Protein 4MCA (pdb70)

Secondary structure (DSSP, 8-state):
--B-----SEEEEETTGGGGHHHHHHTT-SEEEEEE-HHHHHHHHHHHHHHHHHTT-EEEEEE--S---HHHHHHHHHHHHHHT-S-EEEEESHHHHHHHHHHHHHTT--EEEEES--S-S-TTSSEEEEE-TTS-EEEEEE-SS--SEEEEEHHHHHHS-HHHHHHHHHHHHHHHHHHHHHHHHT---TTSSBPPHHHHHHHHHHHHHHHHHHHHHHHHHHTT---HHHHHHHHIIIIIHHHIIIII---HHHHHHHHHTT-GGGTTS-HHHHHHHHHHHHHHHTT--HHHHHHHHHHHHHHT---STGGGT--S--HHHHHHHHHHHTSTT-GGGGSSS---HHHHHHHHHHHHHHHHHHHHT--/-B-----SEEEEETTGGGGHHHHHHHH-SEEEEEE-HHHHHHHHHHHHHHHHHTT-EEEEEE----HHHHHHHHHHHHHHT-S-EEEEESHHHHHHHHHHHHHHT--EEEEESS---SGGGSSEEEEE-TTS-EEEEEEPSS--SEEEEEHHHHHHS-HHHHHHHHHHHHHHHHHHHHHHHHT---TTSSBPPHHHHHHHHHHHHHHHHHHHHHHHHHHTT---HHHHHHHHIIIIIHHHHHHHT---HHHHHHHHHTT-GGGTTS-HHHHHHHHHHHHHHHTT--HHHHHHHHHHHHHHT---STGGGT--S--HHHHHHHHHHHTSTT-GGGGSSS---HHHHHHHHHHHHHHHHHHHHH-

Radius of gyration: 33.31 Å; Cα contacts (8 Å, |Δi|>4): 1566; chains: 2; bounding box: 104×59×74 Å

CATH classification: 3.40.50.1970 (+1 more: 1.20.1090.10)

Sequence (730 aa):
MLRIIQSPGKYIQGANALAAVGQYAKSLADHYLVIADDFVMKLAGDTLMGSLQQHGVKHHAALFNGECCHKEIDRLGRELKAHGCRGVIGVGGGKTLDTAKAIAHYQQLPVVLIPTIASTDAPTSALSVIYTEQGEFAEYLIYPRNPDMVVMDVAIIAKAPVRLLVAGMGDALSTYFEAQACFDAQATSMAGGKSTLAALSLARLCYDTLLAEGVKAKLAVEAGVVTEAVERIIEANTYLSGIGFESSGLAAAHAIHNGFTVLEECHHLYHGEKVAFGTLAQLVLQNSPMAQIETVLAFCHRIGLPITLAEMGVSSGDAVEKIMAVAQASCAAGETIHNMPFKVTPAGVQAAILTADRLGSAWLQQHQLRIIQSPGKYIQGANALAAVGQYAKSLADHYLVIADDFVMKLAGDTLMGSLQQHGVKHHAALFNGCHKEIDRLGRELKAHGCRGVIGVGGGKTLDTAKAIAHYQQLPVVLIPTIASTDAPTSALSVIYTEQGEFAEYLIYPRNPDMVVMDVAIIAKAPVRLLVAGMGDALSTYFEAQACFDAQATSMAGGKSTLAALSLARLCYDTLLAEGVKAKLAVEAGVVTEAVERIIEANTYLSGIGFESSGLAAAHAIHNGFTVLEECHHLYHGEKVAFGTLAQLVLQNSPMAQIETVLAFCHRIGLPITLAEMGVSGDAVEKIMAVAQASCAAGETIHNMPFKVTPAGVQAAILTADRLGSAWLQQH

Nearest PDB structures (foldseek):
  4mca-assembly1_A  TM=1.003E+00  e=7.706E-67  Serratia plymuthica A30
  5xn8-assembly1_A  TM=9.874E-01  e=5.803E-54  unidentified
  8goa-assembly1_A  TM=9.950E-01  e=4.930E-48  Escherichia coli K-12
  8k1g-assembly1_A  TM=9.837E-01  e=7.880E-48  Klebsiella pneumoniae
  6csj-assembly2_B  TM=9.760E-01  e=9.123E-47  Heyndrickxia coagulans

Structure (mmCIF, N/CA/C/O backbone):
data_4MCA
#
_entry.id   4MCA
#
_cell.length_a   117.507
_cell.length_b   117.507
_cell.length_c   259.863
_cell.angle_alpha   90.000
_cell.angle_beta   90.000
_cell.angle_gamma   90.000
#
_symmetry.space_group_name_H-M   'I 4 2 2'
#
loop_
_entity.id
_entity.type
_entity.pdbx_description
1 polymer 'Glycerol dehydrogenase'
2 non-polymer 'ZINC ION'
3 non-polymer GLYCEROL
4 non-polymer 'SODIUM ION'
5 water water
#
loop_
_atom_site.group_PDB
_atom_site.id
_atom_site.type_symbol
_atom_site.label_atom_id
_atom_site.label_alt_id
_atom_site.label_comp_id
_atom_site.label_asym_id
_atom_site.label_entity_id
_atom_site.label_seq_id
_atom_site.pdbx_PDB_ins_code
_atom_site.Cartn_x
_atom_site.Cartn_y
_atom_site.Cartn_z
_atom_site.occupancy
_atom_site.B_iso_or_equiv
_atom_site.auth_seq_id
_atom_site.auth_comp_id
_atom_site.auth_asym_id
_atom_site.auth_atom_id
_atom_site.pdbx_PDB_model_num
ATOM 1 N N . MET A 1 1 ? 20.785 32.605 89.446 1.00 53.07 1 MET A N 1
ATOM 2 C CA . MET A 1 1 ? 21.140 32.391 88.000 1.00 50.92 1 MET A CA 1
ATOM 3 C C . MET A 1 1 ? 22.395 31.538 87.700 1.00 35.45 1 MET A C 1
ATOM 4 O O . MET A 1 1 ? 22.294 30.650 86.881 1.00 43.68 1 MET A O 1
ATOM 9 N N . LEU A 1 2 ? 23.561 31.771 88.291 1.00 25.44 2 LEU A N 1
ATOM 10 C CA . LEU A 1 2 ? 24.546 30.735 88.280 1.00 22.13 2 LEU A CA 1
ATOM 11 C C . LEU A 1 2 ? 24.245 29.696 89.419 1.00 21.93 2 LEU A C 1
ATOM 12 O O . LEU A 1 2 ? 23.756 30.061 90.485 1.00 21.14 2 LEU A O 1
ATOM 17 N N . ARG A 1 3 ? 24.519 28.440 89.144 1.00 20.37 3 ARG A N 1
ATOM 18 C CA . ARG A 1 3 ? 24.460 27.324 90.115 1.00 20.50 3 ARG A CA 1
ATOM 19 C C . ARG A 1 3 ? 25.850 27.082 90.444 1.00 20.15 3 ARG A C 1
ATOM 20 O O . ARG A 1 3 ? 26.640 26.924 89.529 1.00 21.89 3 ARG A O 1
ATOM 28 N N . ILE A 1 4 ? 26.203 26.953 91.733 1.00 17.00 4 ILE A N 1
ATOM 29 C CA . ILE A 1 4 ? 27.564 26.764 92.098 1.00 17.05 4 ILE A CA 1
ATOM 30 C C . ILE A 1 4 ? 27.599 25.741 93.227 1.00 17.68 4 ILE A C 1
ATOM 31 O O . ILE A 1 4 ? 26.754 25.802 94.107 1.00 17.44 4 ILE A O 1
ATOM 36 N N . ILE A 1 5 ? 28.554 24.866 93.163 1.00 16.74 5 ILE A N 1
ATOM 37 C CA . ILE A 1 5 ? 28.845 23.881 94.223 1.00 18.94 5 ILE A CA 1
ATOM 38 C C . ILE A 1 5 ? 30.338 23.994 94.517 1.00 21.90 5 ILE A C 1
ATOM 39 O O . ILE A 1 5 ? 31.161 24.104 93.591 1.00 21.63 5 ILE A O 1
ATOM 44 N N . GLN A 1 6 ? 30.692 24.035 95.803 1.00 20.59 6 GLN A N 1
ATOM 45 C CA . GLN A 1 6 ? 32.084 23.974 96.192 1.00 23.07 6 GLN A CA 1
ATOM 46 C C . GLN A 1 6 ? 32.342 22.904 97.211 1.00 22.99 6 GLN A C 1
ATOM 47 O O . GLN A 1 6 ? 31.430 22.364 97.846 1.00 20.97 6 GLN A O 1
ATOM 53 N N . SER A 1 7 ? 33.585 22.535 97.317 1.00 21.86 7 SER A N 1
ATOM 54 C CA . SER A 1 7 ? 33.873 21.356 98.078 1.00 25.71 7 SER A CA 1
ATOM 55 C C . SER A 1 7 ? 35.310 21.355 98.523 1.00 24.26 7 SER A C 1
ATOM 56 O O . SER A 1 7 ? 36.170 21.953 97.847 1.00 22.23 7 SER A O 1
ATOM 59 N N . PRO A 1 8 ? 35.595 20.677 99.661 1.00 24.71 8 PRO A N 1
ATOM 60 C CA . PRO A 1 8 ? 36.975 20.392 99.989 1.00 24.15 8 PRO A CA 1
ATOM 61 C C . PRO A 1 8 ? 37.554 19.535 98.909 1.00 24.94 8 PRO A C 1
ATOM 62 O O . PRO A 1 8 ? 36.821 18.777 98.287 1.00 26.77 8 PRO A O 1
ATOM 66 N N . GLY A 1 9 ? 38.851 19.637 98.676 1.00 24.98 9 GLY A N 1
ATOM 67 C CA . GLY A 1 9 ? 39.472 18.845 97.639 1.00 26.32 9 GLY A CA 1
ATOM 68 C C . GLY A 1 9 ? 39.308 17.363 97.803 1.00 24.52 9 GLY A C 1
ATOM 69 O O . GLY A 1 9 ? 39.032 16.642 96.834 1.00 21.50 9 GLY A O 1
ATOM 70 N N . LYS A 1 10 ? 39.489 16.887 99.045 1.00 21.57 10 LYS A N 1
ATOM 71 C CA . LYS A 1 10 ? 39.406 15.485 99.332 1.00 20.32 10 LYS A CA 1
ATOM 72 C C . LYS A 1 10 ? 38.867 15.250 100.756 1.00 21.42 10 LYS A C 1
ATOM 73 O O . LYS A 1 10 ? 39.213 15.997 101.682 1.00 20.30 10 LYS A O 1
ATOM 79 N N . TYR A 1 11 ? 37.974 14.288 100.874 1.00 19.70 11 TYR A N 1
ATOM 80 C CA . TYR A 1 11 ? 37.381 13.914 102.153 1.00 19.36 11 TYR A CA 1
ATOM 81 C C . TYR A 1 11 ? 37.656 12.448 102.275 1.00 18.04 11 TYR A C 1
ATOM 82 O O . TYR A 1 11 ? 37.394 11.613 101.395 1.00 16.97 11 TYR A O 1
ATOM 91 N N . ILE A 1 12 ? 38.264 12.123 103.385 1.00 15.85 12 ILE A N 1
ATOM 92 C CA . ILE A 1 12 ? 38.718 10.829 103.641 1.00 16.59 12 ILE A CA 1
ATOM 93 C C . ILE A 1 12 ? 38.124 10.332 104.980 1.00 16.93 12 ILE A C 1
ATOM 94 O O . ILE A 1 12 ? 38.189 11.062 105.967 1.00 17.44 12 ILE A O 1
ATOM 99 N N . GLN A 1 13 ? 37.620 9.115 105.006 1.00 18.02 13 GLN A N 1
ATOM 100 C CA . GLN A 1 13 ? 36.999 8.592 106.254 1.00 19.55 13 GLN A CA 1
ATOM 101 C C . GLN A 1 13 ? 37.255 7.157 106.446 1.00 19.22 13 GLN A C 1
ATOM 102 O O . GLN A 1 13 ? 37.123 6.390 105.526 1.00 19.03 13 GLN A O 1
ATOM 108 N N . GLY A 1 14 ? 37.589 6.745 107.670 1.00 18.41 14 GLY A N 1
ATOM 109 C CA . GLY A 1 14 ? 37.505 5.357 108.014 1.00 16.69 14 GLY A CA 1
ATOM 110 C C . GLY A 1 14 ? 38.279 5.062 109.316 1.00 20.38 14 GLY A C 1
ATOM 111 O O . GLY A 1 14 ? 38.863 5.964 109.931 1.00 18.79 14 GLY A O 1
ATOM 112 N N . ALA A 1 15 ? 38.202 3.820 109.750 1.00 23.23 15 ALA A N 1
ATOM 113 C CA . ALA A 1 15 ? 38.683 3.435 111.072 1.00 27.70 15 ALA A CA 1
ATOM 114 C C . ALA A 1 15 ? 40.162 3.524 111.004 1.00 29.34 15 ALA A C 1
ATOM 115 O O . ALA A 1 15 ? 40.778 2.978 110.076 1.00 26.66 15 ALA A O 1
ATOM 117 N N . ASN A 1 16 ? 40.745 4.216 111.974 1.00 28.94 16 ASN A N 1
ATOM 118 C CA . ASN A 1 16 ? 42.181 4.342 112.021 1.00 30.25 16 ASN A CA 1
ATOM 119 C C . ASN A 1 16 ? 42.759 5.126 110.819 1.00 31.46 16 ASN A C 1
ATOM 120 O O . ASN A 1 16 ? 43.944 4.984 110.489 1.00 29.80 16 ASN A O 1
ATOM 125 N N . ALA A 1 17 ? 41.956 5.998 110.210 1.00 28.01 17 ALA A N 1
ATOM 126 C CA . ALA A 1 17 ? 42.490 6.940 109.193 1.00 29.22 17 ALA A CA 1
ATOM 127 C C . ALA A 1 17 ? 43.644 7.806 109.670 1.00 31.69 17 ALA A C 1
ATOM 128 O O . ALA A 1 17 ? 44.382 8.329 108.829 1.00 26.56 17 ALA A O 1
ATOM 130 N N . LEU A 1 18 ? 43.740 8.055 110.990 1.00 30.07 18 LEU A N 1
ATOM 131 C CA . LEU A 1 18 ? 44.774 8.946 111.505 1.00 29.82 18 LEU A CA 1
ATOM 132 C C . LEU A 1 18 ? 46.135 8.365 111.185 1.00 27.85 18 LEU A C 1
ATOM 133 O O . LEU A 1 18 ? 47.068 9.086 110.864 1.00 29.43 18 LEU A O 1
ATOM 138 N N . ALA A 1 19 ? 46.235 7.050 111.263 1.00 29.37 19 ALA A N 1
ATOM 139 C CA . ALA A 1 19 ? 47.483 6.365 110.991 1.00 31.37 19 ALA A CA 1
ATOM 140 C C . ALA A 1 19 ? 47.842 6.422 109.510 1.00 36.96 19 ALA A C 1
ATOM 141 O O . ALA A 1 19 ? 48.906 6.008 109.159 1.00 36.89 19 ALA A O 1
ATOM 143 N N . ALA A 1 20 ? 46.967 6.919 108.630 1.00 38.30 20 ALA A N 1
ATOM 144 C CA . ALA A 1 20 ? 47.298 6.971 107.191 1.00 36.49 20 ALA A CA 1
ATOM 145 C C . ALA A 1 20 ? 47.357 8.394 106.719 1.00 36.11 20 ALA A C 1
ATOM 146 O O . ALA A 1 20 ? 47.494 8.650 105.530 1.00 37.27 20 ALA A O 1
ATOM 148 N N . VAL A 1 21 ? 47.265 9.346 107.640 1.00 33.21 21 VAL A N 1
ATOM 149 C CA . VAL A 1 21 ? 47.228 10.733 107.229 1.00 35.89 21 VAL A CA 1
ATOM 150 C C . VAL A 1 21 ? 48.487 11.142 106.424 1.00 38.02 21 VAL A C 1
ATOM 151 O O . VAL A 1 21 ? 48.366 11.918 105.521 1.00 33.16 21 VAL A O 1
ATOM 155 N N . GLY A 1 22 ? 49.670 10.615 106.750 1.00 38.29 22 GLY A N 1
ATOM 156 C CA . GLY A 1 22 ? 50.892 11.001 106.025 1.00 36.22 22 GLY A CA 1
ATOM 157 C C . GLY A 1 22 ? 50.873 10.830 104.513 1.00 34.11 22 GLY A C 1
ATOM 158 O O . GLY A 1 22 ? 51.334 11.717 103.784 1.00 32.99 22 GLY A O 1
ATOM 159 N N . GLN A 1 23 ? 50.332 9.731 103.989 1.00 38.04 23 GLN A N 1
ATOM 160 C CA . GLN A 1 23 ? 50.274 9.628 102.501 1.00 44.26 23 GLN A CA 1
ATOM 161 C C . GLN A 1 23 ? 49.503 10.801 101.896 1.00 44.46 23 GLN A C 1
ATOM 162 O O . GLN A 1 23 ? 49.974 11.440 100.962 1.00 45.70 23 GLN A O 1
ATOM 168 N N . TYR A 1 24 ? 48.324 11.099 102.460 1.00 36.14 24 TYR A N 1
ATOM 169 C CA . TYR A 1 24 ? 47.492 12.124 101.894 1.00 34.43 24 TYR A CA 1
ATOM 170 C C . TYR A 1 24 ? 48.077 13.490 102.148 1.00 32.97 24 TYR A C 1
ATOM 171 O O . TYR A 1 24 ? 48.066 14.299 101.258 1.00 35.53 24 TYR A O 1
ATOM 180 N N . ALA A 1 25 ? 48.585 13.781 103.350 1.00 33.33 25 ALA A N 1
ATOM 181 C CA . ALA A 1 25 ? 49.136 15.127 103.607 1.00 34.48 25 ALA A CA 1
ATOM 182 C C . ALA A 1 25 ? 50.387 15.476 102.745 1.00 36.07 25 ALA A C 1
ATOM 183 O O . ALA A 1 25 ? 50.612 16.655 102.367 1.00 34.29 25 ALA A O 1
ATOM 185 N N . LYS A 1 26 ? 51.204 14.453 102.531 1.00 38.17 26 LYS A N 1
ATOM 186 C CA . LYS A 1 26 ? 52.428 14.541 101.719 1.00 40.55 26 LYS A CA 1
ATOM 187 C C . LYS A 1 26 ? 52.119 15.117 100.346 1.00 39.04 26 LYS A C 1
ATOM 188 O O . LYS A 1 26 ? 52.919 15.843 99.811 1.00 39.63 26 LYS A O 1
ATOM 194 N N . SER A 1 27 ? 50.949 14.817 99.798 1.00 35.55 27 SER A N 1
ATOM 195 C CA . SER A 1 27 ? 50.601 15.243 98.432 1.00 36.51 27 SER A CA 1
ATOM 196 C C . SER A 1 27 ? 50.379 16.739 98.333 1.00 34.63 27 SER A C 1
ATOM 197 O O . SER A 1 27 ? 50.380 17.324 97.258 1.00 36.19 27 SER A O 1
ATOM 200 N N . LEU A 1 28 ? 50.177 17.386 99.466 1.00 35.06 28 LEU A N 1
ATOM 201 C CA . LEU A 1 28 ? 49.984 18.828 99.484 1.00 33.31 28 LEU A CA 1
ATOM 202 C C . LEU A 1 28 ? 51.200 19.608 99.959 1.00 35.23 28 LEU A C 1
ATOM 203 O O . LEU A 1 28 ? 51.303 20.808 99.682 1.00 33.56 28 LEU A O 1
ATOM 208 N N . ALA A 1 29 ? 52.073 18.980 100.741 1.00 37.41 29 ALA A N 1
ATOM 209 C CA . ALA A 1 29 ? 53.174 19.721 101.364 1.00 36.60 29 ALA A CA 1
ATOM 210 C C . ALA A 1 29 ? 54.023 18.748 102.149 1.00 42.13 29 ALA A C 1
ATOM 211 O O . ALA A 1 29 ? 53.563 17.648 102.527 1.00 42.84 29 ALA A O 1
ATOM 213 N N . ASP A 1 30 ? 55.279 19.117 102.377 1.00 43.33 30 ASP A N 1
ATOM 214 C CA . ASP A 1 30 ? 56.197 18.192 103.053 1.00 45.69 30 ASP A CA 1
ATOM 215 C C . ASP A 1 30 ? 56.603 18.715 104.420 1.00 42.60 30 ASP A C 1
ATOM 216 O O . ASP A 1 30 ? 57.483 18.145 105.077 1.00 42.16 30 ASP A O 1
ATOM 221 N N . HIS A 1 31 ? 55.914 19.766 104.856 1.00 39.83 31 HIS A N 1
ATOM 222 C CA . HIS A 1 31 ? 56.220 20.425 106.105 1.00 42.07 31 HIS A CA 1
ATOM 223 C C . HIS A 1 31 ? 54.994 21.150 106.680 1.00 35.26 31 HIS A C 1
ATOM 224 O O . HIS A 1 31 ? 54.533 22.154 106.082 1.00 32.85 31 HIS A O 1
ATOM 231 N N . TYR A 1 32 ? 54.530 20.679 107.853 1.00 32.48 32 TYR A N 1
ATOM 232 C CA . TYR A 1 32 ? 53.310 21.208 108.526 1.00 35.35 32 TYR A CA 1
ATOM 233 C C . TYR A 1 32 ? 53.465 21.751 109.975 1.00 34.22 32 TYR A C 1
ATOM 234 O O . TYR A 1 32 ? 54.125 21.147 110.801 1.00 40.61 32 TYR A O 1
ATOM 243 N N . LEU A 1 33 ? 52.835 22.884 110.258 1.00 34.21 33 LEU A N 1
ATOM 244 C CA . LEU A 1 33 ? 52.439 23.240 111.623 1.00 32.53 33 LEU A CA 1
ATOM 245 C C . LEU A 1 33 ? 51.221 22.335 112.039 1.00 34.17 33 LEU A C 1
ATOM 246 O O . LEU A 1 33 ? 50.211 22.250 111.309 1.00 32.87 33 LEU A O 1
ATOM 251 N N . VAL A 1 34 ? 51.299 21.680 113.179 1.00 33.47 34 VAL A N 1
ATOM 252 C CA . VAL A 1 34 ? 50.180 20.878 113.732 1.00 31.16 34 VAL A CA 1
ATOM 253 C C . VAL A 1 34 ? 49.600 21.613 114.927 1.00 34.05 34 VAL A C 1
ATOM 254 O O . VAL A 1 34 ? 50.289 21.827 115.946 1.00 31.90 34 VAL A O 1
ATOM 258 N N . ILE A 1 35 ? 48.367 22.065 114.784 1.00 32.91 35 ILE A N 1
ATOM 259 C CA . ILE A 1 35 ? 47.664 22.796 115.823 1.00 32.26 35 ILE A CA 1
ATOM 260 C C . ILE A 1 35 ? 46.735 21.834 116.525 1.00 36.31 35 ILE A C 1
ATOM 261 O O . ILE A 1 35 ? 45.833 21.229 115.888 1.00 29.41 35 ILE A O 1
ATOM 266 N N . ALA A 1 36 ? 46.976 21.655 117.826 1.00 35.30 36 ALA A N 1
ATOM 267 C CA . ALA A 1 36 ? 46.141 20.811 118.654 1.00 39.98 36 ALA A CA 1
ATOM 268 C C . ALA A 1 36 ? 46.283 21.232 120.110 1.00 47.06 36 ALA A C 1
ATOM 269 O O . ALA A 1 36 ? 47.403 21.516 120.570 1.00 45.70 36 ALA A O 1
ATOM 271 N N . ASP A 1 37 ? 45.182 21.211 120.856 1.00 46.88 37 ASP A N 1
ATOM 272 C CA . ASP A 1 37 ? 45.285 21.413 122.300 1.00 46.68 37 ASP A CA 1
ATOM 273 C C . ASP A 1 37 ? 45.956 20.196 122.945 1.00 45.12 37 ASP A C 1
ATOM 274 O O . ASP A 1 37 ? 46.239 19.177 122.272 1.00 40.13 37 ASP A O 1
ATOM 279 N N . ASP A 1 38 ? 46.214 20.279 124.255 1.00 46.60 38 ASP A N 1
ATOM 280 C CA . ASP A 1 38 ? 46.996 19.229 124.931 1.00 42.03 38 ASP A CA 1
ATOM 281 C C . ASP A 1 38 ? 46.254 17.909 125.053 1.00 42.53 38 ASP A C 1
ATOM 282 O O . ASP A 1 38 ? 46.839 16.831 124.854 1.00 45.66 38 ASP A O 1
ATOM 287 N N . PHE A 1 39 ? 44.965 17.965 125.376 1.00 41.29 39 PHE A N 1
ATOM 288 C CA . PHE A 1 39 ? 44.170 16.728 125.465 1.00 45.59 39 PHE A CA 1
ATOM 289 C C . PHE A 1 39 ? 44.218 15.923 124.145 1.00 38.05 39 PHE A C 1
ATOM 290 O O . PHE A 1 39 ? 44.362 14.698 124.135 1.00 35.03 39 PHE A O 1
ATOM 298 N N . VAL A 1 40 ? 44.083 16.647 123.039 1.00 36.84 40 VAL A N 1
ATOM 299 C CA . VAL A 1 40 ? 44.104 16.016 121.704 1.00 35.52 40 VAL A CA 1
ATOM 300 C C . VAL A 1 40 ? 45.491 15.490 121.342 1.00 36.08 40 VAL A C 1
ATOM 301 O O . VAL A 1 40 ? 45.624 14.403 120.782 1.00 35.46 40 VAL A O 1
ATOM 305 N N . MET A 1 41 ? 46.530 16.249 121.666 1.00 43.48 41 MET A N 1
ATOM 306 C CA . MET A 1 41 ? 47.887 15.752 121.453 1.00 48.62 41 MET A CA 1
ATOM 307 C C . MET A 1 41 ? 48.118 14.437 122.220 1.00 47.94 41 MET A C 1
ATOM 308 O O . MET A 1 41 ? 48.703 13.497 121.701 1.00 49.20 41 MET A O 1
ATOM 313 N N . LYS A 1 42 ? 47.618 14.347 123.446 1.00 56.38 42 LYS A N 1
ATOM 314 C CA . LYS A 1 42 ? 47.793 13.120 124.245 1.00 58.68 42 LYS A CA 1
ATOM 315 C C . LYS A 1 42 ? 47.002 11.975 123.645 1.00 57.27 42 LYS A C 1
ATOM 316 O O . LYS A 1 42 ? 47.467 10.839 123.605 1.00 57.96 42 LYS A O 1
ATOM 322 N N . LEU A 1 43 ? 45.801 12.279 123.172 1.00 47.77 43 LEU A N 1
ATOM 323 C CA . LEU A 1 43 ? 44.977 11.263 122.540 1.00 48.58 43 LEU A CA 1
ATOM 324 C C . LEU A 1 43 ? 45.570 10.777 121.177 1.00 47.76 43 LEU A C 1
ATOM 325 O O . LEU A 1 43 ? 45.753 9.571 120.949 1.00 50.52 43 LEU A O 1
ATOM 330 N N . ALA A 1 44 ? 45.865 11.729 120.294 1.00 42.23 44 ALA A N 1
ATOM 331 C CA . ALA A 1 44 ? 46.122 11.441 118.852 1.00 44.15 44 ALA A CA 1
ATOM 332 C C . ALA A 1 44 ? 47.544 11.724 118.353 1.00 41.77 44 ALA A C 1
ATOM 333 O O . ALA A 1 44 ? 47.885 11.318 117.235 1.00 42.91 44 ALA A O 1
ATOM 335 N N . GLY A 1 45 ? 48.349 12.419 119.169 1.00 38.23 45 GLY A N 1
ATOM 336 C CA . GLY A 1 45 ? 49.657 12.938 118.751 1.00 37.87 45 GLY A CA 1
ATOM 33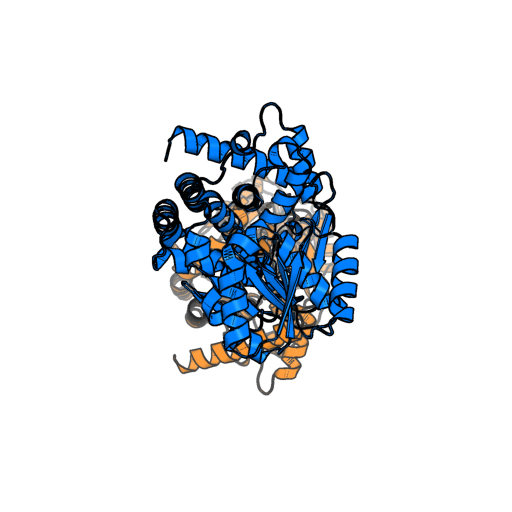7 C C . GLY A 1 45 ? 50.686 11.930 118.255 1.00 39.85 45 GLY A C 1
ATOM 338 O O . GLY A 1 45 ? 51.289 12.153 117.207 1.00 42.62 45 GLY A O 1
ATOM 339 N N . ASP A 1 46 ? 50.892 10.838 118.995 1.00 42.04 46 ASP A N 1
ATOM 340 C CA . ASP A 1 46 ? 51.849 9.788 118.603 1.00 45.11 46 ASP A CA 1
ATOM 341 C C . ASP A 1 46 ? 51.437 9.109 117.275 1.00 44.55 46 ASP A C 1
ATOM 342 O O . ASP A 1 46 ? 52.284 8.837 116.453 1.00 40.86 46 ASP A O 1
ATOM 347 N N . THR A 1 47 ? 50.150 8.803 117.082 1.00 42.08 47 THR A N 1
ATOM 348 C CA . THR A 1 47 ? 49.702 8.212 115.810 1.00 35.74 47 THR A CA 1
ATOM 349 C C . THR A 1 47 ? 49.909 9.179 114.650 1.00 31.13 47 THR A C 1
ATOM 350 O O . THR A 1 47 ? 50.444 8.840 113.613 1.00 31.95 47 THR A O 1
ATOM 354 N N . LEU A 1 48 ? 49.479 10.407 114.817 1.00 30.89 48 LEU A N 1
ATOM 355 C CA . LEU A 1 48 ? 49.622 11.364 113.752 1.00 33.75 48 LEU A CA 1
ATOM 356 C C . 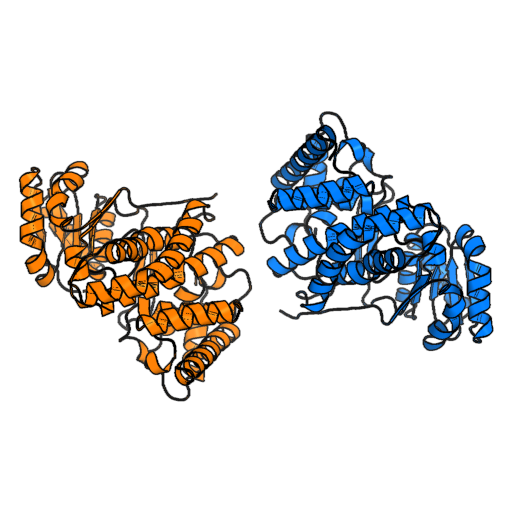LEU A 1 48 ? 51.112 11.624 113.413 1.00 39.49 48 LEU A C 1
ATOM 357 O O . LEU A 1 48 ? 51.515 11.499 112.250 1.00 34.89 48 LEU A O 1
ATOM 362 N N . MET A 1 49 ? 51.927 11.979 114.409 1.00 43.62 49 MET A N 1
ATOM 363 C CA . MET A 1 49 ? 53.347 12.318 114.121 1.00 48.51 49 MET A CA 1
ATOM 364 C C . MET A 1 49 ? 54.044 11.101 113.556 1.00 41.66 49 MET A C 1
ATOM 365 O O . MET A 1 49 ? 54.814 11.229 112.617 1.00 46.50 49 MET A O 1
ATOM 370 N N . GLY A 1 50 ? 53.718 9.926 114.093 1.00 42.03 50 GLY A N 1
ATOM 371 C CA . GLY A 1 50 ? 54.157 8.648 113.525 1.00 40.54 50 GLY A CA 1
ATOM 372 C C . GLY A 1 50 ? 53.860 8.522 112.034 1.00 44.12 50 GLY A C 1
ATOM 373 O O . GLY A 1 50 ? 54.740 8.146 111.249 1.00 40.01 50 GLY A O 1
ATOM 374 N N . SER A 1 51 ? 52.620 8.839 111.626 1.00 39.50 51 SER A N 1
ATOM 375 C CA . SER A 1 51 ? 52.240 8.706 110.236 1.00 34.73 51 SER A CA 1
ATOM 376 C C . SER A 1 51 ? 53.025 9.674 109.386 1.00 33.97 51 SER A C 1
ATOM 377 O O . SER A 1 51 ? 53.463 9.325 108.304 1.00 37.26 51 SER A O 1
ATOM 380 N N . LEU A 1 52 ? 53.158 10.895 109.864 1.00 32.57 52 LEU A N 1
ATOM 381 C CA . LEU A 1 52 ? 53.828 11.934 109.125 1.00 40.41 52 LEU A CA 1
ATOM 382 C C . LEU A 1 52 ? 55.309 11.601 108.913 1.00 45.86 52 LEU A C 1
ATOM 383 O O . LEU A 1 52 ? 55.836 11.742 107.804 1.00 43.92 52 LEU A O 1
ATOM 388 N N . GLN A 1 53 ? 55.954 11.153 109.993 1.00 48.65 53 GLN A N 1
ATOM 389 C CA . GLN A 1 53 ? 57.361 10.768 109.955 1.00 53.59 53 GLN A CA 1
ATOM 390 C C . GLN A 1 53 ? 57.542 9.675 108.902 1.00 53.22 53 GLN A C 1
ATOM 391 O O . GLN A 1 53 ? 58.326 9.825 107.958 1.00 50.53 53 GLN A O 1
ATOM 397 N N . GLN A 1 54 ? 56.743 8.618 109.015 1.00 49.19 54 GLN A N 1
ATOM 398 C CA . GLN A 1 54 ? 56.801 7.495 108.081 1.00 46.34 54 GLN A CA 1
ATOM 399 C C . GLN A 1 54 ? 56.693 7.837 106.576 1.00 46.72 54 GLN A C 1
ATOM 400 O O . GLN A 1 54 ? 57.100 7.039 105.742 1.00 49.16 54 GLN A O 1
ATOM 406 N N . HIS A 1 55 ? 56.156 9.008 106.232 1.00 46.77 55 HIS A N 1
ATOM 407 C CA . HIS A 1 55 ? 56.018 9.433 104.837 1.00 47.28 55 HIS A CA 1
ATOM 408 C C . HIS A 1 55 ? 56.919 10.617 104.528 1.00 51.64 55 HIS A C 1
ATOM 409 O O . HIS A 1 55 ? 56.714 11.322 103.537 1.00 51.98 55 HIS A O 1
ATOM 416 N N . GLY A 1 56 ? 57.916 10.834 105.382 1.00 49.15 56 GLY A N 1
ATOM 417 C CA . GLY A 1 56 ? 58.871 11.926 105.185 1.00 48.95 56 GLY A CA 1
ATOM 418 C C . GLY A 1 56 ? 58.255 13.299 105.278 1.00 45.00 56 GLY A C 1
ATOM 419 O O . GLY A 1 56 ? 58.682 14.209 104.590 1.00 46.83 56 GLY A O 1
ATOM 420 N N . VAL A 1 57 ? 57.250 13.470 106.134 1.00 42.43 57 VAL A N 1
ATOM 421 C CA . VAL A 1 57 ? 56.644 14.779 106.312 1.00 41.36 57 VAL A CA 1
ATOM 422 C C . VAL A 1 57 ? 57.142 15.391 107.630 1.00 45.40 57 VAL A C 1
ATOM 423 O O . VAL A 1 57 ? 57.019 14.795 108.723 1.00 37.60 57 VAL A O 1
ATOM 427 N N . LYS A 1 58 ? 57.683 16.593 107.513 1.00 48.09 58 LYS A N 1
ATOM 428 C CA . LYS A 1 58 ? 58.231 17.317 108.644 1.00 56.69 58 LYS A CA 1
ATOM 429 C C . LYS A 1 58 ? 57.084 17.978 109.369 1.00 52.37 58 LYS A C 1
ATOM 430 O O . LYS A 1 58 ? 56.089 18.312 108.749 1.00 53.50 58 LYS A O 1
ATOM 436 N N . HIS A 1 59 ? 57.238 18.181 110.672 1.00 48.71 59 HIS A N 1
ATOM 437 C CA . HIS A 1 59 ? 56.172 18.724 111.506 1.00 50.48 59 HIS A CA 1
ATOM 438 C C . HIS A 1 59 ? 56.663 19.367 112.814 1.00 56.17 59 HIS A C 1
ATOM 439 O O . HIS A 1 59 ? 57.496 18.806 113.541 1.00 50.92 59 HIS A O 1
ATOM 446 N N . HIS A 1 60 ? 56.077 20.513 113.114 1.00 55.24 60 HIS A N 1
ATOM 447 C CA . HIS A 1 60 ? 56.261 21.230 114.346 1.00 57.10 60 HIS A CA 1
ATOM 448 C C . HIS A 1 60 ? 54.890 21.244 115.071 1.00 53.27 60 HIS A C 1
ATOM 449 O O . HIS A 1 60 ? 53.937 21.821 114.557 1.00 46.96 60 HIS A O 1
ATOM 456 N N . ALA A 1 61 ? 54.783 20.624 116.245 1.00 50.10 61 ALA A N 1
ATOM 457 C CA . ALA A 1 61 ? 53.559 20.730 117.059 1.00 51.59 61 ALA A CA 1
ATOM 458 C C . ALA A 1 61 ? 53.431 22.135 117.656 1.00 51.30 61 ALA A C 1
ATOM 459 O O . ALA A 1 61 ? 54.410 22.704 118.112 1.00 62.98 61 ALA A O 1
ATOM 461 N N . ALA A 1 62 ? 52.241 22.703 117.641 1.00 45.51 62 ALA A N 1
ATOM 462 C CA . ALA A 1 62 ? 51.966 23.935 118.348 1.00 47.87 62 ALA A CA 1
ATOM 463 C C . ALA A 1 62 ? 50.716 23.762 119.220 1.00 54.93 62 ALA A C 1
ATOM 464 O O . ALA A 1 62 ? 49.686 23.256 118.761 1.00 51.81 62 ALA A O 1
ATOM 466 N N . LEU A 1 63 ? 50.836 24.196 120.472 1.00 55.43 63 LEU A N 1
ATOM 467 C CA . LEU A 1 63 ? 49.826 24.023 121.501 1.00 54.18 63 LEU A CA 1
ATOM 468 C C . LEU A 1 63 ? 48.813 25.130 121.238 1.00 54.30 63 LEU A C 1
ATOM 469 O O . LEU A 1 63 ? 49.135 26.323 121.140 1.00 54.55 63 LEU A O 1
ATOM 474 N N . PHE A 1 64 ? 47.575 24.712 121.089 1.00 49.45 64 PHE A N 1
ATOM 475 C CA . PHE A 1 64 ? 46.495 25.614 120.829 1.00 48.75 64 PHE A CA 1
ATOM 476 C C . PHE A 1 64 ? 45.923 26.056 122.179 1.00 53.15 64 PHE A C 1
ATOM 477 O O . PHE A 1 64 ? 45.675 25.200 123.037 1.00 46.04 64 PHE A O 1
ATOM 485 N N . ASN A 1 65 ? 45.672 27.359 122.365 1.00 56.81 65 ASN A N 1
ATOM 486 C CA . ASN A 1 65 ? 45.164 27.854 123.657 1.00 60.34 65 ASN A CA 1
ATOM 487 C C . ASN A 1 65 ? 43.635 27.952 123.757 1.00 65.51 65 ASN A C 1
ATOM 488 O O . ASN A 1 65 ? 43.094 28.800 124.457 1.00 64.78 65 ASN A O 1
ATOM 493 N N . GLY A 1 66 ? 42.948 27.045 123.065 1.00 63.30 66 GLY A N 1
ATOM 494 C CA . GLY A 1 66 ? 41.552 26.760 123.332 1.00 57.02 66 GLY A CA 1
ATOM 495 C C . GLY A 1 66 ? 40.577 27.622 122.565 1.00 58.08 66 GLY A C 1
ATOM 496 O O . GLY A 1 66 ? 39.494 27.147 122.203 1.00 59.03 66 GLY A O 1
ATOM 497 N N . GLU A 1 67 ? 40.939 28.882 122.315 1.00 55.81 67 GLU A N 1
ATOM 498 C CA . GLU A 1 67 ? 40.002 29.840 121.710 1.00 59.85 67 GLU A CA 1
ATOM 499 C C . GLU A 1 67 ? 40.436 30.239 120.304 1.00 58.60 67 GLU A C 1
ATOM 500 O O . GLU A 1 67 ? 41.633 30.319 119.994 1.00 53.59 67 GLU A O 1
ATOM 506 N N . CYS A 1 68 ? 39.435 30.450 119.450 1.00 62.64 68 CYS A N 1
ATOM 507 C CA . CYS A 1 68 ? 39.648 30.920 118.077 1.00 64.21 68 CYS A CA 1
ATOM 508 C C . CYS A 1 68 ? 39.520 32.466 118.075 1.00 63.57 68 CYS A C 1
ATOM 509 O O . CYS A 1 68 ? 38.437 33.007 117.846 1.00 61.71 68 CYS A O 1
ATOM 512 N N . CYS A 1 69 ? 40.620 33.160 118.363 1.00 59.54 69 CYS A N 1
ATOM 513 C CA . CYS A 1 69 ? 40.631 34.632 118.436 1.00 63.34 69 CYS A CA 1
ATOM 514 C C . CYS A 1 69 ? 41.758 35.161 117.580 1.00 59.68 69 CYS A C 1
ATOM 515 O O . CYS A 1 69 ? 42.772 34.473 117.400 1.00 62.09 69 CYS A O 1
ATOM 518 N N . HIS A 1 70 ? 41.602 36.379 117.068 1.00 64.44 70 HIS A N 1
ATOM 519 C CA . HIS A 1 70 ? 42.659 36.996 116.253 1.00 67.42 70 HIS A CA 1
ATOM 520 C C . HIS A 1 70 ? 44.029 36.908 116.922 1.00 67.87 70 HIS A C 1
ATOM 521 O O . HIS A 1 70 ? 45.024 36.688 116.236 1.00 59.62 70 HIS A O 1
ATOM 528 N N . LYS A 1 71 ? 44.086 37.046 118.249 1.00 70.79 71 LYS A N 1
ATOM 529 C CA . LYS A 1 71 ? 45.371 37.003 118.951 1.00 68.84 71 LYS A CA 1
ATOM 530 C C . LYS A 1 71 ? 46.058 35.655 118.724 1.00 67.77 71 LYS A C 1
ATOM 531 O O . LYS A 1 71 ? 47.217 35.595 118.280 1.00 61.99 71 LYS A O 1
ATOM 537 N N . GLU A 1 72 ? 45.325 34.575 119.003 1.00 61.89 72 GLU A N 1
ATOM 538 C CA . GLU A 1 72 ? 45.859 33.219 118.860 1.00 54.97 72 GLU A CA 1
ATOM 539 C C . GLU A 1 72 ? 46.215 32.933 117.400 1.00 49.38 72 GLU A C 1
ATOM 540 O O . GLU A 1 72 ? 47.211 32.272 117.119 1.00 45.43 72 GLU A O 1
ATOM 546 N N . ILE A 1 73 ? 45.397 33.463 116.494 1.00 48.85 73 ILE A N 1
ATOM 547 C CA . ILE A 1 73 ? 45.605 33.326 115.053 1.00 54.10 73 ILE A CA 1
ATOM 548 C C . ILE A 1 73 ? 46.882 34.032 114.583 1.00 56.79 73 ILE A C 1
ATOM 549 O O . ILE A 1 73 ? 47.715 33.438 113.883 1.00 55.40 73 ILE A O 1
ATOM 554 N N . ASP A 1 74 ? 47.041 35.288 114.994 1.00 58.61 74 ASP A N 1
ATOM 555 C CA . ASP A 1 74 ? 48.244 36.069 114.661 1.00 53.40 74 ASP A CA 1
ATOM 556 C C . ASP A 1 74 ? 49.452 35.428 115.288 1.00 47.84 74 ASP A C 1
ATOM 557 O O . ASP A 1 74 ? 50.480 35.278 114.636 1.00 47.28 74 ASP A O 1
ATOM 562 N N . ARG A 1 75 ? 49.321 34.982 116.540 1.00 50.64 75 ARG A N 1
ATOM 563 C CA . ARG A 1 75 ? 50.415 34.271 117.187 1.00 49.01 75 ARG A CA 1
ATOM 564 C C . ARG A 1 75 ? 50.846 33.050 116.393 1.00 51.48 75 ARG A C 1
ATOM 565 O O . ARG A 1 75 ? 52.023 32.903 116.073 1.00 52.17 75 ARG A O 1
ATOM 573 N N . LEU A 1 76 ? 49.897 32.161 116.071 1.00 52.22 76 LEU A N 1
ATOM 574 C CA . LEU A 1 76 ? 50.239 30.904 115.376 1.00 47.47 76 LEU A CA 1
ATOM 575 C C . LEU A 1 76 ? 50.780 31.186 113.973 1.00 44.40 76 LEU A C 1
ATOM 576 O O . LEU A 1 76 ? 51.648 30.451 113.490 1.00 41.66 76 LEU A O 1
ATOM 581 N N . GLY A 1 77 ? 50.265 32.238 113.329 1.00 43.97 77 GLY A N 1
ATOM 582 C CA . GLY A 1 77 ? 50.871 32.750 112.091 1.00 49.18 77 GLY A CA 1
ATOM 583 C C . GLY A 1 77 ? 52.388 33.018 112.177 1.00 55.71 77 GLY A C 1
ATOM 584 O O . GLY A 1 77 ? 53.195 32.508 111.340 1.00 44.25 77 GLY A O 1
ATOM 585 N N . ARG A 1 78 ? 52.787 33.806 113.186 1.00 58.07 78 ARG A N 1
ATOM 586 C CA . ARG A 1 78 ? 54.218 34.114 113.391 1.00 59.70 78 ARG A CA 1
ATOM 587 C C . ARG A 1 78 ? 55.018 32.854 113.605 1.00 54.84 78 ARG A C 1
ATOM 588 O O . ARG A 1 78 ? 56.090 32.699 113.032 1.00 52.67 78 ARG A O 1
ATOM 596 N N . GLU A 1 79 ? 54.497 31.942 114.417 1.00 53.98 79 GLU A N 1
ATOM 597 C CA . GLU A 1 79 ? 55.236 30.720 114.721 1.00 60.34 79 GLU A CA 1
ATOM 598 C C . GLU A 1 79 ? 55.493 29.908 113.465 1.00 57.57 79 GLU A C 1
ATOM 599 O O . GLU A 1 79 ? 56.585 29.381 113.264 1.00 61.34 79 GLU A O 1
ATOM 605 N N . LEU A 1 80 ? 54.467 29.824 112.624 1.00 57.93 80 LEU A N 1
ATOM 606 C CA . LEU A 1 80 ? 54.560 29.116 111.362 1.00 55.06 80 LEU A CA 1
ATOM 607 C C . LEU A 1 80 ? 55.683 29.690 110.508 1.00 53.03 80 LEU A C 1
ATOM 608 O O . LEU A 1 80 ? 56.499 28.945 109.974 1.00 46.10 80 LEU A O 1
ATOM 613 N N . LYS A 1 81 ? 55.662 31.013 110.344 1.00 57.36 81 LYS A N 1
ATOM 614 C CA . LYS A 1 81 ? 56.641 31.719 109.526 1.00 65.25 81 LYS A CA 1
ATOM 615 C C . LYS A 1 81 ? 58.087 31.466 109.967 1.00 66.76 81 LYS A C 1
ATOM 616 O O . LYS A 1 81 ? 58.991 31.466 109.135 1.00 65.85 81 LYS A O 1
ATOM 622 N N . ALA A 1 82 ? 58.273 31.180 111.255 1.00 65.56 82 ALA A N 1
ATOM 623 C CA . ALA A 1 82 ? 59.587 31.120 111.865 1.00 66.82 82 ALA A CA 1
ATOM 624 C C . ALA A 1 82 ? 60.219 29.766 111.683 1.00 67.64 82 ALA A C 1
ATOM 625 O O . ALA A 1 82 ? 61.434 29.682 111.658 1.00 63.48 82 ALA A O 1
ATOM 627 N N . HIS A 1 83 ? 59.415 28.702 111.578 1.00 68.91 83 HIS A N 1
ATOM 628 C CA . HIS A 1 83 ? 59.974 27.384 111.279 1.00 65.40 83 HIS A CA 1
ATOM 629 C C . HIS A 1 83 ? 59.901 27.054 109.795 1.00 61.74 83 HIS A C 1
ATOM 630 O O . HIS A 1 83 ? 60.421 26.025 109.387 1.00 60.82 83 HIS A O 1
ATOM 637 N N . GLY A 1 84 ? 59.271 27.923 108.997 1.00 62.18 84 GLY A N 1
ATOM 638 C CA . GLY A 1 84 ? 59.154 27.728 107.534 1.00 61.40 84 GLY A CA 1
ATOM 639 C C . GLY A 1 84 ? 58.138 26.687 107.036 1.00 58.46 84 GLY A C 1
ATOM 640 O O . GLY A 1 84 ? 58.317 26.104 105.969 1.00 61.68 84 GLY A O 1
ATOM 641 N N . CYS A 1 85 ? 57.058 26.469 107.787 1.00 57.36 85 CYS A N 1
ATOM 642 C CA . CYS A 1 85 ? 56.085 25.383 107.490 1.00 48.51 85 CYS A CA 1
ATOM 643 C C . CYS A 1 85 ? 55.385 25.712 106.207 1.00 41.34 85 CYS A C 1
ATOM 644 O O . CYS A 1 85 ? 55.202 26.862 105.936 1.00 35.76 85 CYS A O 1
ATOM 647 N N . ARG A 1 86 ? 55.003 24.711 105.420 1.00 43.68 86 ARG A N 1
ATOM 648 C CA . ARG A 1 86 ? 54.326 24.925 104.126 1.00 41.42 86 ARG A CA 1
ATOM 649 C C . ARG A 1 86 ? 52.878 24.374 104.098 1.00 38.48 86 ARG A C 1
ATOM 650 O O . ARG A 1 86 ? 52.325 24.101 103.042 1.00 33.54 86 ARG A O 1
ATOM 658 N N . GLY A 1 87 ? 52.296 24.207 105.279 1.00 38.49 87 GLY A N 1
ATOM 659 C CA . GLY A 1 87 ? 50.979 23.625 105.450 1.00 35.43 87 GLY A CA 1
ATOM 660 C C . GLY A 1 87 ? 50.571 23.615 106.929 1.00 36.68 87 GLY A C 1
ATOM 661 O O . GLY A 1 87 ? 51.426 23.584 107.831 1.00 34.47 87 GLY A O 1
ATOM 662 N N . VAL A 1 88 ? 49.261 23.594 107.181 1.00 32.03 88 VAL A N 1
ATOM 663 C CA . VAL A 1 88 ? 48.701 23.576 108.546 1.00 30.37 88 VAL A CA 1
ATOM 664 C C . VAL A 1 88 ? 47.868 22.294 108.703 1.00 34.20 88 VAL A C 1
ATOM 665 O O . VAL A 1 88 ? 47.159 21.893 107.743 1.00 31.19 88 VAL A O 1
ATOM 669 N N . ILE A 1 89 ? 47.967 21.635 109.869 1.00 30.45 89 ILE A N 1
ATOM 670 C CA . ILE A 1 89 ? 47.083 20.547 110.227 1.00 26.98 89 ILE A CA 1
ATOM 671 C C . ILE A 1 89 ? 46.363 20.990 111.484 1.00 29.04 89 ILE A C 1
ATOM 672 O O . ILE A 1 89 ? 46.990 21.513 112.432 1.00 29.94 89 ILE A O 1
ATOM 677 N N . GLY A 1 90 ? 45.039 20.896 111.461 1.00 25.46 90 GLY A N 1
ATOM 678 C CA . GLY A 1 90 ? 44.198 21.178 112.638 1.00 25.90 90 GLY A CA 1
ATOM 679 C C . GLY A 1 90 ? 43.697 19.872 113.164 1.00 27.96 90 GLY A C 1
ATOM 680 O O . GLY A 1 90 ? 43.165 19.064 112.367 1.00 24.85 90 GLY A O 1
ATOM 681 N N . VAL A 1 91 ? 43.803 19.612 114.478 1.00 26.44 91 VAL A N 1
ATOM 682 C CA . VAL A 1 91 ? 43.319 18.336 114.983 1.00 25.20 91 VAL A CA 1
ATOM 683 C C . VAL A 1 91 ? 42.569 18.575 116.236 1.00 27.56 91 VAL A C 1
ATOM 684 O O . VAL A 1 91 ? 43.164 19.130 117.162 1.00 25.26 91 VAL A O 1
ATOM 688 N N . GLY A 1 92 ? 41.300 18.166 116.261 1.00 26.18 92 GLY A N 1
ATOM 689 C CA . GLY A 1 92 ? 40.458 18.206 117.440 1.00 27.04 92 GLY A CA 1
ATOM 690 C C . GLY A 1 92 ? 39.085 18.773 117.182 1.00 28.77 92 GLY A C 1
ATOM 691 O O . GLY A 1 92 ? 38.410 18.422 116.218 1.00 30.50 92 GLY A O 1
ATOM 692 N N . GLY A 1 93 ? 38.661 19.664 118.072 1.00 28.61 93 GLY A N 1
ATOM 693 C CA . GLY A 1 93 ? 37.306 20.130 118.073 1.00 26.63 93 GLY A CA 1
ATOM 694 C C . GLY A 1 93 ? 37.193 21.370 117.244 1.00 27.30 93 GLY A C 1
ATOM 695 O O . GLY A 1 93 ? 38.199 21.846 116.655 1.00 28.55 93 GLY A O 1
ATOM 696 N N . GLY A 1 94 ? 35.973 21.885 117.189 1.00 24.37 94 GLY A N 1
ATOM 697 C CA . GLY A 1 94 ? 35.610 23.010 116.320 1.00 28.16 94 GLY A CA 1
ATOM 698 C C . GLY A 1 94 ? 36.487 24.259 116.429 1.00 32.14 94 GLY A C 1
ATOM 699 O O . GLY A 1 94 ? 36.856 24.874 115.396 1.00 29.97 94 GLY A O 1
ATOM 700 N N . LYS A 1 95 ? 36.803 24.679 117.660 1.00 29.12 95 LYS A N 1
ATOM 701 C CA . LYS A 1 95 ? 37.630 25.860 117.800 1.00 35.04 95 LYS A CA 1
ATOM 702 C C . LYS A 1 95 ? 39.061 25.586 117.278 1.00 28.54 95 LYS A C 1
ATOM 703 O O . LYS A 1 95 ? 39.620 26.428 116.618 1.00 32.15 95 LYS A O 1
ATOM 709 N N . THR A 1 96 ? 39.580 24.396 117.459 1.00 26.60 96 THR A N 1
ATOM 710 C CA . THR A 1 96 ? 40.892 24.091 116.932 1.00 27.80 96 THR A CA 1
ATOM 711 C C . THR A 1 96 ? 40.793 24.142 115.406 1.00 31.41 96 THR A C 1
ATOM 712 O O . THR A 1 96 ? 41.597 24.799 114.756 1.00 28.86 96 THR A O 1
ATOM 716 N N . LEU A 1 97 ? 39.772 23.491 114.834 1.00 29.40 97 LEU A N 1
ATOM 717 C CA . LEU A 1 97 ? 39.637 23.469 113.349 1.00 28.98 97 LEU A CA 1
ATOM 718 C C . LEU A 1 97 ? 39.464 24.852 112.759 1.00 30.58 97 LEU A C 1
ATOM 719 O O . LEU A 1 97 ? 40.092 25.126 111.729 1.00 26.89 97 LEU A O 1
ATOM 724 N N . ASP A 1 98 ? 38.626 25.698 113.378 1.00 33.01 98 ASP A N 1
ATOM 725 C CA . ASP A 1 98 ? 38.390 27.052 112.878 1.00 35.08 98 ASP A CA 1
ATOM 726 C C . ASP A 1 98 ? 39.640 27.908 112.962 1.00 36.86 98 ASP A C 1
ATOM 727 O O . ASP A 1 98 ? 39.926 28.702 112.095 1.00 33.77 98 ASP A O 1
ATOM 732 N N . THR A 1 99 ? 40.421 27.686 113.983 1.00 33.09 99 THR A N 1
ATOM 733 C CA . THR A 1 99 ? 41.698 28.322 114.056 1.00 36.54 99 THR A CA 1
ATOM 734 C C . THR A 1 99 ? 42.634 27.879 112.942 1.00 34.97 99 THR A C 1
ATOM 735 O O . THR A 1 99 ? 43.299 28.740 112.334 1.00 34.52 99 THR A O 1
ATOM 739 N N . ALA A 1 100 ? 42.701 26.581 112.653 1.00 31.72 100 ALA A N 1
ATOM 740 C CA . ALA A 1 100 ? 43.604 26.118 111.595 1.00 30.51 100 ALA A CA 1
ATOM 741 C C . ALA A 1 100 ? 43.182 26.682 110.223 1.00 33.65 100 ALA A C 1
ATOM 742 O O . ALA A 1 100 ? 44.042 27.089 109.406 1.00 31.80 100 ALA A O 1
ATOM 744 N N . LYS A 1 101 ? 41.881 26.757 109.968 1.00 31.77 101 LYS A N 1
ATOM 745 C CA . LYS A 1 101 ? 41.407 27.381 108.693 1.00 32.46 101 LYS A CA 1
ATOM 746 C C . LYS A 1 101 ? 41.907 28.824 108.531 1.00 34.37 101 LYS A C 1
ATOM 747 O O . LYS A 1 101 ? 42.214 29.264 107.429 1.00 32.28 101 LYS A O 1
ATOM 753 N N . ALA A 1 102 ? 41.880 29.579 109.616 1.00 31.22 102 ALA A N 1
ATOM 754 C CA . ALA A 1 102 ? 42.254 30.973 109.585 1.00 36.51 102 ALA A CA 1
ATOM 755 C C . ALA A 1 102 ? 43.756 31.068 109.392 1.00 34.50 102 ALA A C 1
ATOM 756 O O . ALA A 1 102 ? 44.213 31.824 108.563 1.00 35.44 102 ALA A O 1
ATOM 758 N N . ILE A 1 103 ? 44.520 30.242 110.096 1.00 37.75 103 ILE A N 1
ATOM 759 C CA . ILE A 1 103 ? 45.974 30.297 109.979 1.00 39.00 103 ILE A CA 1
ATOM 760 C C . ILE A 1 103 ? 46.330 30.034 108.534 1.00 41.19 103 ILE A C 1
ATOM 761 O O . ILE A 1 103 ? 47.135 30.773 107.984 1.00 38.36 103 ILE A O 1
ATOM 766 N N . ALA A 1 104 ? 45.732 28.991 107.930 1.00 34.47 104 ALA A N 1
ATOM 767 C CA . ALA A 1 104 ? 46.039 28.626 106.560 1.00 34.77 104 ALA A CA 1
ATOM 768 C C . ALA A 1 104 ? 45.582 29.693 105.589 1.00 35.00 104 ALA A C 1
ATOM 769 O O . ALA A 1 104 ? 46.257 29.952 104.586 1.00 31.45 104 ALA A O 1
ATOM 771 N N . HIS A 1 105 ? 44.437 30.301 105.864 1.00 37.91 105 HIS A N 1
ATOM 772 C CA . HIS A 1 105 ? 43.981 31.408 105.050 1.00 39.78 105 HIS A CA 1
ATOM 773 C C . HIS A 1 105 ? 45.000 32.567 105.031 1.00 43.83 105 HIS A C 1
ATOM 774 O O . HIS A 1 105 ? 45.490 32.942 103.970 1.00 43.47 105 HIS A O 1
ATOM 781 N N . TYR A 1 106 ? 45.326 33.112 106.197 1.00 43.26 106 TYR A N 1
ATOM 782 C CA . TYR A 1 106 ? 46.233 34.272 106.265 1.00 46.69 106 TYR A CA 1
ATOM 783 C C . TYR A 1 106 ? 47.619 33.984 105.704 1.00 45.23 106 TYR A C 1
ATOM 784 O O . TYR A 1 106 ? 48.166 34.807 105.026 1.00 49.40 106 TYR A O 1
ATOM 793 N N . GLN A 1 107 ? 48.147 32.789 105.937 1.00 45.16 107 GLN A N 1
ATOM 794 C CA . GLN A 1 107 ? 49.435 32.394 105.386 1.00 43.24 107 GLN A CA 1
ATOM 795 C C . GLN A 1 107 ? 49.360 31.876 103.968 1.00 40.15 107 GLN A C 1
ATOM 796 O O . GLN A 1 107 ? 50.372 31.455 103.425 1.00 40.67 107 GLN A O 1
ATOM 802 N N . GLN A 1 108 ? 48.158 31.845 103.399 1.00 39.11 108 GLN A N 1
ATOM 803 C CA . GLN A 1 108 ? 47.898 31.236 102.096 1.00 37.86 108 GLN A CA 1
ATOM 804 C C . GLN A 1 108 ? 48.569 29.888 101.925 1.00 36.27 108 GLN A C 1
ATOM 805 O O . GLN A 1 108 ? 49.283 29.660 100.964 1.00 40.45 108 GLN A O 1
ATOM 811 N N . LEU A 1 109 ? 48.324 28.967 102.845 1.00 31.87 109 LEU A N 1
ATOM 812 C CA . LEU A 1 109 ? 48.839 27.610 102.703 1.00 32.44 109 LEU A CA 1
ATOM 813 C C . LEU A 1 109 ? 47.731 26.558 102.730 1.00 32.47 109 LEU A C 1
ATOM 814 O O . LEU A 1 109 ? 46.636 26.847 103.248 1.00 29.86 109 LEU A O 1
ATOM 819 N N . PRO A 1 110 ? 48.028 25.333 102.245 1.00 31.01 110 PRO A N 1
ATOM 820 C CA . PRO A 1 110 ? 47.072 24.244 102.281 1.00 31.06 110 PRO A CA 1
ATOM 821 C C . PRO A 1 110 ? 46.788 23.806 103.721 1.00 31.79 110 PRO A C 1
ATOM 822 O O . PRO A 1 110 ? 47.678 23.904 104.579 1.00 30.03 110 PRO A O 1
ATOM 826 N N . VAL A 1 111 ? 45.544 23.364 103.974 1.00 27.55 111 VAL A N 1
ATOM 827 C CA . VAL A 1 111 ? 45.101 22.907 105.312 1.00 24.81 111 VAL A CA 1
ATOM 828 C C . VAL A 1 111 ? 44.433 21.534 105.272 1.00 27.64 111 VAL A C 1
ATOM 829 O O . VAL A 1 111 ? 43.625 21.247 104.343 1.00 27.27 111 VAL A O 1
ATOM 833 N N . VAL A 1 112 ? 44.832 20.675 106.236 1.00 22.78 112 VAL A N 1
ATOM 834 C CA . VAL A 1 112 ? 44.270 19.339 106.458 1.00 26.61 112 VAL A CA 1
ATOM 835 C C . VAL A 1 112 ? 43.566 19.470 107.830 1.00 27.49 112 VAL A C 1
ATOM 836 O O . VAL A 1 112 ? 44.240 19.857 108.810 1.00 29.50 112 VAL A O 1
ATOM 840 N N . LEU A 1 113 ? 42.251 19.241 107.872 1.00 23.75 113 LEU A N 1
ATOM 841 C CA . LEU A 1 113 ? 41.468 19.192 109.130 1.00 22.45 113 LEU A CA 1
ATOM 842 C C . LEU A 1 113 ? 41.183 17.778 109.608 1.00 24.19 113 LEU A C 1
ATOM 843 O O . LEU A 1 113 ? 40.788 16.919 108.800 1.00 25.70 113 LEU A O 1
ATOM 848 N N . ILE A 1 114 ? 41.459 17.478 110.895 1.00 19.03 114 ILE A N 1
ATOM 849 C CA . ILE A 1 114 ? 41.239 16.166 111.451 1.00 19.99 114 ILE A CA 1
ATOM 850 C C . ILE A 1 114 ? 40.294 16.275 112.663 1.00 23.67 114 ILE A C 1
ATOM 851 O O . ILE A 1 114 ? 40.770 16.391 113.818 1.00 22.32 114 ILE A O 1
ATOM 856 N N . PRO A 1 115 ? 38.977 16.276 112.411 1.00 23.19 115 PRO A N 1
ATOM 857 C CA . PRO A 1 115 ? 38.029 16.362 113.536 1.00 25.18 115 PRO A CA 1
ATOM 858 C C . PRO A 1 115 ? 38.066 15.114 114.381 1.00 23.38 115 PRO A C 1
ATOM 859 O O . PRO A 1 115 ? 38.033 13.992 113.847 1.00 25.19 115 PRO A O 1
ATOM 863 N N . THR A 1 116 ? 38.122 15.287 115.705 1.00 22.29 116 THR A N 1
ATOM 864 C CA . THR A 1 116 ? 38.162 14.118 116.610 1.00 22.60 116 THR A CA 1
ATOM 865 C C . THR A 1 116 ? 36.765 13.817 117.183 1.00 23.67 116 THR A C 1
ATOM 866 O O . THR A 1 116 ? 36.576 12.810 117.902 1.00 26.35 116 THR A O 1
ATOM 870 N N . ILE A 1 117 ? 35.816 14.661 116.815 1.00 25.03 117 ILE A N 1
ATOM 871 C CA . ILE A 1 117 ? 34.341 14.527 117.098 1.00 26.39 117 ILE A CA 1
ATOM 872 C C . ILE A 1 117 ? 33.535 14.835 115.835 1.00 28.32 117 ILE A C 1
ATOM 873 O O . ILE A 1 117 ? 34.046 15.536 114.943 1.00 23.68 117 ILE A O 1
ATOM 878 N N . ALA A 1 118 ? 32.327 14.262 115.738 1.00 27.81 118 ALA A N 1
ATOM 879 C CA . ALA A 1 118 ? 31.435 14.522 114.594 1.00 27.13 118 ALA A CA 1
ATOM 880 C C . ALA A 1 118 ? 30.175 15.197 115.077 1.00 23.51 118 ALA A C 1
ATOM 881 O O . ALA A 1 118 ? 29.072 14.678 114.877 1.00 24.89 118 ALA A O 1
ATOM 883 N N . SER A 1 119 ? 30.328 16.347 115.741 1.00 21.12 119 SER A N 1
ATOM 884 C CA . SER A 1 119 ? 29.201 17.036 116.365 1.00 21.43 119 SER A CA 1
ATOM 885 C C . SER A 1 119 ? 28.641 18.241 115.621 1.00 23.21 119 SER A C 1
ATOM 886 O O . SER A 1 119 ? 27.620 18.832 116.044 1.00 20.97 119 SER A O 1
ATOM 889 N N . THR A 1 120 ? 29.296 18.649 114.528 1.00 25.68 120 THR A N 1
ATOM 890 C CA . THR A 1 120 ? 28.742 19.715 113.660 1.00 25.86 120 THR A CA 1
ATOM 891 C C . THR A 1 120 ? 29.205 19.446 112.190 1.00 23.47 120 THR A C 1
ATOM 892 O O . THR A 1 120 ? 30.092 18.626 111.955 1.00 24.94 120 THR A O 1
ATOM 896 N N . ASP A 1 121 ? 28.540 20.110 111.253 1.00 25.18 121 ASP A N 1
ATOM 897 C CA . ASP A 1 121 ? 28.949 20.055 109.822 1.00 28.63 121 ASP A CA 1
ATOM 898 C C . ASP A 1 121 ? 29.895 21.180 109.353 1.00 29.91 121 ASP A C 1
ATOM 899 O O . ASP A 1 121 ? 30.084 21.355 108.132 1.00 30.04 121 ASP A O 1
ATOM 904 N N . ALA A 1 122 ? 30.475 21.914 110.306 1.00 28.81 122 ALA A N 1
ATOM 905 C CA . ALA A 1 122 ? 31.505 22.932 110.048 1.00 32.66 122 ALA A CA 1
ATOM 906 C C . ALA A 1 122 ? 32.764 22.502 109.247 1.00 30.19 122 ALA A C 1
ATOM 907 O O . ALA A 1 122 ? 33.210 23.278 108.404 1.00 28.32 122 ALA A O 1
ATOM 909 N N . PRO A 1 123 ? 33.358 21.319 109.541 1.00 28.48 123 PRO A N 1
ATOM 910 C CA . PRO A 1 123 ? 34.714 20.992 109.054 1.00 26.55 123 PRO A CA 1
ATOM 911 C C . PRO A 1 123 ? 34.968 21.191 107.531 1.00 29.24 123 PRO A C 1
ATOM 912 O O . PRO A 1 123 ? 36.043 21.685 107.149 1.00 26.15 123 PRO A O 1
ATOM 916 N N . THR A 1 124 ? 34.011 20.808 106.685 1.00 25.82 124 THR A N 1
ATOM 917 C CA . THR A 1 124 ? 34.248 20.878 105.233 1.00 27.05 124 THR A CA 1
ATOM 918 C C . THR A 1 124 ? 34.049 22.260 104.638 1.00 24.85 124 THR A C 1
ATOM 919 O O . THR A 1 124 ? 34.385 22.474 103.466 1.00 25.97 124 THR A O 1
ATOM 923 N N . SER A 1 125 ? 33.478 23.180 105.406 1.00 22.19 125 SER A N 1
ATOM 924 C CA . SER A 1 125 ? 33.013 24.394 104.871 1.00 23.29 125 SER A CA 1
ATOM 925 C C . SER A 1 125 ? 34.115 25.496 104.878 1.00 23.20 125 SER A C 1
ATOM 926 O O . SER A 1 125 ? 35.088 25.432 105.642 1.00 24.51 125 SER A O 1
ATOM 929 N N . ALA A 1 126 ? 33.938 26.461 103.993 1.00 25.19 126 ALA A N 1
ATOM 930 C CA . ALA A 1 126 ? 34.817 27.627 103.840 1.00 30.37 126 ALA A CA 1
ATOM 931 C C . ALA A 1 126 ? 34.357 28.697 104.842 1.00 34.04 126 ALA A C 1
ATOM 932 O O . ALA A 1 126 ? 34.184 29.832 104.480 1.00 37.62 126 ALA A O 1
ATOM 934 N N . LEU A 1 127 ? 34.108 28.305 106.085 1.00 41.10 127 LEU A N 1
ATOM 935 C CA . LEU A 1 127 ? 33.330 29.105 107.042 1.00 42.91 127 LEU A CA 1
ATOM 936 C C . LEU A 1 127 ? 33.787 28.919 108.481 1.00 50.32 127 LEU A C 1
ATOM 937 O O . LEU A 1 127 ? 34.356 27.872 108.848 1.00 49.20 127 LEU A O 1
ATOM 942 N N . SER A 1 128 ? 33.548 29.969 109.273 1.00 51.19 128 SER A N 1
ATOM 943 C CA . SER A 1 128 ? 33.657 29.954 110.741 1.00 56.35 128 SER A CA 1
ATOM 944 C C . SER A 1 128 ? 32.501 30.773 111.308 1.00 54.08 128 SER A C 1
ATOM 945 O O . SER A 1 128 ? 32.093 31.794 110.713 1.00 55.55 128 SER A O 1
ATOM 948 N N . VAL A 1 129 ? 31.944 30.324 112.430 1.00 49.73 129 VAL A N 1
ATOM 949 C CA . VAL A 1 129 ? 30.875 31.088 113.079 1.00 47.44 129 VAL A CA 1
ATOM 950 C C . VAL A 1 129 ? 31.457 31.848 114.260 1.00 46.96 129 VAL A C 1
ATOM 951 O O . VAL A 1 129 ? 32.006 31.251 115.170 1.00 42.16 129 VAL A O 1
ATOM 955 N N . ILE A 1 130 ? 31.353 33.172 114.211 1.00 50.69 130 ILE A N 1
ATOM 956 C CA . ILE A 1 130 ? 31.846 34.031 115.289 1.00 55.74 130 ILE A CA 1
ATOM 957 C C . ILE A 1 130 ? 30.691 34.362 116.229 1.00 50.76 130 ILE A C 1
ATOM 958 O O . ILE A 1 130 ? 29.590 34.727 115.812 1.00 39.29 130 ILE A O 1
ATOM 963 N N . TYR A 1 131 ? 30.971 34.162 117.504 1.00 51.61 131 TYR A N 1
ATOM 964 C CA . TYR A 1 131 ? 30.090 34.547 118.561 1.00 53.98 131 TYR A CA 1
ATOM 965 C C . TYR A 1 131 ? 30.721 35.761 119.285 1.00 56.04 131 TYR A C 1
ATOM 966 O O . TYR A 1 131 ? 31.774 36.266 118.897 1.00 60.57 131 TYR A O 1
ATOM 975 N N . THR A 1 132 ? 30.012 36.274 120.273 1.00 57.19 132 THR A N 1
ATOM 976 C CA . THR A 1 132 ? 30.527 37.275 121.184 1.00 56.85 132 THR A CA 1
ATOM 977 C C . THR A 1 132 ? 31.203 36.468 122.303 1.00 60.98 132 THR A C 1
ATOM 978 O O . THR A 1 132 ? 31.244 35.240 122.240 1.00 65.53 132 THR A O 1
ATOM 982 N N . GLU A 1 133 ? 31.749 37.129 123.314 1.00 61.78 133 GLU A N 1
ATOM 983 C CA . GLU A 1 133 ? 32.289 36.389 124.443 1.00 68.51 133 GLU A CA 1
ATOM 984 C C . GLU A 1 133 ? 31.135 35.919 125.330 1.00 64.25 133 GLU A C 1
ATOM 985 O O . GLU A 1 133 ? 31.238 34.889 125.991 1.00 58.39 133 GLU A O 1
ATOM 991 N N . GLN A 1 134 ? 30.025 36.660 125.324 1.00 65.98 134 GLN A N 1
ATOM 992 C CA . GLN A 1 134 ? 28.821 36.242 126.058 1.00 71.31 134 GLN A CA 1
ATOM 993 C C . GLN A 1 134 ? 28.044 35.072 125.395 1.00 67.85 134 GLN A C 1
ATOM 994 O O . GLN A 1 134 ? 27.022 34.643 125.924 1.00 67.66 134 GLN A O 1
ATOM 1000 N N . GLY A 1 135 ? 28.545 34.556 124.263 1.00 62.65 135 GLY A N 1
ATOM 1001 C CA . GLY A 1 135 ? 28.003 33.359 123.593 1.00 58.76 135 GLY A CA 1
ATOM 1002 C C . GLY A 1 135 ? 26.943 33.633 122.524 1.00 56.94 135 GLY A C 1
ATOM 1003 O O . GLY A 1 135 ? 26.300 32.706 122.017 1.00 57.12 135 GLY A O 1
ATOM 1004 N N . GLU A 1 136 ? 26.798 34.902 122.151 1.00 50.02 136 GLU A N 1
ATOM 1005 C CA . GLU A 1 136 ? 25.729 35.364 121.290 1.00 48.86 136 GLU A CA 1
ATOM 1006 C C . GLU A 1 136 ? 26.212 35.435 119.826 1.00 51.26 136 GLU A C 1
ATOM 1007 O O . GLU A 1 136 ? 27.250 36.048 119.546 1.00 50.36 136 GLU A O 1
ATOM 1013 N N . PHE A 1 137 ? 25.468 34.823 118.894 1.00 46.91 137 PHE A N 1
ATOM 1014 C CA . PHE A 1 137 ? 25.870 34.782 117.478 1.00 43.52 137 PHE A CA 1
ATOM 1015 C C . PHE A 1 137 ? 26.314 36.169 117.016 1.00 45.08 137 PHE A C 1
ATOM 1016 O O . PHE A 1 137 ? 25.610 37.140 117.243 1.00 43.19 137 PHE A O 1
ATOM 1024 N N . ALA A 1 138 ? 27.472 36.235 116.369 1.00 46.78 138 ALA A N 1
ATOM 1025 C CA . ALA A 1 138 ? 28.002 37.494 115.849 1.00 55.72 138 ALA A CA 1
ATOM 1026 C C . ALA A 1 138 ? 27.869 37.559 114.313 1.00 53.83 138 ALA A C 1
ATOM 1027 O O . ALA A 1 138 ? 27.154 38.398 113.774 1.00 52.71 138 ALA A O 1
ATOM 1029 N N . GLU A 1 139 ? 28.549 36.658 113.626 1.00 49.24 139 GLU A N 1
ATOM 1030 C CA . GLU A 1 139 ? 28.605 36.702 112.160 1.00 52.68 139 GLU A CA 1
ATOM 1031 C C . GLU A 1 139 ? 29.031 35.334 111.607 1.00 45.36 139 GLU A C 1
ATOM 1032 O O . GLU A 1 139 ? 29.716 34.542 112.273 1.00 46.57 139 GLU A O 1
ATOM 1038 N N . TYR A 1 140 ? 28.622 35.068 110.383 1.00 39.89 140 TYR A N 1
ATOM 1039 C CA . TYR A 1 140 ? 29.271 34.032 109.590 1.00 45.61 140 TYR A CA 1
ATOM 1040 C C . TYR A 1 140 ? 30.541 34.700 109.056 1.00 46.45 140 TYR A C 1
ATOM 1041 O O . TYR A 1 140 ? 30.441 35.751 108.438 1.00 53.21 140 TYR A O 1
ATOM 1050 N N . LEU A 1 141 ? 31.725 34.165 109.348 1.00 47.19 141 LEU A N 1
ATOM 1051 C CA . LEU A 1 141 ? 32.941 34.556 108.610 1.00 45.60 141 LEU A CA 1
ATOM 1052 C C . LEU A 1 141 ? 33.295 33.534 107.462 1.00 45.99 141 LEU A C 1
ATOM 1053 O O . LEU A 1 141 ? 33.562 32.361 107.722 1.00 46.48 141 LEU A O 1
ATOM 1058 N N . ILE A 1 142 ? 33.345 34.028 106.218 1.00 45.18 142 ILE A N 1
ATOM 1059 C CA . ILE A 1 142 ? 33.489 33.215 104.991 1.00 43.07 142 ILE A CA 1
ATOM 1060 C C . ILE A 1 142 ? 34.866 33.305 104.338 1.00 42.29 142 ILE A C 1
ATOM 1061 O O . ILE A 1 142 ? 35.274 34.369 103.930 1.00 45.08 142 ILE A O 1
ATOM 1066 N N . TYR A 1 143 ? 35.564 32.190 104.197 1.00 41.22 143 TYR A N 1
ATOM 1067 C CA . TYR A 1 143 ? 36.828 32.152 103.416 1.00 44.52 143 TYR A CA 1
ATOM 1068 C C . TYR A 1 143 ? 36.593 31.978 101.943 1.00 42.35 143 TYR A C 1
ATOM 1069 O O . TYR A 1 143 ? 35.524 31.524 101.529 1.00 47.06 143 TYR A O 1
ATOM 1078 N N . PRO A 1 144 ? 37.594 32.339 101.121 1.00 43.95 144 PRO A N 1
ATOM 1079 C CA . PRO A 1 144 ? 37.359 32.219 99.693 1.00 39.50 144 PRO A CA 1
ATOM 1080 C C . PRO A 1 144 ? 37.586 30.799 99.159 1.00 39.15 144 PRO A C 1
ATOM 1081 O O . PRO A 1 144 ? 37.294 30.542 98.004 1.00 44.96 144 PRO A O 1
ATOM 1085 N N . ARG A 1 145 ? 38.096 29.881 99.973 1.00 41.34 145 ARG A N 1
ATOM 1086 C CA . ARG A 1 145 ? 38.207 28.479 99.545 1.00 39.48 145 ARG A CA 1
ATOM 1087 C C . ARG A 1 145 ? 37.952 27.501 100.685 1.00 31.78 145 ARG A C 1
ATOM 1088 O O . ARG A 1 145 ? 38.112 27.839 101.851 1.00 29.70 145 ARG A O 1
ATOM 1096 N N . ASN A 1 146 ? 37.597 26.279 100.325 1.00 25.64 146 ASN A N 1
ATOM 1097 C CA . ASN A 1 146 ? 37.353 25.215 101.303 1.00 26.71 146 ASN A CA 1
ATOM 1098 C C . ASN A 1 146 ? 38.669 24.579 101.768 1.00 27.26 146 ASN A C 1
ATOM 1099 O O . ASN A 1 146 ? 39.632 24.570 101.028 1.00 25.69 146 ASN A O 1
ATOM 1104 N N . PRO A 1 147 ? 38.674 23.936 102.943 1.00 24.94 147 PRO A N 1
ATOM 1105 C CA . PRO A 1 147 ? 39.821 23.181 103.373 1.00 25.22 147 PRO A CA 1
ATOM 1106 C C . PRO A 1 147 ? 40.247 22.215 102.293 1.00 26.72 147 PRO A C 1
ATOM 1107 O O . PRO A 1 147 ? 39.381 21.713 101.594 1.00 26.84 147 PRO A O 1
ATOM 1111 N N . ASP A 1 148 ? 41.555 21.948 102.151 1.00 26.27 148 ASP A N 1
ATOM 1112 C CA . ASP A 1 148 ? 42.035 21.072 101.115 1.00 26.39 148 ASP A CA 1
ATOM 1113 C C . ASP A 1 148 ? 41.620 19.642 101.353 1.00 27.29 148 ASP A C 1
ATOM 1114 O O . ASP A 1 148 ? 41.218 18.898 100.422 1.00 25.55 148 ASP A O 1
ATOM 1119 N N . MET A 1 149 ? 41.672 19.247 102.624 1.00 23.46 149 MET A N 1
ATOM 1120 C CA . MET A 1 149 ? 41.480 17.867 102.972 1.00 26.66 149 MET A CA 1
ATOM 1121 C C . MET A 1 149 ? 40.855 17.757 104.379 1.00 23.62 149 MET A C 1
ATOM 1122 O O . MET A 1 149 ? 41.155 18.586 105.242 1.00 20.34 149 MET A O 1
ATOM 1127 N N . VAL A 1 150 ? 39.939 16.809 104.535 1.00 21.08 150 VAL A N 1
ATOM 1128 C CA . VAL A 1 150 ? 39.233 16.567 105.833 1.00 21.96 150 VAL A CA 1
ATOM 1129 C C . VAL A 1 150 ? 39.353 15.112 106.064 1.00 22.77 150 VAL A C 1
ATOM 1130 O O . VAL A 1 150 ? 39.083 14.331 105.156 1.00 22.23 150 VAL A O 1
ATOM 1134 N N . VAL A 1 151 ? 39.873 14.720 107.235 1.00 21.14 151 VAL A N 1
ATOM 1135 C CA . VAL A 1 151 ? 40.164 13.329 107.516 1.00 19.95 151 VAL A CA 1
ATOM 1136 C C . VAL A 1 151 ? 39.349 12.927 108.786 1.00 22.13 151 VAL A C 1
ATOM 1137 O O . VAL A 1 151 ? 39.549 13.514 109.829 1.00 23.86 151 VAL A O 1
ATOM 1141 N N . MET A 1 152 ? 38.452 11.946 108.646 1.00 20.52 152 MET A N 1
ATOM 1142 C CA . MET A 1 152 ? 37.578 11.457 109.738 1.00 21.43 152 MET A CA 1
ATOM 1143 C C . MET A 1 152 ? 37.968 10.084 110.155 1.00 21.19 152 MET A C 1
ATOM 1144 O O . MET A 1 152 ? 37.700 9.098 109.434 1.00 18.91 152 MET A O 1
ATOM 1149 N N . ASP A 1 153 ? 38.579 9.987 111.345 1.00 19.12 153 ASP A N 1
ATOM 1150 C CA . ASP A 1 153 ? 38.982 8.684 111.866 1.00 19.23 153 ASP A CA 1
ATOM 1151 C C . ASP A 1 153 ? 37.808 8.166 112.686 1.00 20.87 153 ASP A C 1
ATOM 1152 O O . ASP A 1 153 ? 37.494 8.701 113.791 1.00 22.97 153 ASP A O 1
ATOM 1157 N N . VAL A 1 154 ? 37.142 7.155 112.164 1.00 19.10 154 VAL A N 1
ATOM 1158 C CA . VAL A 1 154 ? 35.867 6.740 112.713 1.00 20.95 154 VAL A CA 1
ATOM 1159 C C . VAL A 1 154 ? 36.028 6.034 114.089 1.00 21.30 154 VAL A C 1
ATOM 1160 O O . VAL A 1 154 ? 35.108 6.113 114.933 1.00 20.15 154 VAL A O 1
ATOM 1164 N N . ALA A 1 155 ? 37.163 5.401 114.281 1.00 19.02 155 ALA A N 1
ATOM 1165 C CA . ALA A 1 155 ? 37.526 4.720 115.556 1.00 23.97 155 ALA A CA 1
ATOM 1166 C C . ALA A 1 155 ? 37.669 5.680 116.693 1.00 22.58 155 ALA A C 1
ATOM 1167 O O . ALA A 1 155 ? 37.132 5.442 117.791 1.00 27.90 155 ALA A O 1
ATOM 1169 N N . ILE A 1 156 ? 38.320 6.797 116.434 1.00 22.05 156 ILE A N 1
ATOM 1170 C CA . ILE A 1 156 ? 38.384 7.906 117.361 1.00 23.23 156 ILE A CA 1
ATOM 1171 C C . ILE A 1 156 ? 36.998 8.520 117.666 1.00 25.19 156 ILE A C 1
ATOM 1172 O O . ILE A 1 156 ? 36.560 8.690 118.837 1.00 19.65 156 ILE A O 1
ATOM 1177 N N . ILE A 1 157 ? 36.241 8.809 116.617 1.00 21.88 157 ILE A N 1
ATOM 1178 C CA . ILE A 1 157 ? 34.925 9.361 116.787 1.00 19.97 157 ILE A CA 1
ATOM 1179 C C . ILE A 1 157 ? 33.995 8.442 117.619 1.00 19.44 157 ILE A C 1
ATOM 1180 O O . ILE A 1 157 ? 33.265 8.931 118.525 1.00 19.82 157 ILE A O 1
ATOM 1185 N N . ALA A 1 158 ? 34.046 7.146 117.377 1.00 18.62 158 ALA A N 1
ATOM 1186 C CA . ALA A 1 158 ? 33.171 6.193 118.070 1.00 21.15 158 ALA A CA 1
ATOM 1187 C C . ALA A 1 158 ? 33.539 5.988 119.547 1.00 22.42 158 ALA A C 1
ATOM 1188 O O . ALA A 1 158 ? 32.734 5.431 120.281 1.00 23.39 158 ALA A O 1
ATOM 1190 N N . LYS A 1 159 ? 34.734 6.414 119.938 1.00 24.55 159 LYS A N 1
ATOM 1191 C CA . LYS A 1 159 ? 35.124 6.446 121.346 1.00 28.08 159 LYS A CA 1
ATOM 1192 C C . LYS A 1 159 ? 34.774 7.756 122.009 1.00 24.37 159 LYS A C 1
ATOM 1193 O O . LYS A 1 159 ? 34.845 7.823 123.219 1.00 24.34 159 LYS A O 1
ATOM 1199 N N . ALA A 1 160 ? 34.411 8.803 121.265 1.00 23.13 160 ALA A N 1
ATOM 1200 C CA . ALA A 1 160 ? 33.951 10.054 121.867 1.00 24.86 160 ALA A CA 1
ATOM 1201 C C . ALA A 1 160 ? 32.495 9.908 122.433 1.00 22.23 160 ALA A C 1
ATOM 1202 O O . ALA A 1 160 ? 31.747 9.032 122.013 1.00 21.95 160 ALA A O 1
ATOM 1204 N N . PRO A 1 161 ? 32.138 10.708 123.448 1.00 21.36 161 PRO A N 1
ATOM 1205 C CA . PRO A 1 161 ? 30.809 10.576 124.076 1.00 21.65 161 PRO A CA 1
ATOM 1206 C C . PRO A 1 161 ? 29.669 10.661 123.064 1.00 21.93 161 PRO A C 1
ATOM 1207 O O . PRO A 1 161 ? 29.660 11.556 122.160 1.00 21.98 161 PRO A O 1
ATOM 1211 N N . VAL A 1 162 ? 28.716 9.777 123.232 1.00 18.51 162 VAL A N 1
ATOM 1212 C CA . VAL A 1 162 ? 27.581 9.629 122.320 1.00 19.26 162 VAL A CA 1
ATOM 1213 C C . VAL A 1 162 ? 26.789 10.897 122.177 1.00 17.76 162 VAL A C 1
ATOM 1214 O O . VAL A 1 162 ? 26.219 11.179 121.097 1.00 16.52 162 VAL A O 1
ATOM 1218 N N . ARG A 1 163 ? 26.801 11.730 123.219 1.00 16.68 163 ARG A N 1
ATOM 1219 C CA . ARG A 1 163 ? 26.093 12.962 123.174 1.00 15.21 163 ARG A CA 1
ATOM 1220 C C . ARG A 1 163 ? 26.642 13.849 121.992 1.00 14.74 163 ARG A C 1
ATOM 1221 O O . ARG A 1 163 ? 25.869 14.600 121.405 1.00 15.19 163 ARG A O 1
ATOM 1229 N N . LEU A 1 164 ? 27.950 13.783 121.721 1.00 15.73 164 LEU A N 1
ATOM 1230 C CA . LEU A 1 164 ? 28.517 14.611 120.602 1.00 17.21 164 LEU A CA 1
ATOM 1231 C C . LEU A 1 164 ? 28.054 14.088 119.199 1.00 17.75 164 LEU A C 1
ATOM 1232 O O . LEU A 1 164 ? 27.875 14.891 118.276 1.00 18.91 164 LEU A O 1
ATOM 1237 N N . LEU A 1 165 ? 27.908 12.788 119.061 1.00 17.07 165 LEU A N 1
ATOM 1238 C CA . LEU A 1 165 ? 27.354 12.207 117.823 1.00 18.33 165 LEU A CA 1
ATOM 1239 C C . LEU A 1 165 ? 25.922 12.603 117.624 1.00 17.16 165 LEU A C 1
ATOM 1240 O O . LEU A 1 165 ? 25.489 12.961 116.509 1.00 17.55 165 LEU A O 1
ATOM 1245 N N . VAL A 1 166 ? 25.156 12.601 118.702 1.00 16.68 166 VAL A N 1
ATOM 1246 C CA . VAL A 1 166 ? 23.781 13.011 118.653 1.00 15.40 166 VAL A CA 1
ATOM 1247 C C . VAL A 1 166 ? 23.641 14.459 118.275 1.00 15.08 166 VAL A C 1
ATOM 1248 O O . VAL A 1 166 ? 22.731 14.811 117.488 1.00 12.53 166 VAL A O 1
ATOM 1252 N N . ALA A 1 167 ? 24.488 15.331 118.842 1.00 14.85 167 ALA A N 1
ATOM 1253 C CA . ALA A 1 167 ? 24.422 16.715 118.528 1.00 14.58 167 ALA A CA 1
ATOM 1254 C C . ALA A 1 167 ? 24.733 16.906 117.003 1.00 15.20 167 ALA A C 1
ATOM 1255 O O . ALA A 1 167 ? 24.110 17.752 116.372 1.00 17.22 167 ALA A O 1
ATOM 1257 N N . GLY A 1 168 ? 25.690 16.150 116.443 1.00 17.35 168 GLY A N 1
ATOM 1258 C CA . GLY A 1 168 ? 25.998 16.245 115.012 1.00 16.23 168 GLY A CA 1
ATOM 1259 C C . GLY A 1 168 ? 24.784 15.799 114.168 1.00 17.13 168 GLY A C 1
ATOM 1260 O O . GLY A 1 168 ? 24.499 16.445 113.123 1.00 14.46 168 GLY A O 1
ATOM 1261 N N . MET A 1 169 ? 24.010 14.810 114.663 1.00 15.29 169 MET A N 1
ATOM 1262 C CA . MET A 1 169 ? 22.812 14.340 113.948 1.00 15.30 169 MET A CA 1
ATOM 1263 C C . MET A 1 169 ? 21.784 15.408 114.047 1.00 17.38 169 MET A C 1
ATOM 1264 O O . MET A 1 169 ? 21.021 15.643 113.116 1.00 14.80 169 MET A O 1
ATOM 1269 N N . GLY A 1 170 ? 21.810 16.170 115.143 1.00 15.01 170 GLY A N 1
ATOM 1270 C CA . GLY A 1 170 ? 20.888 17.284 115.270 1.00 14.73 170 GLY A CA 1
ATOM 1271 C C . GLY A 1 170 ? 21.141 18.421 114.277 1.00 16.00 170 GLY A C 1
ATOM 1272 O O . GLY A 1 170 ? 20.186 18.976 113.681 1.00 16.42 170 GLY A O 1
ATOM 1273 N N . ASP A 1 171 ? 22.419 18.730 114.083 1.00 15.63 171 ASP A N 1
ATOM 1274 C CA . ASP A 1 171 ? 22.831 19.686 113.105 1.00 17.08 171 ASP A CA 1
ATOM 1275 C C . ASP A 1 171 ? 22.522 19.188 111.687 1.00 17.60 171 ASP A C 1
ATOM 1276 O O . ASP A 1 171 ? 21.969 19.950 110.907 1.00 20.44 171 ASP A O 1
ATOM 1281 N N . ALA A 1 172 ? 22.780 17.931 111.439 1.00 16.43 172 ALA A N 1
ATOM 1282 C CA . ALA A 1 172 ? 22.527 17.313 110.138 1.00 17.14 172 ALA A CA 1
ATOM 1283 C C . ALA A 1 172 ? 21.050 17.267 109.827 1.00 18.37 172 ALA A C 1
ATOM 1284 O O . ALA A 1 172 ? 20.622 17.407 108.682 1.00 19.18 172 ALA A O 1
ATOM 1286 N N . LEU A 1 173 ? 20.212 17.112 110.863 1.00 14.46 173 LEU A N 1
ATOM 1287 C CA . LEU A 1 173 ? 18.819 17.012 110.695 1.00 14.88 173 LEU A CA 1
ATOM 1288 C C . LEU A 1 173 ? 18.214 18.249 109.970 1.00 13.04 173 LEU A C 1
ATOM 1289 O O . LEU A 1 173 ? 17.303 18.101 109.230 1.00 14.99 173 LEU A O 1
ATOM 1294 N N . SER A 1 174 ? 18.722 19.426 110.191 1.00 11.59 174 SER A N 1
ATOM 1295 C CA . SER A 1 174 ? 18.143 20.601 109.624 1.00 13.59 174 SER A CA 1
ATOM 1296 C C . SER A 1 174 ? 18.488 20.654 108.077 1.00 14.01 174 SER A C 1
ATOM 1297 O O . SER A 1 174 ? 17.853 21.386 107.389 1.00 15.68 174 SER A O 1
ATOM 1300 N N . THR A 1 175 ? 19.465 19.898 107.623 1.00 13.11 175 THR A N 1
ATOM 1301 C CA . THR A 1 175 ? 20.114 20.186 106.334 1.00 15.19 175 THR A CA 1
ATOM 1302 C C . THR A 1 175 ? 19.091 20.095 105.189 1.00 16.48 175 THR A C 1
ATOM 1303 O O . THR A 1 175 ? 18.972 21.011 104.380 1.00 13.00 175 THR A O 1
ATOM 1307 N N . TYR A 1 176 ? 18.314 19.024 105.188 1.00 14.43 176 TYR A N 1
ATOM 1308 C CA . TYR A 1 176 ? 17.330 18.831 104.120 1.00 15.36 176 TYR A CA 1
ATOM 1309 C C . TYR A 1 176 ? 16.297 19.856 104.132 1.00 15.75 176 TYR A C 1
ATOM 1310 O O . TYR A 1 176 ? 15.935 20.418 103.071 1.00 13.71 176 TYR A O 1
ATOM 1319 N N . PHE A 1 177 ? 15.759 20.172 105.313 1.00 13.59 177 PHE A N 1
ATOM 1320 C CA . PHE A 1 177 ? 14.709 21.114 105.357 1.00 12.58 177 PHE A CA 1
ATOM 1321 C C . PHE A 1 177 ? 15.139 22.521 104.977 1.00 12.21 177 PHE A C 1
ATOM 1322 O O . PHE A 1 177 ? 14.369 23.240 104.306 1.00 13.94 177 PHE A O 1
ATOM 1330 N N . GLU A 1 178 ? 16.321 22.925 105.357 1.00 11.94 178 GLU A N 1
ATOM 1331 C CA . GLU A 1 178 ? 16.792 24.251 104.994 1.00 13.23 178 GLU A CA 1
ATOM 1332 C C . GLU A 1 178 ? 17.151 24.315 103.465 1.00 13.69 178 GLU A C 1
ATOM 1333 O O . GLU A 1 178 ? 16.862 25.317 102.804 1.00 15.51 178 GLU A O 1
ATOM 1339 N N . ALA A 1 179 ? 17.799 23.276 102.978 1.00 15.28 179 ALA A N 1
ATOM 1340 C CA . ALA A 1 179 ? 18.182 23.194 101.570 1.00 16.17 179 ALA A CA 1
ATOM 1341 C C . ALA A 1 179 ? 16.979 23.229 100.628 1.00 17.41 179 ALA A C 1
ATOM 1342 O O . ALA A 1 179 ? 17.012 23.979 99.642 1.00 17.43 179 ALA A O 1
ATOM 1344 N N . GLN A 1 180 ? 15.908 22.531 100.989 1.00 16.65 180 GLN A N 1
ATOM 1345 C CA . GLN A 1 180 ? 14.720 22.427 100.168 1.00 16.68 180 GLN A CA 1
ATOM 1346 C C . GLN A 1 180 ? 13.914 23.678 100.253 1.00 16.29 180 GLN A C 1
ATOM 1347 O O . GLN A 1 180 ? 13.404 24.162 99.252 1.00 15.12 180 GLN A O 1
ATOM 1353 N N . ALA A 1 181 ? 13.876 24.299 101.428 1.00 16.39 181 ALA A N 1
ATOM 1354 C CA . ALA A 1 181 ? 13.313 25.628 101.511 1.00 16.76 181 ALA A CA 1
ATOM 1355 C C . ALA A 1 181 ? 14.033 26.695 100.624 1.00 16.62 181 ALA A C 1
ATOM 1356 O O . ALA A 1 181 ? 13.372 27.508 99.941 1.00 17.03 181 ALA A O 1
ATOM 1358 N N . CYS A 1 182 ? 15.351 26.726 100.659 1.00 16.69 182 CYS A N 1
ATOM 1359 C CA . CYS A 1 182 ? 16.157 27.605 99.808 1.00 18.30 182 CYS A CA 1
ATOM 1360 C C . CYS A 1 182 ? 15.944 27.304 98.320 1.00 18.25 182 CYS A C 1
ATOM 1361 O O . CYS A 1 182 ? 15.837 28.160 97.540 1.00 20.02 182 CYS A O 1
ATOM 1364 N N . PHE A 1 183 ? 15.919 26.039 98.007 1.00 19.33 183 PHE A N 1
ATOM 1365 C CA . PHE A 1 183 ? 15.770 25.608 96.652 1.00 22.95 183 PHE A CA 1
ATOM 1366 C C . PHE A 1 183 ? 14.439 26.138 96.131 1.00 23.84 183 PHE A C 1
ATOM 1367 O O . PHE A 1 183 ? 14.382 26.743 95.100 1.00 20.87 183 PHE A O 1
ATOM 1375 N N . ASP A 1 184 ? 13.395 25.937 96.913 1.00 21.14 184 ASP A N 1
ATOM 1376 C CA . ASP A 1 184 ? 12.074 26.445 96.605 1.00 22.90 184 ASP A CA 1
ATOM 1377 C C . ASP A 1 184 ? 11.981 27.956 96.456 1.00 23.89 184 ASP A C 1
ATOM 1378 O O . ASP A 1 184 ? 11.187 28.410 95.707 1.00 19.58 184 ASP A O 1
ATOM 1383 N N . ALA A 1 185 ? 12.787 28.676 97.217 1.00 20.44 185 ALA A N 1
ATOM 1384 C CA . ALA A 1 185 ? 12.821 30.121 97.177 1.00 21.72 185 ALA A CA 1
ATOM 1385 C C . ALA A 1 185 ? 13.754 30.641 96.096 1.00 21.55 185 ALA A C 1
ATOM 1386 O O . ALA A 1 185 ? 13.837 31.801 95.888 1.00 21.17 185 ALA A O 1
ATOM 1388 N N . GLN A 1 186 ? 14.503 29.751 95.473 1.00 22.82 186 GLN A N 1
ATOM 1389 C CA . GLN A 1 186 ? 15.528 30.175 94.547 1.00 27.15 186 GLN A CA 1
ATOM 1390 C C . GLN A 1 186 ? 16.512 31.086 95.290 1.00 27.51 186 GLN A C 1
ATOM 1391 O O . GLN A 1 186 ? 16.957 32.039 94.759 1.00 23.03 186 GLN A O 1
ATOM 1397 N N . ALA A 1 187 ? 16.841 30.766 96.527 1.00 22.50 187 ALA A N 1
ATOM 1398 C CA . ALA A 1 187 ? 17.783 31.569 97.286 1.00 21.86 187 ALA A CA 1
ATOM 1399 C C . ALA A 1 187 ? 19.214 31.248 96.983 1.00 22.88 187 ALA A C 1
ATOM 1400 O O . ALA A 1 187 ? 19.531 30.195 96.567 1.00 23.51 187 ALA A O 1
ATOM 1402 N N . THR A 1 188 ? 20.061 32.204 97.247 1.00 23.08 188 THR A N 1
ATOM 1403 C CA . THR A 1 188 ? 21.462 32.099 96.997 1.00 24.00 188 THR A CA 1
ATOM 1404 C C . THR A 1 188 ? 22.150 31.455 98.196 1.00 23.12 188 THR A C 1
ATOM 1405 O O . THR A 1 188 ? 21.930 31.854 99.285 1.00 26.33 188 THR A O 1
ATOM 1409 N N . SER A 1 189 ? 22.981 30.473 97.962 1.00 21.45 189 SER A N 1
ATOM 1410 C CA . SER A 1 189 ? 23.686 29.741 99.006 1.00 24.42 189 SER A CA 1
ATOM 1411 C C . SER A 1 189 ? 24.937 30.512 99.446 1.00 29.40 189 SER A C 1
ATOM 1412 O O . SER A 1 189 ? 25.304 31.514 98.813 1.00 26.07 189 SER A O 1
ATOM 1415 N N . MET A 1 190 ? 25.647 30.016 100.461 1.00 28.51 190 MET A N 1
ATOM 1416 C CA . MET A 1 190 ? 26.955 30.594 100.796 1.00 32.18 190 MET A CA 1
ATOM 1417 C C . MET A 1 190 ? 28.028 30.310 99.714 1.00 32.92 190 MET A C 1
ATOM 1418 O O . MET A 1 190 ? 29.057 30.941 99.693 1.00 33.98 190 MET A O 1
ATOM 1423 N N . ALA A 1 191 ? 27.812 29.357 98.825 1.00 27.29 191 ALA A N 1
ATOM 1424 C CA . ALA A 1 191 ? 28.739 29.149 97.736 1.00 25.72 191 ALA A CA 1
ATOM 1425 C C . ALA A 1 191 ? 28.574 30.269 96.674 1.00 26.00 191 ALA A C 1
ATOM 1426 O O . ALA A 1 191 ? 29.389 30.357 95.798 1.00 25.41 191 ALA A O 1
ATOM 1428 N N . GLY A 1 192 ? 27.502 31.057 96.725 1.00 26.56 192 GLY A N 1
ATOM 1429 C CA . GLY A 1 192 ? 27.378 32.295 95.916 1.00 28.89 192 GLY A CA 1
ATOM 1430 C C . GLY A 1 192 ? 26.364 32.205 94.759 1.00 28.70 192 GLY A C 1
ATOM 1431 O O . GLY A 1 192 ? 26.166 33.163 94.020 1.00 27.88 192 GLY A O 1
ATOM 1432 N N . GLY A 1 193 ? 25.738 31.050 94.561 1.00 24.25 193 GLY A N 1
ATOM 1433 C CA . GLY A 1 193 ? 24.724 30.920 93.529 1.00 22.25 193 GLY A CA 1
ATOM 1434 C C . GLY A 1 193 ? 23.498 30.174 94.003 1.00 21.62 193 GLY A C 1
ATOM 1435 O O . GLY A 1 193 ? 23.298 29.993 95.184 1.00 20.60 193 GLY A O 1
ATOM 1436 N N . LYS A 1 194 ? 22.659 29.832 93.067 1.00 19.79 194 LYS A N 1
ATOM 1437 C CA . LYS A 1 194 ? 21.568 28.943 93.246 1.00 21.80 194 LYS A CA 1
ATOM 1438 C C . LYS A 1 194 ? 22.127 27.525 93.515 1.00 18.40 194 LYS A C 1
ATOM 1439 O O . LYS A 1 194 ? 23.220 27.226 93.176 1.00 17.90 194 LYS A O 1
ATOM 1445 N N . SER A 1 195 ? 21.354 26.675 94.160 1.00 17.57 195 SER A N 1
ATOM 1446 C CA . SER A 1 195 ? 21.785 25.328 94.429 1.00 18.59 195 SER A CA 1
ATOM 1447 C C . SER A 1 195 ? 21.811 24.469 93.163 1.00 18.35 195 SER A C 1
ATOM 1448 O O . SER A 1 195 ? 20.906 24.537 92.382 1.00 20.18 195 SER A O 1
ATOM 1451 N N . THR A 1 196 ? 22.834 23.650 93.049 1.00 17.95 196 THR A N 1
ATOM 1452 C CA . THR A 1 196 ? 22.867 22.567 92.110 1.00 18.19 196 THR A CA 1
ATOM 1453 C C . THR A 1 196 ? 21.886 21.503 92.554 1.00 20.07 196 THR A C 1
ATOM 1454 O O . THR A 1 196 ? 21.452 21.478 93.719 1.00 15.90 196 THR A O 1
ATOM 1458 N N . LEU A 1 197 ? 21.522 20.652 91.623 1.00 17.75 197 LEU A N 1
ATOM 1459 C CA . LEU A 1 197 ? 20.871 19.412 91.952 1.00 18.36 197 LEU A CA 1
ATOM 1460 C C . LEU A 1 197 ? 21.708 18.526 92.904 1.00 17.55 197 LEU A C 1
ATOM 1461 O O . LEU A 1 197 ? 21.121 17.887 93.743 1.00 17.73 197 LEU A O 1
ATOM 1466 N N . ALA A 1 198 ? 23.027 18.453 92.683 1.00 15.28 198 ALA A N 1
ATOM 1467 C CA . ALA A 1 198 ? 23.945 17.708 93.493 1.00 15.99 198 ALA A CA 1
ATOM 1468 C C . ALA A 1 198 ? 23.842 18.093 95.019 1.00 15.33 198 ALA A C 1
ATOM 1469 O O . ALA A 1 198 ? 23.630 17.219 95.861 1.00 14.63 198 ALA A O 1
ATOM 1471 N N . ALA A 1 199 ? 23.952 19.371 95.315 1.00 16.18 199 ALA A N 1
ATOM 1472 C CA . ALA A 1 199 ? 23.946 19.842 96.743 1.00 18.17 199 ALA A CA 1
ATOM 1473 C C . ALA A 1 199 ? 22.599 19.548 97.388 1.00 18.10 199 ALA A C 1
ATOM 1474 O O . ALA A 1 199 ? 22.567 19.103 98.510 1.00 17.05 199 ALA A O 1
ATOM 1476 N N . LEU A 1 200 ? 21.496 19.724 96.661 1.00 18.57 200 LEU A N 1
ATOM 1477 C CA . LEU A 1 200 ? 20.192 19.395 97.219 1.00 19.38 200 LEU A CA 1
ATOM 1478 C C . LEU A 1 200 ? 20.057 17.918 97.473 1.00 18.24 200 LEU A C 1
ATOM 1479 O O . LEU A 1 200 ? 19.489 17.520 98.521 1.00 16.32 200 LEU A O 1
ATOM 1484 N N . SER A 1 201 ? 20.559 17.094 96.569 1.00 16.44 201 SER A N 1
ATOM 1485 C CA . SER A 1 201 ? 20.407 15.660 96.703 1.00 16.58 201 SER A CA 1
ATOM 1486 C C . SER A 1 201 ? 21.249 15.148 97.861 1.00 14.73 201 SER A C 1
ATOM 1487 O O . SER A 1 201 ? 20.796 14.199 98.509 1.00 14.28 201 SER A O 1
ATOM 1490 N N . LEU A 1 202 ? 22.414 15.731 98.088 1.00 12.80 202 LEU A N 1
ATOM 1491 C CA . LEU A 1 202 ? 23.249 15.332 99.208 1.00 14.42 202 LEU A CA 1
ATOM 1492 C C . LEU A 1 202 ? 22.529 15.702 100.515 1.00 13.83 202 LEU A C 1
ATOM 1493 O O . LEU A 1 202 ? 22.642 14.985 101.534 1.00 15.72 202 LEU A O 1
ATOM 1498 N N . ALA A 1 203 ? 21.881 16.853 100.519 1.00 14.15 203 ALA A N 1
ATOM 1499 C CA . ALA A 1 203 ? 21.122 17.251 101.676 1.00 16.60 203 ALA A CA 1
ATOM 1500 C C . ALA A 1 203 ? 19.961 16.292 101.982 1.00 16.17 203 ALA A C 1
ATOM 1501 O O . ALA A 1 203 ? 19.693 15.967 103.168 1.00 14.63 203 ALA A O 1
ATOM 1503 N N . ARG A 1 204 ? 19.270 15.801 100.949 1.00 16.00 204 ARG A N 1
ATOM 1504 C CA . ARG A 1 204 ? 18.196 14.869 101.149 1.00 15.54 204 ARG A CA 1
ATOM 1505 C C . ARG A 1 204 ? 18.747 13.543 101.635 1.00 16.38 204 ARG A C 1
ATOM 1506 O O . ARG A 1 204 ? 18.045 12.828 102.428 1.00 13.87 204 ARG A O 1
ATOM 1514 N N . LEU A 1 205 ? 19.921 13.167 101.122 1.00 14.19 205 LEU A N 1
ATOM 1515 C CA . LEU A 1 205 ? 20.549 11.916 101.421 1.00 15.96 205 LEU A CA 1
ATOM 1516 C C . LEU A 1 205 ? 20.959 11.955 102.894 1.00 15.59 205 LEU A C 1
ATOM 1517 O O . LEU A 1 205 ? 20.874 10.986 103.576 1.00 15.77 205 LEU A O 1
ATOM 1522 N N . CYS A 1 206 ? 21.376 13.106 103.338 1.00 16.92 206 CYS A N 1
ATOM 1523 C CA . CYS A 1 206 ? 21.632 13.370 104.774 1.00 17.99 206 CYS A CA 1
ATOM 1524 C C . CYS A 1 206 ? 20.409 12.977 105.650 1.00 18.65 206 CYS A C 1
ATOM 1525 O O . CYS A 1 206 ? 20.518 12.080 106.518 1.00 19.33 206 CYS A O 1
ATOM 1528 N N . TYR A 1 207 ? 19.252 13.560 105.366 1.00 16.54 207 TYR A N 1
ATOM 1529 C CA . TYR A 1 207 ? 18.049 13.278 106.092 1.00 16.29 207 TYR A CA 1
ATOM 1530 C C . TYR A 1 207 ? 17.710 11.812 106.027 1.00 16.96 207 TYR A C 1
ATOM 1531 O O . TYR A 1 207 ? 17.431 11.185 107.062 1.00 12.14 207 TYR A O 1
ATOM 1540 N N . ASP A 1 208 ? 17.792 11.219 104.820 1.00 15.13 208 ASP A N 1
ATOM 1541 C CA . ASP A 1 208 ? 17.431 9.823 104.686 1.00 16.56 208 ASP A CA 1
ATOM 1542 C C . ASP A 1 208 ? 18.429 8.857 105.433 1.00 14.39 208 ASP A C 1
ATOM 1543 O O . ASP A 1 208 ? 18.002 7.847 105.991 1.00 14.60 208 ASP A O 1
ATOM 1548 N N . THR A 1 209 ? 19.706 9.185 105.456 1.00 14.30 209 THR A N 1
ATOM 1549 C CA . THR A 1 209 ? 20.694 8.403 106.165 1.00 13.39 209 THR A CA 1
ATOM 1550 C C . THR A 1 209 ? 20.395 8.493 107.692 1.00 14.02 209 THR A C 1
ATOM 1551 O O . THR A 1 209 ? 20.479 7.479 108.402 1.00 15.84 209 THR A O 1
ATOM 1555 N N . LEU A 1 210 ? 20.067 9.672 108.176 1.00 13.68 210 LEU A N 1
ATOM 1556 C CA . LEU A 1 210 ? 19.793 9.849 109.639 1.00 14.82 210 LEU A CA 1
ATOM 1557 C C . LEU A 1 210 ? 18.628 8.929 110.053 1.00 15.56 210 LEU A C 1
ATOM 1558 O O . LEU A 1 210 ? 18.687 8.186 111.041 1.00 14.08 210 LEU A O 1
ATOM 1563 N N . LEU A 1 211 ? 17.573 8.918 109.253 1.00 14.80 211 LEU A N 1
ATOM 1564 C CA . LEU A 1 211 ? 16.422 8.105 109.553 1.00 17.13 211 LEU A CA 1
ATOM 1565 C C . LEU A 1 211 ? 16.744 6.623 109.469 1.00 18.27 211 LEU A C 1
ATOM 1566 O O . LEU A 1 211 ? 16.299 5.881 110.313 1.00 16.85 211 LEU A O 1
ATOM 1571 N N . ALA A 1 212 ? 17.506 6.177 108.474 1.00 16.31 212 ALA A N 1
ATOM 1572 C CA . ALA A 1 212 ? 17.874 4.781 108.386 1.00 17.05 212 ALA A CA 1
ATOM 1573 C C . ALA A 1 212 ? 18.912 4.300 109.446 1.00 15.75 212 ALA A C 1
ATOM 1574 O O . ALA A 1 212 ? 18.868 3.148 109.895 1.00 17.83 212 ALA A O 1
ATOM 1576 N N . GLU A 1 213 ? 19.889 5.141 109.742 1.00 14.06 213 GLU A N 1
ATOM 1577 C CA . GLU A 1 213 ? 21.088 4.685 110.423 1.00 14.37 213 GLU A CA 1
ATOM 1578 C C . GLU A 1 213 ? 21.330 5.280 111.836 1.00 13.38 213 GLU A C 1
ATOM 1579 O O . GLU A 1 213 ? 22.250 4.847 112.477 1.00 11.89 213 GLU A O 1
ATOM 1585 N N . GLY A 1 214 ? 20.586 6.314 112.192 1.00 12.66 214 GLY A N 1
ATOM 1586 C CA . GLY A 1 214 ? 20.867 7.127 113.361 1.00 15.01 214 GLY A CA 1
ATOM 1587 C C . GLY A 1 214 ? 20.820 6.322 114.692 1.00 16.46 214 GLY A C 1
ATOM 1588 O O . GLY A 1 214 ? 21.773 6.412 115.498 1.00 15.20 214 GLY A O 1
ATOM 1589 N N . VAL A 1 215 ? 19.774 5.521 114.845 1.00 15.44 215 VAL A N 1
ATOM 1590 C CA . VAL A 1 215 ? 19.632 4.680 116.067 1.00 15.97 215 VAL A CA 1
ATOM 1591 C C . VAL A 1 215 ? 20.645 3.609 116.080 1.00 14.95 215 VAL A C 1
ATOM 1592 O O . VAL A 1 215 ? 21.345 3.405 117.097 1.00 16.17 215 VAL A O 1
ATOM 1596 N N . LYS A 1 216 ? 20.878 2.928 114.962 1.00 14.50 216 LYS A N 1
ATOM 1597 C CA . LYS A 1 216 ? 21.887 1.931 114.924 1.00 14.97 216 LYS A CA 1
ATOM 1598 C C . LYS A 1 216 ? 23.268 2.433 115.216 1.00 16.43 216 LYS A C 1
ATOM 1599 O O . LYS A 1 216 ? 24.093 1.720 115.810 1.00 16.24 216 LYS A O 1
ATOM 1605 N N . ALA A 1 217 ? 23.565 3.631 114.745 1.00 14.85 217 ALA A N 1
ATOM 1606 C CA . ALA A 1 217 ? 24.873 4.205 114.972 1.00 14.78 217 ALA A CA 1
ATOM 1607 C C . ALA A 1 217 ? 25.041 4.634 116.483 1.00 15.32 217 ALA A C 1
ATOM 1608 O O . ALA A 1 217 ? 26.130 4.477 117.079 1.00 13.76 217 ALA A O 1
ATOM 1610 N N . LYS A 1 218 ? 23.977 5.237 117.001 1.00 13.95 218 LYS A N 1
ATOM 1611 C CA . LYS A 1 218 ? 23.951 5.692 118.403 1.00 16.60 218 LYS A CA 1
ATOM 1612 C C . LYS A 1 218 ? 24.275 4.449 119.287 1.00 15.41 218 LYS A C 1
ATOM 1613 O O . LYS A 1 218 ? 25.124 4.542 120.143 1.00 17.79 218 LYS A O 1
ATOM 1619 N N . LEU A 1 219 ? 23.607 3.333 119.050 1.00 16.58 219 LEU A N 1
ATOM 1620 C CA . LEU A 1 219 ? 23.814 2.085 119.833 1.00 18.21 219 LEU A CA 1
ATOM 1621 C C . LEU A 1 219 ? 25.239 1.583 119.758 1.00 20.94 219 LEU A C 1
ATOM 1622 O O . LEU A 1 219 ? 25.835 1.148 120.781 1.00 18.42 219 LEU A O 1
ATOM 1627 N N . ALA A 1 220 ? 25.837 1.678 118.565 1.00 18.29 220 ALA A N 1
ATOM 1628 C CA . ALA A 1 220 ? 27.212 1.241 118.399 1.00 16.88 220 ALA A CA 1
ATOM 1629 C C . ALA A 1 220 ? 28.184 2.136 119.149 1.00 16.41 220 ALA A C 1
ATOM 1630 O O . ALA A 1 220 ? 29.158 1.660 119.775 1.00 17.23 220 ALA A O 1
ATOM 1632 N N . VAL A 1 221 ? 27.971 3.422 119.077 1.00 15.40 221 VAL A N 1
ATOM 1633 C CA . VAL A 1 221 ? 28.890 4.400 119.696 1.00 17.34 221 VAL A CA 1
ATOM 1634 C C . VAL A 1 221 ? 28.714 4.289 121.257 1.00 17.48 221 VAL A C 1
ATOM 1635 O O . VAL A 1 221 ? 29.701 4.424 121.938 1.00 17.97 221 VAL A O 1
ATOM 1639 N N . GLU A 1 222 ? 27.503 4.025 121.755 1.00 16.53 222 GLU A N 1
ATOM 1640 C CA . GLU A 1 222 ? 27.280 3.749 123.186 1.00 19.97 222 GLU A CA 1
ATOM 1641 C C . GLU A 1 222 ? 28.143 2.553 123.612 1.00 22.11 222 GLU A C 1
ATOM 1642 O O . GLU A 1 222 ? 28.613 2.527 124.770 1.00 20.93 222 GLU A O 1
ATOM 1648 N N . ALA A 1 223 ? 28.350 1.571 122.719 1.00 19.59 223 ALA A N 1
ATOM 1649 C CA . ALA A 1 223 ? 29.291 0.483 122.966 1.00 19.17 223 ALA A CA 1
ATOM 1650 C C . ALA A 1 223 ? 30.731 0.801 122.626 1.00 20.65 223 ALA A C 1
ATOM 1651 O O . ALA A 1 223 ? 31.580 -0.078 122.752 1.00 23.38 223 ALA A O 1
ATOM 1653 N N . GLY A 1 224 ? 31.026 2.020 122.166 1.00 21.06 224 GLY A N 1
ATOM 1654 C CA . GLY A 1 224 ? 32.394 2.361 121.796 1.00 21.56 224 GLY A CA 1
ATOM 1655 C C . GLY A 1 224 ? 32.994 1.810 120.499 1.00 22.18 224 GLY A C 1
ATOM 1656 O O . GLY A 1 224 ? 34.192 1.897 120.282 1.00 22.48 224 GLY A O 1
ATOM 1657 N N . VAL A 1 225 ? 32.164 1.304 119.599 1.00 19.79 225 VAL A N 1
ATOM 1658 C CA . VAL A 1 225 ? 32.640 0.613 118.402 1.00 18.85 225 VAL A CA 1
ATOM 1659 C C . VAL A 1 225 ? 32.130 1.234 117.082 1.00 18.24 225 VAL A C 1
ATOM 1660 O O . VAL A 1 225 ? 31.171 2.059 117.072 1.00 18.31 225 VAL A O 1
ATOM 1664 N N . VAL A 1 226 ? 32.758 0.801 116.005 1.00 19.11 226 VAL A N 1
ATOM 1665 C CA . VAL A 1 226 ? 32.405 1.277 114.631 1.00 19.09 226 VAL A CA 1
ATOM 1666 C C . VAL A 1 226 ? 31.768 0.158 113.870 1.00 17.24 226 VAL A C 1
ATOM 1667 O O . VAL A 1 226 ? 32.360 -0.886 113.614 1.00 18.80 226 VAL A O 1
ATOM 1671 N N . THR A 1 227 ? 30.530 0.395 113.451 1.00 16.65 227 THR A N 1
ATOM 1672 C CA . THR A 1 227 ? 29.871 -0.436 112.495 1.00 16.64 227 THR A CA 1
ATOM 1673 C C . THR A 1 227 ? 29.667 0.380 111.205 1.00 16.31 227 THR A C 1
ATOM 1674 O O . THR A 1 227 ? 29.995 1.534 111.162 1.00 14.57 227 THR A O 1
ATOM 1678 N N . GLU A 1 228 ? 29.037 -0.247 110.193 1.00 18.31 228 GLU A N 1
ATOM 1679 C CA . GLU A 1 228 ? 28.792 0.472 108.922 1.00 18.94 228 GLU A CA 1
ATOM 1680 C C . GLU A 1 228 ? 27.803 1.607 109.171 1.00 16.50 228 GLU A C 1
ATOM 1681 O O . GLU A 1 228 ? 27.914 2.708 108.594 1.00 15.85 228 GLU A O 1
ATOM 1687 N N . ALA A 1 229 ? 26.842 1.386 110.091 1.00 14.97 229 ALA A N 1
ATOM 1688 C CA . ALA A 1 229 ? 25.922 2.447 110.448 1.00 14.67 229 ALA A CA 1
ATOM 1689 C C . ALA A 1 229 ? 26.623 3.693 110.997 1.00 14.12 229 ALA A C 1
ATOM 1690 O O . ALA A 1 229 ? 26.230 4.825 110.687 1.00 14.28 229 ALA A O 1
ATOM 1692 N N . VAL A 1 230 ? 27.623 3.497 111.848 1.00 13.01 230 VAL A N 1
ATOM 1693 C CA . VAL A 1 230 ? 28.413 4.595 112.338 1.00 13.77 230 VAL A CA 1
ATOM 1694 C C . VAL A 1 230 ? 29.195 5.344 111.169 1.00 13.63 230 VAL A C 1
ATOM 1695 O O . VAL A 1 230 ? 29.150 6.577 111.109 1.00 15.53 230 VAL A O 1
ATOM 1699 N N . GLU A 1 231 ? 29.756 4.576 110.255 1.00 15.39 231 GLU A N 1
ATOM 1700 C CA . GLU A 1 231 ? 30.473 5.136 109.088 1.00 18.18 231 GLU A CA 1
ATOM 1701 C C . GLU A 1 231 ? 29.528 6.037 108.261 1.00 16.45 231 GLU A C 1
ATOM 1702 O O . GLU A 1 231 ? 29.908 7.143 107.868 1.00 16.38 231 GLU A O 1
ATOM 1708 N N . ARG A 1 232 ? 28.275 5.613 108.126 1.00 15.49 232 ARG A N 1
ATOM 1709 C CA . ARG A 1 232 ? 27.264 6.341 107.393 1.00 14.88 232 ARG A CA 1
ATOM 1710 C C . ARG A 1 232 ? 26.811 7.582 108.058 1.00 15.80 232 ARG A C 1
ATOM 1711 O O . ARG A 1 232 ? 26.616 8.579 107.430 1.00 13.16 232 ARG A O 1
ATOM 1719 N N . ILE A 1 233 ? 26.659 7.542 109.396 1.00 13.82 233 ILE A N 1
ATOM 1720 C CA . ILE A 1 233 ? 26.313 8.702 110.098 1.00 11.83 233 ILE A CA 1
ATOM 1721 C C . ILE A 1 233 ? 27.417 9.689 110.149 1.00 11.53 233 ILE A C 1
ATOM 1722 O O . ILE A 1 233 ? 27.156 10.874 110.092 1.00 12.24 233 ILE A O 1
ATOM 1727 N N . ILE A 1 234 ? 28.653 9.238 110.267 1.00 12.78 234 ILE A N 1
ATOM 1728 C CA . ILE A 1 234 ? 29.741 10.185 110.303 1.00 13.71 234 ILE A CA 1
ATOM 1729 C C . ILE A 1 234 ? 29.819 10.958 108.930 1.00 13.95 234 ILE A C 1
ATOM 1730 O O . ILE A 1 234 ? 29.992 12.156 108.883 1.00 12.11 234 ILE A O 1
ATOM 1735 N N . GLU A 1 235 ? 29.687 10.206 107.843 1.00 15.21 235 GLU A N 1
ATOM 1736 C CA . GLU A 1 235 ? 29.550 10.861 106.486 1.00 13.92 235 GLU A CA 1
ATOM 1737 C C . GLU A 1 235 ? 28.398 11.796 106.422 1.00 13.30 235 GLU A C 1
ATOM 1738 O O . GLU A 1 235 ? 28.527 12.948 106.010 1.00 14.73 235 GLU A O 1
ATOM 1744 N N . ALA A 1 236 ? 27.239 11.371 106.929 1.00 13.61 236 ALA A N 1
ATOM 1745 C CA . ALA A 1 236 ? 26.109 12.265 106.970 1.00 14.45 236 ALA A CA 1
ATOM 1746 C C . ALA A 1 236 ? 26.273 13.572 107.783 1.00 16.96 236 ALA A C 1
ATOM 1747 O O . ALA A 1 236 ? 25.885 14.683 107.326 1.00 16.27 236 ALA A O 1
ATOM 1749 N N . ASN A 1 237 ? 26.824 13.448 108.996 1.00 15.96 237 ASN A N 1
ATOM 1750 C CA . ASN A 1 237 ? 27.077 14.604 109.854 1.00 16.25 237 ASN A CA 1
ATOM 1751 C C . ASN A 1 237 ? 28.181 15.554 109.305 1.00 17.76 237 ASN A C 1
ATOM 1752 O O . ASN A 1 237 ? 28.318 16.701 109.734 1.00 18.95 237 ASN A O 1
ATOM 1757 N N . THR A 1 238 ? 29.008 15.030 108.408 1.00 18.48 238 THR A N 1
ATOM 1758 C CA . THR A 1 238 ? 30.226 15.760 108.017 1.00 19.10 238 THR A CA 1
ATOM 1759 C C . THR A 1 238 ? 30.200 16.192 106.529 1.00 19.08 238 THR A C 1
ATOM 1760 O O . THR A 1 238 ? 30.031 17.365 106.234 1.00 21.50 238 THR A O 1
ATOM 1764 N N . TYR A 1 239 ? 30.280 15.222 105.646 1.00 20.30 239 TYR A N 1
ATOM 1765 C CA . TYR A 1 239 ? 30.304 15.554 104.206 1.00 21.34 239 TYR A CA 1
ATOM 1766 C C . TYR A 1 239 ? 28.915 15.906 103.655 1.00 21.51 239 TYR A C 1
ATOM 1767 O O . TYR A 1 239 ? 28.732 16.993 103.050 1.00 21.44 239 TYR A O 1
ATOM 1776 N N . LEU A 1 240 ? 27.914 15.059 103.896 1.00 18.99 240 LEU A N 1
ATOM 1777 C CA . LEU A 1 240 ? 26.616 15.344 103.332 1.00 18.33 240 LEU A CA 1
ATOM 1778 C C . LEU A 1 240 ? 26.005 16.600 103.847 1.00 20.08 240 LEU A C 1
ATOM 1779 O O . LEU A 1 240 ? 25.543 17.486 103.066 1.00 18.55 240 LEU A O 1
ATOM 1784 N N . SER A 1 241 ? 26.010 16.750 105.168 1.00 17.67 241 SER A N 1
ATOM 1785 C CA . SER A 1 241 ? 25.481 17.919 105.748 1.00 16.91 241 SER A CA 1
ATOM 1786 C C . SER A 1 241 ? 26.357 19.181 105.357 1.00 16.53 241 SER A C 1
ATOM 1787 O O . SER A 1 241 ? 25.852 20.256 105.259 1.00 18.57 241 SER A O 1
ATOM 1790 N N . GLY A 1 242 ? 27.662 19.026 105.255 1.00 16.87 242 GLY A N 1
ATOM 1791 C CA . GLY A 1 242 ? 28.570 20.181 105.089 1.00 16.82 242 GLY A CA 1
ATOM 1792 C C . GLY A 1 242 ? 28.348 20.752 103.686 1.00 17.65 242 GLY A C 1
ATOM 1793 O O . GLY A 1 242 ? 28.188 21.943 103.565 1.00 17.77 242 GLY A O 1
ATOM 1794 N N . ILE A 1 243 ? 28.236 19.900 102.686 1.00 17.09 243 ILE A N 1
ATOM 1795 C CA . ILE A 1 243 ? 28.000 20.370 101.306 1.00 18.30 243 ILE A CA 1
ATOM 1796 C C . ILE A 1 243 ? 26.558 20.862 101.172 1.00 19.88 243 ILE A C 1
ATOM 1797 O O . ILE A 1 243 ? 26.276 21.904 100.571 1.00 18.94 243 ILE A O 1
ATOM 1802 N N . GLY A 1 244 ? 25.619 20.127 101.770 1.00 19.49 244 GLY A N 1
ATOM 1803 C CA . GLY A 1 244 ? 24.246 20.529 101.759 1.00 20.22 244 GLY A CA 1
ATOM 1804 C C . GLY A 1 244 ? 24.031 21.906 102.295 1.00 21.98 244 GLY A C 1
ATOM 1805 O O . GLY A 1 244 ? 23.284 22.726 101.712 1.00 20.18 244 GLY A O 1
ATOM 1806 N N . PHE A 1 245 ? 24.634 22.221 103.443 1.00 20.28 245 PHE A N 1
ATOM 1807 C CA . PHE A 1 245 ? 24.333 23.505 104.011 1.00 19.59 245 PHE A CA 1
ATOM 1808 C C . PHE A 1 245 ? 25.105 24.653 103.289 1.00 19.65 245 PHE A C 1
ATOM 1809 O O . PHE A 1 245 ? 24.585 25.722 103.149 1.00 19.03 245 PHE A O 1
ATOM 1817 N N . GLU A 1 246 ? 26.332 24.435 102.898 1.00 18.16 246 GLU A N 1
ATOM 1818 C CA . GLU A 1 246 ? 27.113 25.510 102.299 1.00 20.38 246 GLU A CA 1
ATOM 1819 C C . GLU A 1 246 ? 26.691 25.811 100.859 1.00 19.55 246 GLU A C 1
ATOM 1820 O O . GLU A 1 246 ? 26.672 26.965 100.454 1.00 18.90 246 GLU A O 1
ATOM 1826 N N . SER A 1 247 ? 26.431 24.751 100.103 1.00 18.26 247 SER A N 1
ATOM 1827 C CA . SER A 1 247 ? 26.179 24.859 98.625 1.00 17.65 247 SER A CA 1
ATOM 1828 C C . SER A 1 247 ? 24.722 24.730 98.291 1.00 20.29 247 SER A C 1
ATOM 1829 O O . SER A 1 247 ? 24.324 25.008 97.131 1.00 16.88 247 SER A O 1
ATOM 1832 N N . SER A 1 248 ? 23.877 24.345 99.289 1.00 19.00 248 SER A N 1
ATOM 1833 C CA . SER A 1 248 ? 22.476 24.309 99.045 1.00 19.74 248 SER A CA 1
ATOM 1834 C C . SER A 1 248 ? 21.725 25.379 99.781 1.00 24.43 248 SER A C 1
ATOM 1835 O O . SER A 1 248 ? 20.995 26.094 99.141 1.00 24.23 248 SER A O 1
ATOM 1838 N N . GLY A 1 249 ? 21.926 25.573 101.096 1.00 23.10 249 GLY A N 1
ATOM 1839 C CA . GLY A 1 249 ? 21.445 26.771 101.723 1.00 23.89 249 GLY A CA 1
ATOM 1840 C C . GLY A 1 249 ? 21.039 26.578 103.193 1.00 23.04 249 GLY A C 1
ATOM 1841 O O . GLY A 1 249 ? 20.635 25.494 103.592 1.00 23.90 249 GLY A O 1
ATOM 1842 N N . LEU A 1 250 ? 21.179 27.643 103.963 1.00 21.42 250 LEU A N 1
ATOM 1843 C CA . LEU A 1 250 ? 20.576 27.785 105.339 1.00 20.83 250 LEU A CA 1
ATOM 1844 C C . LEU A 1 250 ? 19.294 28.547 105.286 1.00 21.58 250 LEU A C 1
ATOM 1845 O O . LEU A 1 250 ? 19.113 29.353 104.373 1.00 18.62 250 LEU A O 1
ATOM 1850 N N . ALA A 1 251 ? 18.395 28.334 106.266 1.00 15.77 251 ALA A N 1
ATOM 1851 C CA . ALA A 1 251 ? 17.132 29.022 106.259 1.00 16.51 251 ALA A CA 1
ATOM 1852 C C . ALA A 1 251 ? 16.659 29.243 107.691 1.00 16.17 251 ALA A C 1
ATOM 1853 O O . ALA A 1 251 ? 17.469 29.752 108.528 1.00 18.15 251 ALA A O 1
ATOM 1855 N N . ALA A 1 252 ? 15.424 28.835 108.028 1.00 15.86 252 ALA A N 1
ATOM 1856 C CA . ALA A 1 252 ? 14.895 29.206 109.340 1.00 16.65 252 ALA A CA 1
ATOM 1857 C C . ALA A 1 252 ? 15.617 28.521 110.475 1.00 17.98 252 ALA A C 1
ATOM 1858 O O . ALA A 1 252 ? 15.873 29.175 111.508 1.00 17.48 252 ALA A O 1
ATOM 1860 N N . ALA A 1 253 ? 15.956 27.233 110.361 1.00 18.71 253 ALA A N 1
ATOM 1861 C CA . ALA A 1 253 ? 16.419 26.498 111.562 1.00 18.09 253 ALA A CA 1
ATOM 1862 C C . ALA A 1 253 ? 17.700 27.091 112.153 1.00 18.32 253 ALA A C 1
ATOM 1863 O O . ALA A 1 253 ? 17.811 27.261 113.382 1.00 18.55 253 ALA A O 1
ATOM 1865 N N . HIS A 1 254 ? 18.677 27.406 111.307 1.00 16.19 254 HIS A N 1
ATOM 1866 C CA . HIS A 1 254 ? 19.889 28.025 111.784 1.00 17.31 254 HIS A CA 1
ATOM 1867 C C . HIS A 1 254 ? 19.694 29.488 112.256 1.00 19.54 254 HIS A C 1
ATOM 1868 O O . HIS A 1 254 ? 20.386 29.890 113.178 1.00 20.58 254 HIS A O 1
ATOM 1875 N N . ALA A 1 255 ? 18.771 30.244 111.646 1.00 19.36 255 ALA A N 1
ATOM 1876 C CA . ALA A 1 255 ? 18.450 31.595 112.084 1.00 19.33 255 ALA A CA 1
ATOM 1877 C C . ALA A 1 255 ? 17.808 31.528 113.506 1.00 19.58 255 ALA A C 1
ATOM 1878 O O . ALA A 1 255 ? 18.068 32.369 114.369 1.00 19.72 255 ALA A O 1
ATOM 1880 N N . ILE A 1 256 ? 16.957 30.541 113.697 1.00 17.77 256 ILE A N 1
ATOM 1881 C CA . ILE A 1 256 ? 16.302 30.317 115.009 1.00 18.90 256 ILE A CA 1
ATOM 1882 C C . ILE A 1 256 ? 17.331 29.877 116.041 1.00 19.46 256 ILE A C 1
ATOM 1883 O O . ILE A 1 256 ? 17.323 30.408 117.167 1.00 20.98 256 ILE A O 1
ATOM 1888 N N . HIS A 1 257 ? 18.221 28.966 115.684 1.00 18.19 257 HIS A N 1
ATOM 1889 C CA . HIS A 1 257 ? 19.385 28.687 116.515 1.00 20.39 257 HIS A CA 1
ATOM 1890 C C . HIS A 1 257 ? 20.149 29.948 116.959 1.00 20.94 257 HIS A C 1
ATOM 1891 O O . HIS A 1 257 ? 20.504 30.098 118.161 1.00 16.86 257 HIS A O 1
ATOM 1898 N N . ASN A 1 258 ? 20.440 30.826 115.998 1.00 19.35 258 ASN A N 1
ATOM 1899 C CA . ASN A 1 258 ? 21.096 32.087 116.298 1.00 21.64 258 ASN A CA 1
ATOM 1900 C C . ASN A 1 258 ? 20.313 32.952 117.203 1.00 20.75 258 ASN A C 1
ATOM 1901 O O . ASN A 1 258 ? 20.903 33.551 118.090 1.00 20.70 258 ASN A O 1
ATOM 1906 N N . GLY A 1 259 ? 18.998 32.966 117.042 1.00 18.71 259 GLY A N 1
ATOM 1907 C CA . GLY A 1 259 ? 18.171 33.742 117.878 1.00 18.89 259 GLY A CA 1
ATOM 1908 C C . GLY A 1 259 ? 18.162 33.259 119.326 1.00 20.95 259 GLY A C 1
ATOM 1909 O O . GLY A 1 259 ? 18.072 34.094 120.243 1.00 21.06 259 GLY A O 1
ATOM 1910 N N . PHE A 1 260 ? 18.263 31.938 119.526 1.00 19.80 260 PHE A N 1
ATOM 1911 C CA . PHE A 1 260 ? 18.298 31.344 120.876 1.00 22.19 260 PHE A CA 1
ATOM 1912 C C . PHE A 1 260 ? 19.572 31.704 121.658 1.00 26.26 260 PHE A C 1
ATOM 1913 O O . PHE A 1 260 ? 19.610 31.607 122.919 1.00 22.15 260 PHE A O 1
ATOM 1921 N N . THR A 1 261 ? 20.597 32.128 120.935 1.00 27.76 261 THR A N 1
ATOM 1922 C CA . THR A 1 261 ? 21.841 32.521 121.560 1.00 28.30 261 THR A CA 1
ATOM 1923 C C . THR A 1 261 ? 21.648 33.838 122.337 1.00 27.74 261 THR A C 1
ATOM 1924 O O . THR A 1 261 ? 22.478 34.166 123.119 1.00 29.33 261 THR A O 1
ATOM 1928 N N . VAL A 1 262 ? 20.546 34.559 122.226 1.00 27.25 262 VAL A N 1
ATOM 1929 C CA . VAL A 1 262 ? 20.370 35.679 123.126 1.00 27.73 262 VAL A CA 1
ATOM 1930 C C . VAL A 1 262 ? 19.837 35.227 124.490 1.00 28.01 262 VAL A C 1
ATOM 1931 O O . VAL A 1 262 ? 19.716 36.057 125.351 1.00 29.28 262 VAL A O 1
ATOM 1935 N N . LEU A 1 263 ? 19.483 33.948 124.700 1.00 25.68 263 LEU A N 1
ATOM 1936 C CA . LEU A 1 263 ? 18.996 33.559 126.036 1.00 28.69 263 LEU A CA 1
ATOM 1937 C C . LEU A 1 263 ? 20.110 32.869 126.816 1.00 30.65 263 LEU A C 1
ATOM 1938 O O . LEU A 1 263 ? 20.737 31.961 126.297 1.00 28.92 263 LEU A O 1
ATOM 1943 N N . GLU A 1 264 ? 20.317 33.241 128.079 1.00 30.60 264 GLU A N 1
ATOM 1944 C CA . GLU A 1 264 ? 21.347 32.535 128.924 1.00 34.19 264 GLU A CA 1
ATOM 1945 C C . GLU A 1 264 ? 20.949 31.069 129.246 1.00 25.54 264 GLU A C 1
ATOM 1946 O O . GLU A 1 264 ? 21.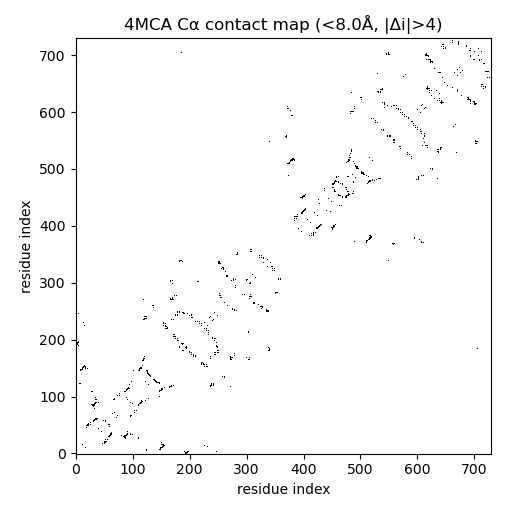786 30.202 129.312 1.00 27.63 264 GLU A O 1
ATOM 1952 N N . GLU A 1 265 ? 19.673 30.802 129.373 1.00 25.26 265 GLU A N 1
ATOM 1953 C CA . GLU A 1 265 ? 19.194 29.466 129.753 1.00 30.49 265 GLU A CA 1
ATOM 1954 C C . GLU A 1 265 ? 19.692 28.319 128.856 1.00 35.47 265 GLU A C 1
ATOM 1955 O O . GLU A 1 265 ? 19.676 27.193 129.309 1.00 35.81 265 GLU A O 1
ATOM 1961 N N . CYS A 1 266 ? 20.046 28.614 127.591 1.00 35.55 266 CYS A N 1
ATOM 1962 C CA . CYS A 1 266 ? 20.437 27.631 126.547 1.00 42.31 266 CYS A CA 1
ATOM 1963 C C . CYS A 1 266 ? 21.888 27.511 126.311 1.00 48.91 266 CYS A C 1
ATOM 1964 O O . CYS A 1 266 ? 22.292 26.567 125.647 1.00 44.57 266 CYS A O 1
ATOM 1967 N N . HIS A 1 267 ? 22.632 28.538 126.750 1.00 55.80 267 HIS A N 1
ATOM 1968 C CA . HIS A 1 267 ? 23.942 28.945 126.186 1.00 51.37 267 HIS A CA 1
ATOM 1969 C C . HIS A 1 267 ? 25.006 27.823 126.250 1.00 47.42 267 HIS A C 1
ATOM 1970 O O . HIS A 1 267 ? 25.980 27.758 125.402 1.00 39.78 267 HIS A O 1
ATOM 1977 N N . HIS A 1 268 ? 24.795 26.882 127.171 1.00 35.31 268 HIS A N 1
ATOM 1978 C CA . HIS A 1 268 ? 25.672 25.751 127.200 1.00 26.97 268 HIS A CA 1
ATOM 1979 C C . HIS A 1 268 ? 25.196 24.467 126.477 1.00 36.09 268 HIS A C 1
ATOM 1980 O O . HIS A 1 268 ? 25.985 23.484 126.473 1.00 36.89 268 HIS A O 1
ATOM 1982 N N . LEU A 1 269 ? 23.966 24.408 125.917 1.00 32.28 269 LEU A N 1
ATOM 1983 C CA . LEU A 1 269 ? 23.482 23.197 125.114 1.00 28.82 269 LEU A CA 1
ATOM 1984 C C . LEU A 1 269 ? 24.377 23.152 123.890 1.00 23.23 269 LEU A C 1
ATOM 1985 O O . LEU A 1 269 ? 24.825 24.176 123.531 1.00 21.73 269 LEU A O 1
ATOM 1990 N N . TYR A 1 270 ? 24.581 22.015 123.220 1.00 19.07 270 TYR A N 1
ATOM 1991 C CA . TYR A 1 270 ? 25.450 21.980 122.047 1.00 17.98 270 TYR A CA 1
ATOM 1992 C C . TYR A 1 270 ? 24.681 22.568 120.822 1.00 17.94 270 TYR A C 1
ATOM 1993 O O . TYR A 1 270 ? 23.449 22.595 120.770 1.00 16.22 270 TYR A O 1
ATOM 2002 N N . HIS A 1 271 ? 25.429 23.170 119.946 1.00 18.45 271 HIS A N 1
ATOM 2003 C CA . HIS A 1 271 ? 24.884 23.747 118.693 1.00 17.86 271 HIS A CA 1
ATOM 2004 C C . HIS A 1 271 ? 23.825 22.844 118.061 1.00 15.31 271 HIS A C 1
ATOM 2005 O O . HIS A 1 271 ? 22.735 23.259 117.780 1.00 16.70 271 HIS A O 1
ATOM 2012 N N . GLY A 1 272 ? 24.136 21.593 117.823 1.00 16.67 272 GLY A N 1
ATOM 2013 C CA . GLY A 1 272 ? 23.182 20.672 117.150 1.00 16.66 272 GLY A CA 1
ATOM 2014 C C . GLY A 1 272 ? 21.933 20.338 117.893 1.00 18.97 272 GLY A C 1
ATOM 2015 O O . GLY A 1 272 ? 20.900 20.030 117.281 1.00 17.00 272 GLY A O 1
ATOM 2016 N N . GLU A 1 273 ? 21.994 20.384 119.249 1.00 18.52 273 GLU A N 1
ATOM 2017 C CA . GLU A 1 273 ? 20.813 20.260 120.073 1.00 19.28 273 GLU A CA 1
ATOM 2018 C C . GLU A 1 273 ? 19.860 21.411 119.820 1.00 18.69 273 GLU A C 1
ATOM 2019 O O . GLU A 1 273 ? 18.637 21.204 119.624 1.00 22.54 273 GLU A O 1
ATOM 2025 N N . LYS A 1 274 ? 20.390 22.630 119.760 1.00 16.97 274 LYS A N 1
ATOM 2026 C CA . LYS A 1 274 ? 19.548 23.756 119.534 1.00 17.54 274 LYS A CA 1
ATOM 2027 C C . LYS A 1 274 ? 18.999 23.770 118.111 1.00 16.03 274 LYS A C 1
ATOM 2028 O O . LYS A 1 274 ? 17.848 24.190 117.899 1.00 14.78 274 LYS A O 1
ATOM 2034 N N . VAL A 1 275 ? 19.846 23.360 117.168 1.00 15.83 275 VAL A N 1
ATOM 2035 C CA . VAL A 1 275 ? 19.449 23.354 115.743 1.00 17.56 275 VAL A CA 1
ATOM 2036 C C . VAL A 1 275 ? 18.320 22.341 115.545 1.00 17.02 275 VAL A C 1
ATOM 2037 O O . VAL A 1 275 ? 17.445 22.570 114.769 1.00 17.00 275 VAL A O 1
ATOM 2041 N N . ALA A 1 276 ? 18.351 21.210 116.232 1.00 16.60 276 ALA A N 1
ATOM 2042 C CA . ALA A 1 276 ? 17.233 20.263 116.152 1.00 15.92 276 ALA A CA 1
ATOM 2043 C C . ALA A 1 276 ? 15.905 20.864 116.494 1.00 15.98 276 ALA A C 1
ATOM 2044 O O . ALA A 1 276 ? 14.892 20.683 115.765 1.00 15.24 276 ALA A O 1
ATOM 2046 N N . PHE A 1 277 ? 15.845 21.624 117.580 1.00 16.92 277 PHE A N 1
ATOM 2047 C CA . PHE A 1 277 ? 14.617 22.305 117.956 1.00 17.60 277 PHE A CA 1
ATOM 2048 C C . PHE A 1 277 ? 14.228 23.402 116.931 1.00 15.92 277 PHE A C 1
ATOM 2049 O O . PHE A 1 277 ? 13.013 23.622 116.621 1.00 15.03 277 PHE A O 1
ATOM 2057 N N . GLY A 1 278 ? 15.227 24.169 116.492 1.00 17.34 278 GLY A N 1
ATOM 2058 C CA . GLY A 1 278 ? 15.049 25.154 115.432 1.00 15.86 278 GLY A CA 1
ATOM 2059 C C . GLY A 1 278 ? 14.451 24.506 114.136 1.00 14.64 278 GLY A C 1
ATOM 2060 O O . GLY A 1 278 ? 13.614 25.099 113.481 1.00 17.27 278 GLY A O 1
ATOM 2061 N N . THR A 1 279 ? 14.819 23.268 113.850 1.00 15.52 279 THR A N 1
ATOM 2062 C CA . THR A 1 279 ? 14.235 22.467 112.717 1.00 15.37 279 THR A CA 1
ATOM 2063 C C . THR A 1 279 ? 12.760 22.197 112.934 1.00 15.99 279 THR A C 1
ATOM 2064 O O . THR A 1 279 ? 11.885 22.451 112.063 1.00 14.23 279 THR A O 1
ATOM 2068 N N . LEU A 1 280 ? 12.408 21.809 114.170 1.00 14.41 280 LEU A N 1
ATOM 2069 C CA . LEU A 1 280 ? 11.034 21.658 114.515 1.00 15.83 280 LEU A CA 1
ATOM 2070 C C . LEU A 1 280 ? 10.283 22.911 114.373 1.00 15.22 280 LEU A C 1
ATOM 2071 O O . LEU A 1 280 ? 9.163 22.913 113.853 1.00 14.44 280 LEU A O 1
ATOM 2076 N N . ALA A 1 281 ? 10.847 24.016 114.842 1.00 14.16 281 ALA A N 1
ATOM 2077 C CA . ALA A 1 281 ? 10.157 25.237 114.680 1.00 15.59 281 ALA A CA 1
ATOM 2078 C C . ALA A 1 281 ? 9.964 25.632 113.182 1.00 14.32 281 ALA A C 1
ATOM 2079 O O . ALA A 1 281 ? 8.928 26.210 112.866 1.00 11.85 281 ALA A O 1
ATOM 2081 N N . GLN A 1 282 ? 10.980 25.390 112.370 1.00 14.70 282 GLN A N 1
ATOM 2082 C CA . GLN A 1 282 ? 10.882 25.535 110.904 1.00 15.18 282 GLN A CA 1
ATOM 2083 C C . GLN A 1 282 ? 9.718 24.709 110.312 1.00 15.54 282 GLN A C 1
ATOM 2084 O O . GLN A 1 282 ? 8.943 25.238 109.495 1.00 15.83 282 GLN A O 1
ATOM 2090 N N . LEU A 1 283 ? 9.515 23.481 110.777 1.00 17.06 283 LEU A N 1
ATOM 2091 C CA . LEU A 1 283 ? 8.388 22.675 110.322 1.00 16.38 283 LEU A CA 1
ATOM 2092 C C . LEU A 1 283 ? 7.025 23.326 110.573 1.00 16.80 283 LEU A C 1
ATOM 2093 O O . LEU A 1 283 ? 6.179 23.282 109.720 1.00 13.54 283 LEU A O 1
ATOM 2098 N N . VAL A 1 284 ? 6.850 23.980 111.719 1.00 15.69 284 VAL A N 1
ATOM 2099 C CA . VAL A 1 284 ? 5.640 24.657 112.014 1.00 16.22 284 VAL A CA 1
ATOM 2100 C C . VAL A 1 284 ? 5.565 25.924 111.170 1.00 15.95 284 VAL A C 1
ATOM 2101 O O . VAL A 1 284 ? 4.507 26.230 110.652 1.00 16.93 284 VAL A O 1
ATOM 2105 N N . LEU A 1 285 ? 6.678 26.638 111.013 1.00 15.45 285 LEU A N 1
ATOM 2106 C CA . LEU A 1 285 ? 6.699 27.895 110.257 1.00 17.39 285 LEU A CA 1
ATOM 2107 C C . LEU A 1 285 ? 6.192 27.653 108.786 1.00 16.50 285 LEU A C 1
ATOM 2108 O O . LEU A 1 285 ? 5.375 28.395 108.279 1.00 20.25 285 LEU A O 1
ATOM 2113 N N . GLN A 1 286 ? 6.669 26.590 108.171 1.00 17.46 286 GLN A N 1
ATOM 2114 C CA . GLN A 1 286 ? 6.311 26.247 106.767 1.00 16.84 286 GLN A CA 1
ATOM 2115 C C . GLN A 1 286 ? 5.138 25.314 106.654 1.00 17.83 286 GLN A C 1
ATOM 2116 O O . GLN A 1 286 ? 4.792 24.887 105.568 1.00 16.99 286 GLN A O 1
ATOM 2122 N N . ASN A 1 287 ? 4.481 25.005 107.783 1.00 19.07 287 ASN A N 1
ATOM 2123 C CA . ASN A 1 287 ? 3.296 24.180 107.842 1.00 17.53 287 ASN A CA 1
ATOM 2124 C C . ASN A 1 287 ? 3.425 22.760 107.295 1.00 16.80 287 ASN A C 1
ATOM 2125 O O . ASN A 1 287 ? 2.537 22.288 106.561 1.00 16.71 287 ASN A O 1
ATOM 2130 N N . SER A 1 288 ? 4.519 22.084 107.612 1.00 16.37 288 SER A N 1
ATOM 2131 C CA . SER A 1 288 ? 4.701 20.682 107.278 1.00 16.14 288 SER A CA 1
ATOM 2132 C C . SER A 1 288 ? 3.548 19.875 107.745 1.00 15.35 288 SER A C 1
ATOM 2133 O O . SER A 1 288 ? 2.995 20.166 108.788 1.00 15.68 288 SER A O 1
ATOM 2136 N N . PRO A 1 289 ? 3.218 18.799 107.033 1.00 16.64 289 PRO A N 1
ATOM 2137 C CA . PRO A 1 289 ? 2.077 18.020 107.483 1.00 18.20 289 PRO A CA 1
ATOM 2138 C C . PRO A 1 289 ? 2.408 17.312 108.821 1.00 17.75 289 PRO A C 1
ATOM 2139 O O . PRO A 1 289 ? 3.586 17.049 109.113 1.00 16.70 289 PRO A O 1
ATOM 2143 N N . MET A 1 290 ? 1.358 16.897 109.514 1.00 19.94 290 MET A N 1
ATOM 2144 C CA . MET A 1 290 ? 1.538 16.257 110.822 1.00 18.76 290 MET A CA 1
ATOM 2145 C C . MET A 1 290 ? 2.410 15.002 110.705 1.00 18.22 290 MET A C 1
ATOM 2146 O O . MET A 1 290 ? 3.239 14.777 111.571 1.00 18.78 290 MET A O 1
ATOM 2151 N N . ALA A 1 291 ? 2.248 14.172 109.650 1.00 16.34 291 ALA A N 1
ATOM 2152 C CA . ALA A 1 291 ? 3.046 12.936 109.504 1.00 17.02 291 ALA A CA 1
ATOM 2153 C C . ALA A 1 291 ? 4.560 13.276 109.509 1.00 16.01 291 ALA A C 1
ATOM 2154 O O . ALA A 1 291 ? 5.371 12.587 110.142 1.00 15.43 291 ALA A O 1
ATOM 2156 N N . GLN A 1 292 ? 4.951 14.344 108.848 1.00 15.76 292 GLN A N 1
ATOM 2157 C CA . GLN A 1 292 ? 6.345 14.742 108.838 1.00 15.25 292 GLN A CA 1
ATOM 2158 C C . GLN A 1 292 ? 6.866 15.294 110.197 1.00 15.16 292 GLN A C 1
ATOM 2159 O O . GLN A 1 292 ? 7.964 15.028 110.585 1.00 12.52 292 GLN A O 1
ATOM 2165 N N . ILE A 1 293 ? 6.043 16.066 110.857 1.00 14.57 293 ILE A N 1
ATOM 2166 C CA . ILE A 1 293 ? 6.314 16.458 112.240 1.00 14.85 293 ILE A CA 1
ATOM 2167 C C . ILE A 1 293 ? 6.470 15.258 113.163 1.00 14.98 293 ILE A C 1
ATOM 2168 O O . ILE A 1 293 ? 7.475 15.195 113.878 1.00 14.21 293 ILE A O 1
ATOM 2173 N N . GLU A 1 294 ? 5.518 14.332 113.139 1.00 14.51 294 GLU A N 1
ATOM 2174 C CA . GLU A 1 294 ? 5.654 13.050 113.855 1.00 17.63 294 GLU A CA 1
ATOM 2175 C C . GLU A 1 294 ? 6.946 12.297 113.609 1.00 18.43 294 GLU A C 1
ATOM 2176 O O . GLU A 1 294 ? 7.567 11.833 114.573 1.00 17.77 294 GLU A O 1
ATOM 2182 N N . THR A 1 295 ? 7.374 12.175 112.337 1.00 15.55 295 THR A N 1
ATOM 2183 C CA . THR A 1 295 ? 8.584 11.554 112.019 1.00 14.60 295 THR A CA 1
ATOM 2184 C C . THR A 1 295 ? 9.784 12.223 112.661 1.00 15.04 295 THR A C 1
ATOM 2185 O O . THR A 1 295 ? 10.643 11.564 113.240 1.00 13.79 295 THR A O 1
ATOM 2189 N N . VAL A 1 296 ? 9.796 13.520 112.645 1.00 14.55 296 VAL A N 1
ATOM 2190 C CA . VAL A 1 296 ? 10.909 14.241 113.222 1.00 15.01 296 VAL A CA 1
ATOM 2191 C C . VAL A 1 296 ? 10.852 14.160 114.772 1.00 15.82 296 VAL A C 1
ATOM 2192 O O . VAL A 1 296 ? 11.882 13.932 115.375 1.00 15.17 296 VAL A O 1
ATOM 2196 N N . LEU A 1 297 ? 9.689 14.383 115.365 1.00 15.61 297 LEU A N 1
ATOM 2197 C CA . LEU A 1 297 ? 9.573 14.227 116.799 1.00 17.14 297 LEU A CA 1
ATOM 2198 C C . LEU A 1 297 ? 10.040 12.842 117.287 1.00 17.34 297 LEU A C 1
ATOM 2199 O O . LEU A 1 297 ? 10.809 12.767 118.239 1.00 17.28 297 LEU A O 1
ATOM 2204 N N . ALA A 1 298 ? 9.643 11.763 116.605 1.00 19.32 298 ALA A N 1
ATOM 2205 C CA . ALA A 1 298 ? 10.030 10.424 116.966 1.00 19.59 298 ALA A CA 1
ATOM 2206 C C . ALA A 1 298 ? 11.543 10.212 116.792 1.00 19.35 298 ALA A C 1
ATOM 2207 O O . ALA A 1 298 ? 12.195 9.598 117.622 1.00 16.63 298 ALA A O 1
ATOM 2209 N N . PHE A 1 299 ? 12.111 10.734 115.718 1.00 16.68 299 PHE A N 1
ATOM 2210 C CA . PHE A 1 299 ? 13.569 10.694 115.564 1.00 16.69 299 PHE A CA 1
ATOM 2211 C C . PHE A 1 299 ? 14.304 11.440 116.690 1.00 16.40 299 PHE A C 1
ATOM 2212 O O . PHE A 1 299 ? 15.195 10.847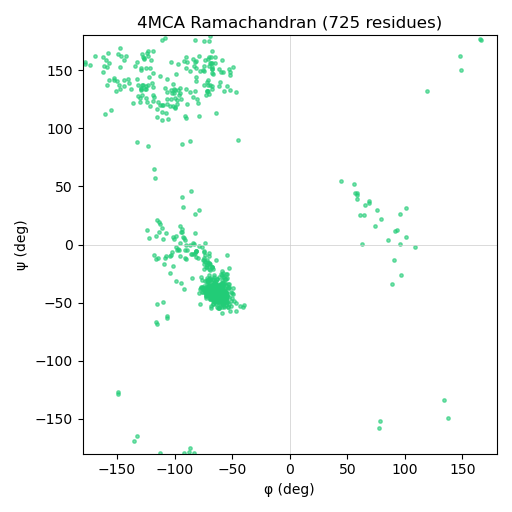 117.337 1.00 16.51 299 PHE A O 1
ATOM 2220 N N . CYS A 1 300 ? 13.927 12.680 116.965 1.00 15.28 300 CYS A N 1
ATOM 2221 C CA . CYS A 1 300 ? 14.633 13.454 117.984 1.00 16.51 300 CYS A CA 1
ATOM 2222 C C . CYS A 1 300 ? 14.488 12.788 119.366 1.00 18.40 300 CYS A C 1
ATOM 2223 O O . CYS A 1 300 ? 15.486 12.579 120.070 1.00 18.16 300 CYS A O 1
ATOM 2226 N N . HIS A 1 301 ? 13.268 12.390 119.683 1.00 20.42 301 HIS A N 1
ATOM 2227 C CA . HIS A 1 301 ? 13.045 11.703 120.970 1.00 22.56 301 HIS A CA 1
ATOM 2228 C C . HIS A 1 301 ? 13.818 10.395 121.051 1.00 20.70 301 HIS A C 1
ATOM 2229 O O . HIS A 1 301 ? 14.452 10.111 122.080 1.00 22.03 301 HIS A O 1
ATOM 2236 N N . ARG A 1 302 ? 13.884 9.642 119.982 1.00 24.08 302 ARG A N 1
ATOM 2237 C CA . ARG A 1 302 ? 14.580 8.344 119.960 1.00 29.27 302 ARG A CA 1
ATOM 2238 C C . ARG A 1 302 ? 16.104 8.494 120.077 1.00 29.75 302 ARG A C 1
ATOM 2239 O O . ARG A 1 302 ? 16.741 7.604 120.572 1.00 26.57 302 ARG A O 1
ATOM 2247 N N . ILE A 1 303 ? 16.715 9.590 119.610 1.00 21.36 303 ILE A N 1
ATOM 2248 C CA . ILE A 1 303 ? 18.113 9.689 119.792 1.00 19.37 303 ILE A CA 1
ATOM 2249 C C . ILE A 1 303 ? 18.534 10.616 120.900 1.00 18.76 303 ILE A C 1
ATOM 2250 O O . ILE A 1 303 ? 19.711 10.643 121.172 1.00 19.45 303 ILE A O 1
ATOM 2255 N N . GLY A 1 304 ? 17.631 11.394 121.481 1.00 20.68 304 GLY A N 1
ATOM 2256 C CA . GLY A 1 304 ? 17.924 12.250 122.594 1.00 19.76 304 GLY A CA 1
ATOM 2257 C C . GLY A 1 304 ? 18.116 13.707 122.283 1.00 21.52 304 GLY A C 1
ATOM 2258 O O . GLY A 1 304 ? 18.932 14.369 122.935 1.00 20.36 304 GLY A O 1
ATOM 2259 N N . LEU A 1 305 ? 17.417 14.227 121.255 1.00 19.05 305 LEU A N 1
ATOM 2260 C CA . LEU A 1 305 ? 17.475 15.640 120.935 1.00 17.64 305 LEU A CA 1
ATOM 2261 C C . LEU A 1 305 ? 16.252 16.392 121.530 1.00 16.97 305 LEU A C 1
ATOM 2262 O O . LEU A 1 305 ? 15.169 15.844 121.630 1.00 17.98 305 LEU A O 1
ATOM 2267 N N . PRO A 1 306 ? 16.414 17.632 121.927 1.00 19.87 306 PRO A N 1
ATOM 2268 C CA . PRO A 1 306 ? 15.256 18.338 122.524 1.00 19.67 306 PRO A CA 1
ATOM 2269 C C . PRO A 1 306 ? 14.074 18.673 121.636 1.00 20.26 306 PRO A C 1
ATOM 2270 O O . PRO A 1 306 ? 14.258 19.221 120.510 1.00 19.35 306 PRO A O 1
ATOM 2274 N N . ILE A 1 307 ? 12.868 18.447 122.153 1.00 17.33 307 ILE A N 1
ATOM 2275 C CA . ILE A 1 307 ? 11.646 18.727 121.417 1.00 18.54 307 ILE A CA 1
ATOM 2276 C C . ILE A 1 307 ? 10.715 19.677 122.165 1.00 18.27 307 ILE A C 1
ATOM 2277 O O . ILE A 1 307 ? 9.590 19.853 121.752 1.00 15.90 307 ILE A O 1
ATOM 2282 N N . THR A 1 308 ? 11.202 20.328 123.244 1.00 17.04 308 THR A N 1
ATOM 2283 C CA . THR A 1 308 ? 10.431 21.343 123.962 1.00 15.96 308 THR A CA 1
ATOM 2284 C C . THR A 1 308 ? 11.338 22.446 124.518 1.00 16.15 308 THR A C 1
ATOM 2285 O O . THR A 1 308 ? 12.527 22.243 124.643 1.00 16.15 308 THR A O 1
ATOM 2289 N N . LEU A 1 309 ? 10.739 23.581 124.855 1.00 15.07 309 LEU A N 1
ATOM 2290 C CA . LEU A 1 309 ? 11.447 24.637 125.453 1.00 16.57 309 LEU A CA 1
ATOM 2291 C C . LEU A 1 309 ? 12.007 24.186 126.782 1.00 16.34 309 LEU A C 1
ATOM 2292 O O . LEU A 1 309 ? 13.135 24.562 127.100 1.00 20.48 309 LEU A O 1
ATOM 2297 N N . ALA A 1 310 ? 11.273 23.394 127.524 1.00 17.88 310 ALA A N 1
ATOM 2298 C CA . ALA A 1 310 ? 11.819 22.968 128.816 1.00 18.58 310 ALA A CA 1
ATOM 2299 C C . ALA A 1 310 ? 13.087 22.145 128.632 1.00 20.45 310 ALA A C 1
ATOM 2300 O O . ALA A 1 310 ? 14.049 22.302 129.378 1.00 21.25 310 ALA A O 1
ATOM 2302 N N . GLU A 1 311 ? 13.183 21.300 127.603 1.00 20.60 311 GLU A N 1
ATOM 2303 C CA . GLU A 1 311 ? 14.435 20.589 127.383 1.00 21.02 311 GLU A CA 1
ATOM 2304 C C . GLU A 1 311 ? 15.540 21.490 126.902 1.00 24.01 311 GLU A C 1
ATOM 2305 O O . GLU A 1 311 ? 16.678 21.144 126.942 1.00 30.88 311 GLU A O 1
ATOM 2311 N N . MET A 1 312 ? 15.222 22.660 126.447 1.00 20.20 312 MET A N 1
ATOM 2312 C CA . MET A 1 312 ? 16.265 23.635 126.263 1.00 27.20 312 MET A CA 1
ATOM 2313 C C . MET A 1 312 ? 16.534 24.593 127.457 1.00 27.77 312 MET A C 1
ATOM 2314 O O . MET A 1 312 ? 17.214 25.599 127.283 1.00 29.51 312 MET A O 1
ATOM 2319 N N . GLY A 1 313 ? 15.869 24.354 128.579 1.00 26.56 313 GLY A N 1
ATOM 2320 C CA . GLY A 1 313 ? 16.172 25.085 129.825 1.00 23.52 313 GLY A CA 1
ATOM 2321 C C . GLY A 1 313 ? 15.253 26.243 130.004 1.00 20.67 313 GLY A C 1
ATOM 2322 O O . GLY A 1 313 ? 15.426 27.033 130.957 1.00 20.20 313 GLY A O 1
ATOM 2323 N N . VAL A 1 314 ? 14.322 26.446 129.055 1.00 17.99 314 VAL A N 1
ATOM 2324 C CA . VAL A 1 314 ? 13.427 27.613 129.078 1.00 18.80 314 VAL A CA 1
ATOM 2325 C C . VAL A 1 314 ? 12.053 27.256 129.689 1.00 18.90 314 VAL A C 1
ATOM 2326 O O . VAL A 1 314 ? 11.405 26.343 129.180 1.00 20.76 314 VAL A O 1
ATOM 2330 N N . SER A 1 315 ? 11.608 27.973 130.750 1.00 18.67 315 SER A N 1
ATOM 2331 C CA A SER A 1 315 ? 10.320 27.687 131.453 0.85 18.49 315 SER A CA 1
ATOM 2332 C CA B SER A 1 315 ? 10.327 27.651 131.379 0.15 18.79 315 SER A CA 1
ATOM 2333 C C . SER A 1 315 ? 9.654 28.943 131.819 1.00 19.44 315 SER A C 1
ATOM 2334 O O . SER A 1 315 ? 10.241 29.987 131.734 1.00 23.34 315 SER A O 1
ATOM 2339 N N . GLY A 1 316 ? 8.439 28.827 132.314 1.00 24.77 316 GLY A N 1
ATOM 2340 C CA . GLY A 1 316 ? 7.663 29.964 132.777 1.00 30.87 316 GLY A CA 1
ATOM 2341 C C . GLY A 1 316 ? 7.040 30.741 131.635 1.00 34.81 316 GLY A C 1
ATOM 2342 O O . GLY A 1 316 ? 6.772 30.190 130.554 1.00 34.95 316 GLY A O 1
ATOM 2343 N N . ASP A 1 317 ? 6.839 32.025 131.877 1.00 35.74 317 ASP A N 1
ATOM 2344 C CA . ASP A 1 317 ? 6.199 32.884 130.905 1.00 37.32 317 ASP A CA 1
ATOM 2345 C C . ASP A 1 317 ? 7.305 33.373 130.011 1.00 34.65 317 ASP A C 1
ATOM 2346 O O . ASP A 1 317 ? 7.912 34.434 130.231 1.00 33.31 317 ASP A O 1
ATOM 2351 N N . ALA A 1 318 ? 7.538 32.585 128.974 1.00 32.46 318 ALA A N 1
ATOM 2352 C CA . ALA A 1 318 ? 8.649 32.827 128.077 1.00 35.19 318 ALA A CA 1
ATOM 2353 C C . ALA A 1 318 ? 8.200 33.643 126.845 1.00 39.69 318 ALA A C 1
ATOM 2354 O O . ALA A 1 318 ? 8.935 33.717 125.847 1.00 33.52 318 ALA A O 1
ATOM 2356 N N . VAL A 1 319 ? 7.023 34.267 126.945 1.00 34.45 319 VAL A N 1
ATOM 2357 C CA . VAL A 1 319 ? 6.446 35.025 125.839 1.00 36.85 319 VAL A CA 1
ATOM 2358 C C . VAL A 1 319 ? 7.406 36.080 125.316 1.00 33.41 319 VAL A C 1
ATOM 2359 O O . VAL A 1 319 ? 7.640 36.168 124.092 1.00 28.09 319 VAL A O 1
ATOM 2363 N N . GLU A 1 320 ? 7.956 36.858 126.241 1.00 26.21 320 GLU A N 1
ATOM 2364 C CA . GLU A 1 320 ? 8.901 37.915 125.951 1.00 33.40 320 GLU A CA 1
ATOM 2365 C C . GLU A 1 320 ? 10.246 37.393 125.515 1.00 31.12 320 GLU A C 1
ATOM 2366 O O . GLU A 1 320 ? 10.926 38.033 124.718 1.00 30.97 320 GLU A O 1
ATOM 2372 N N . LYS A 1 321 ? 10.722 36.321 126.143 1.00 27.51 321 LYS A N 1
ATOM 2373 C CA . LYS A 1 321 ? 12.018 35.760 125.760 1.00 26.72 321 LYS A CA 1
ATOM 2374 C C . LYS A 1 321 ? 11.948 35.185 124.321 1.00 22.89 321 LYS A C 1
ATOM 2375 O O . LYS A 1 321 ? 12.922 35.330 123.560 1.00 22.99 321 LYS A O 1
ATOM 2381 N N . ILE A 1 322 ? 10.851 34.518 123.994 1.00 22.13 322 ILE A N 1
ATOM 2382 C CA . ILE A 1 322 ? 10.730 33.928 122.650 1.00 20.48 322 ILE A CA 1
ATOM 2383 C C . ILE A 1 322 ? 10.548 35.079 121.603 1.00 21.64 322 ILE A C 1
ATOM 2384 O O . ILE A 1 322 ? 11.009 34.956 120.444 1.00 22.61 322 ILE A O 1
ATOM 2389 N N . MET A 1 323 ? 9.917 36.195 121.986 1.00 20.14 323 MET A N 1
ATOM 2390 C CA . MET A 1 323 ? 9.843 37.368 121.098 1.00 22.68 323 MET A CA 1
ATOM 2391 C C . MET A 1 323 ? 11.209 37.948 120.833 1.00 24.13 323 MET A C 1
ATOM 2392 O O . MET A 1 323 ? 11.516 38.271 119.698 1.00 23.74 323 MET A O 1
ATOM 2397 N N . ALA A 1 324 ? 12.083 37.969 121.842 1.00 22.52 324 ALA A N 1
ATOM 2398 C CA . ALA A 1 324 ? 13.482 38.307 121.651 1.00 21.12 324 ALA A CA 1
ATOM 2399 C C . ALA A 1 324 ? 14.237 37.325 120.744 1.00 21.02 324 ALA A C 1
ATOM 2400 O O . ALA A 1 324 ? 15.035 37.743 119.881 1.00 21.83 324 ALA A O 1
ATOM 2402 N N . VAL A 1 325 ? 14.008 36.032 120.934 1.00 18.26 325 VAL A N 1
ATOM 2403 C CA . VAL A 1 325 ? 14.583 34.998 120.005 1.00 19.63 325 VAL A CA 1
ATOM 2404 C C . VAL A 1 325 ? 14.139 35.299 118.581 1.00 19.13 325 VAL A C 1
ATOM 2405 O O . VAL A 1 325 ? 14.966 35.336 117.694 1.00 18.58 325 VAL A O 1
ATOM 2409 N N . ALA A 1 326 ? 12.846 35.557 118.430 1.00 19.51 326 ALA A N 1
ATOM 2410 C CA . ALA A 1 326 ? 12.205 35.771 117.121 1.00 20.53 326 ALA A CA 1
ATOM 2411 C C . ALA A 1 326 ? 12.714 37.013 116.417 1.00 22.97 326 ALA A C 1
ATOM 2412 O O . ALA A 1 326 ? 12.999 36.975 115.228 1.00 22.48 326 ALA A O 1
ATOM 2414 N N . GLN A 1 327 ? 12.898 38.113 117.160 1.00 22.84 327 GLN A N 1
ATOM 2415 C CA . GLN A 1 327 ? 13.472 39.335 116.590 1.00 24.75 327 GLN A CA 1
ATOM 2416 C C . GLN A 1 327 ? 14.885 39.131 116.113 1.00 21.70 327 GLN A C 1
ATOM 2417 O O . GLN A 1 327 ? 15.262 39.539 115.020 1.00 24.65 327 GLN A O 1
ATOM 2423 N N . ALA A 1 328 ? 15.692 38.471 116.919 1.00 21.89 328 ALA A N 1
ATOM 2424 C CA . ALA A 1 328 ? 17.050 38.217 116.568 1.00 23.05 328 ALA A CA 1
ATOM 2425 C C . ALA A 1 328 ? 17.102 37.269 115.336 1.00 22.70 328 ALA A C 1
ATOM 2426 O O . ALA A 1 328 ? 17.996 37.388 114.524 1.00 23.74 328 ALA A O 1
ATOM 2428 N N . SER A 1 329 ? 16.174 36.314 115.234 1.00 21.94 329 SER A N 1
ATOM 2429 C CA . SER A 1 329 ? 16.246 35.340 114.118 1.00 23.20 329 SER A CA 1
ATOM 2430 C C . SER A 1 329 ? 15.910 36.026 112.807 1.00 22.91 329 SER A C 1
ATOM 2431 O O . SER A 1 329 ? 16.320 35.530 111.761 1.00 21.02 329 SER A O 1
ATOM 2434 N N . CYS A 1 330 ? 15.112 37.110 112.883 1.00 20.35 330 CYS A N 1
ATOM 2435 C CA . CYS A 1 330 ? 14.687 37.883 111.730 1.00 23.26 330 CYS A CA 1
ATOM 2436 C C . CYS A 1 330 ? 15.565 39.114 111.401 1.00 25.43 330 CYS A C 1
ATOM 2437 O O . CYS A 1 330 ? 15.199 39.859 110.545 1.00 26.06 330 CYS A O 1
ATOM 2440 N N . ALA A 1 331 ? 16.728 39.265 112.024 1.00 26.33 331 ALA A N 1
ATOM 2441 C CA . ALA A 1 331 ? 17.568 40.427 111.790 1.00 33.88 331 ALA A CA 1
ATOM 2442 C C . ALA A 1 331 ? 17.901 40.469 110.309 1.00 37.40 331 ALA A C 1
ATOM 2443 O O . ALA A 1 331 ? 17.767 39.451 109.602 1.00 32.24 331 ALA A O 1
ATOM 2445 N N . ALA A 1 332 ? 18.280 41.661 109.837 1.00 38.58 332 ALA A N 1
ATOM 2446 C CA . ALA A 1 332 ? 18.635 41.853 108.440 1.00 38.73 332 ALA A CA 1
ATOM 2447 C C . ALA A 1 332 ? 19.824 40.975 108.182 1.00 33.48 332 ALA A C 1
ATOM 2448 O O . ALA A 1 332 ? 20.747 40.901 109.000 1.00 36.25 332 ALA A O 1
ATOM 2450 N N . GLY A 1 333 ? 19.800 40.291 107.056 1.00 32.07 333 GLY A N 1
ATOM 2451 C CA . GLY A 1 333 ? 20.936 39.482 106.701 1.00 32.04 333 GLY A CA 1
ATOM 2452 C C . GLY A 1 333 ? 20.816 38.048 107.218 1.00 32.90 333 GLY A C 1
ATOM 2453 O O . GLY A 1 333 ? 21.637 37.188 106.830 1.00 29.76 333 GLY A O 1
ATOM 2454 N N . GLU A 1 334 ? 19.868 37.772 108.130 1.00 26.80 334 GLU A N 1
ATOM 2455 C CA . GLU A 1 334 ? 19.762 36.387 108.635 1.00 26.83 334 GLU A CA 1
ATOM 2456 C C . GLU A 1 334 ? 19.197 35.475 107.538 1.00 25.07 334 GLU A C 1
ATOM 2457 O O . GLU A 1 334 ? 18.505 35.919 106.632 1.00 26.03 334 GLU A O 1
ATOM 2463 N N . THR A 1 335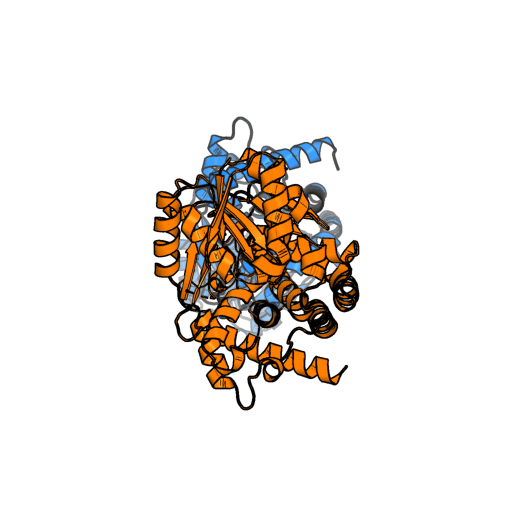 ? 19.439 34.192 107.697 1.00 22.44 335 THR A N 1
ATOM 2464 C CA . THR A 1 335 ? 19.083 33.204 106.730 1.00 20.52 335 THR A CA 1
ATOM 2465 C C . THR A 1 335 ? 17.622 32.884 106.682 1.00 19.62 335 THR A C 1
ATOM 2466 O O . THR A 1 335 ? 17.164 32.273 105.728 1.00 19.03 335 THR A O 1
ATOM 2470 N N . ILE A 1 336 ? 16.847 33.345 107.655 1.00 18.96 336 ILE A N 1
ATOM 2471 C CA . ILE A 1 336 ? 15.425 33.030 107.673 1.00 18.83 336 ILE A CA 1
ATOM 2472 C C . ILE A 1 336 ? 14.649 33.659 106.505 1.00 19.15 336 ILE A C 1
ATOM 2473 O O . ILE A 1 336 ? 13.586 33.180 106.118 1.00 16.92 336 ILE A O 1
ATOM 2478 N N . HIS A 1 337 ? 15.205 34.705 105.916 1.00 21.47 337 HIS A N 1
ATOM 2479 C CA . HIS A 1 337 ? 14.610 35.347 104.735 1.00 21.71 337 HIS A CA 1
ATOM 2480 C C . HIS A 1 337 ? 14.801 34.522 103.466 1.00 22.53 337 HIS A C 1
ATOM 2481 O O . HIS A 1 337 ? 14.258 34.859 102.434 1.00 21.01 337 HIS A O 1
ATOM 2488 N N . ASN A 1 338 ? 15.565 33.443 103.552 1.00 19.95 338 ASN A N 1
ATOM 2489 C CA . ASN A 1 338 ? 15.665 32.438 102.489 1.00 20.09 338 ASN A CA 1
ATOM 2490 C C . ASN A 1 338 ? 14.494 31.489 102.385 1.00 19.60 338 ASN A C 1
ATOM 2491 O O . ASN A 1 338 ? 14.489 30.677 101.482 1.00 19.25 338 ASN A O 1
ATOM 2496 N N . MET A 1 339 ? 13.504 31.616 103.282 1.00 19.55 339 MET A N 1
ATOM 2497 C CA . MET A 1 339 ? 12.323 30.813 103.237 1.00 19.92 339 MET A CA 1
ATOM 2498 C C . MET A 1 339 ? 11.545 31.301 102.010 1.00 20.60 339 MET A C 1
ATOM 2499 O O . MET A 1 339 ? 11.653 32.449 101.702 1.00 19.82 339 MET A O 1
ATOM 2504 N N . PRO A 1 340 ? 10.720 30.442 101.414 1.00 19.54 340 PRO A N 1
ATOM 2505 C CA . PRO A 1 340 ? 9.992 30.773 100.187 1.00 22.62 340 PRO A CA 1
ATOM 2506 C C . PRO A 1 340 ? 8.726 31.560 100.468 1.00 22.37 340 PRO A C 1
ATOM 2507 O O . PRO A 1 340 ? 7.778 31.478 99.726 1.00 27.29 340 PRO A O 1
ATOM 2511 N N . PHE A 1 341 ? 8.692 32.273 101.571 1.00 21.28 341 PHE A N 1
ATOM 2512 C CA . PHE A 1 341 ? 7.589 33.109 101.940 1.00 19.07 341 PHE A CA 1
ATOM 2513 C C . PHE A 1 341 ? 8.099 34.159 102.908 1.00 20.52 341 PHE A C 1
ATOM 2514 O O . PHE A 1 341 ? 9.166 34.047 103.426 1.00 18.93 341 PHE A O 1
ATOM 2522 N N . LYS A 1 342 ? 7.308 35.188 103.112 1.00 22.80 342 LYS A N 1
ATOM 2523 C CA . LYS A 1 342 ? 7.687 36.277 103.974 1.00 24.93 342 LYS A CA 1
ATOM 2524 C C . LYS A 1 342 ? 7.658 35.827 105.435 1.00 23.10 342 LYS A C 1
ATOM 2525 O O . LYS A 1 342 ? 6.739 35.247 105.846 1.00 20.92 342 LYS A O 1
ATOM 2531 N N . VAL A 1 343 ? 8.694 36.120 106.189 1.00 24.45 343 VAL A N 1
ATOM 2532 C CA . VAL A 1 343 ? 8.701 35.706 107.608 1.00 24.33 343 VAL A CA 1
ATOM 2533 C C . VAL A 1 343 ? 8.784 36.976 108.467 1.00 23.54 343 VAL A C 1
ATOM 2534 O O . VAL A 1 343 ? 9.570 37.864 108.151 1.00 22.01 343 VAL A O 1
ATOM 2538 N N . THR A 1 344 ? 7.993 37.054 109.522 1.00 20.62 344 THR A N 1
ATOM 2539 C CA . THR A 1 344 ? 8.062 38.129 110.485 1.00 22.78 344 THR A CA 1
ATOM 2540 C C . THR A 1 344 ? 8.385 37.556 111.932 1.00 22.90 344 THR A C 1
ATOM 2541 O O . THR A 1 344 ? 8.128 36.384 112.225 1.00 20.62 344 THR A O 1
ATOM 2545 N N . PRO A 1 345 ? 8.906 38.423 112.835 1.00 22.36 345 PRO A N 1
ATOM 2546 C CA . PRO A 1 345 ? 9.116 37.987 114.235 1.00 19.79 345 PRO A CA 1
ATOM 2547 C C . PRO A 1 345 ? 7.870 37.358 114.819 1.00 18.40 345 PRO A C 1
ATOM 2548 O O . PRO A 1 345 ? 7.938 36.354 115.485 1.00 18.70 345 PRO A O 1
ATOM 2552 N N . ALA A 1 346 ? 6.703 37.898 114.558 1.00 17.38 346 ALA A N 1
ATOM 2553 C CA . ALA A 1 346 ? 5.509 37.310 115.140 1.00 20.40 346 ALA A CA 1
ATOM 2554 C C . ALA A 1 346 ? 5.268 35.879 114.645 1.00 20.35 346 ALA A C 1
ATOM 2555 O O . ALA A 1 346 ? 4.800 35.005 115.417 1.00 18.95 346 ALA A O 1
ATOM 2557 N N . GLY A 1 347 ? 5.606 35.620 113.375 1.00 18.63 347 GLY A N 1
ATOM 2558 C CA . GLY A 1 347 ? 5.437 34.284 112.819 1.00 20.50 347 GLY A CA 1
ATOM 2559 C C . GLY A 1 347 ? 6.423 33.279 113.407 1.00 19.75 347 GLY A C 1
ATOM 2560 O O . GLY A 1 347 ? 6.078 32.135 113.634 1.00 17.53 347 GLY A O 1
ATOM 2561 N N . VAL A 1 348 ? 7.637 33.735 113.680 1.00 16.79 348 VAL A N 1
ATOM 2562 C CA . VAL A 1 348 ? 8.663 32.932 114.246 1.00 18.32 348 VAL A CA 1
ATOM 2563 C C . VAL A 1 348 ? 8.323 32.588 115.713 1.00 18.07 348 VAL A C 1
ATOM 2564 O O . VAL A 1 348 ? 8.515 31.441 116.165 1.00 17.20 348 VAL A O 1
ATOM 2568 N N . GLN A 1 349 ? 7.901 33.598 116.436 1.00 18.42 349 GLN A N 1
ATOM 2569 C CA . GLN A 1 349 ? 7.420 33.378 117.828 1.00 18.62 349 GLN A CA 1
ATOM 2570 C C . GLN A 1 349 ? 6.298 32.356 117.868 1.00 17.81 349 GLN A C 1
ATOM 2571 O O . GLN A 1 349 ? 6.301 31.450 118.695 1.00 16.78 349 GLN A O 1
ATOM 2577 N N . ALA A 1 350 ? 5.327 32.491 116.956 1.00 15.19 350 ALA A N 1
ATOM 2578 C CA . ALA A 1 350 ? 4.284 31.547 116.820 1.00 15.91 350 ALA A CA 1
ATOM 2579 C C . ALA A 1 350 ? 4.763 30.155 116.549 1.00 16.66 350 ALA A C 1
ATOM 2580 O O . ALA A 1 350 ? 4.229 29.220 117.164 1.00 16.18 350 ALA A O 1
ATOM 2582 N N . ALA A 1 351 ? 5.746 30.003 115.656 1.00 16.27 351 ALA A N 1
ATOM 2583 C CA . ALA A 1 351 ? 6.220 28.689 115.291 1.00 16.56 351 ALA A CA 1
ATOM 2584 C C . ALA A 1 351 ? 6.963 28.025 116.485 1.00 17.35 351 ALA A C 1
ATOM 2585 O O . ALA A 1 351 ? 6.836 26.864 116.742 1.00 16.00 351 ALA A O 1
ATOM 2587 N N . ILE A 1 352 ? 7.767 28.811 117.164 1.00 16.44 352 ILE A N 1
ATOM 2588 C CA . ILE A 1 352 ? 8.481 28.315 118.348 1.00 16.94 352 ILE A CA 1
ATOM 2589 C C . ILE A 1 352 ? 7.524 27.861 119.442 1.00 15.42 352 ILE A C 1
ATOM 2590 O O . ILE A 1 352 ? 7.676 26.726 119.911 1.00 17.84 352 ILE A O 1
ATOM 2595 N N . LEU A 1 353 ? 6.604 28.737 119.867 1.00 14.69 353 LEU A N 1
ATOM 2596 C CA . LEU A 1 353 ? 5.678 28.438 120.932 1.00 16.39 353 LEU A CA 1
ATOM 2597 C C . LEU A 1 353 ? 4.810 27.245 120.570 1.00 18.19 353 LEU A C 1
ATOM 2598 O O . LEU A 1 353 ? 4.490 26.382 121.391 1.00 13.71 353 LEU A O 1
ATOM 2603 N N . THR A 1 354 ? 4.474 27.122 119.288 1.00 16.22 354 THR A N 1
ATOM 2604 C CA . THR A 1 354 ? 3.659 26.020 118.862 1.00 13.77 354 THR A CA 1
ATOM 2605 C C . THR A 1 354 ? 4.462 24.712 118.797 1.00 12.90 354 THR A C 1
ATOM 2606 O O . THR A 1 354 ? 3.930 23.626 119.119 1.00 13.72 354 THR A O 1
ATOM 2610 N N . ALA A 1 355 ? 5.696 24.765 118.309 1.00 12.61 355 ALA A N 1
ATOM 2611 C CA . ALA A 1 355 ? 6.555 23.595 118.273 1.00 14.19 355 ALA A CA 1
ATOM 2612 C C . ALA A 1 355 ? 6.719 22.998 119.705 1.00 14.19 355 ALA A C 1
ATOM 2613 O O . ALA A 1 355 ? 6.692 21.797 119.914 1.00 14.74 355 ALA A O 1
ATOM 2615 N N . ASP A 1 356 ? 6.929 23.893 120.661 1.00 15.85 356 ASP A N 1
ATOM 2616 C CA . ASP A 1 356 ? 7.008 23.464 122.078 1.00 16.11 356 ASP A CA 1
ATOM 2617 C C . ASP A 1 356 ? 5.763 22.671 122.475 1.00 14.72 356 ASP A C 1
ATOM 2618 O O . ASP A 1 356 ? 5.838 21.604 123.104 1.00 16.40 356 ASP A O 1
ATOM 2623 N N . ARG A 1 357 ? 4.592 23.177 122.096 1.00 16.04 357 ARG A N 1
ATOM 2624 C CA . ARG A 1 357 ? 3.387 22.481 122.407 1.00 16.48 357 ARG A CA 1
ATOM 2625 C C . ARG A 1 357 ? 3.231 21.167 121.749 1.00 15.29 357 ARG A C 1
ATOM 2626 O O . ARG A 1 357 ? 2.678 20.229 122.335 1.00 12.30 357 ARG A O 1
ATOM 2634 N N . LEU A 1 358 ? 3.619 21.075 120.471 1.00 15.17 358 LEU A N 1
ATOM 2635 C CA . LEU A 1 358 ? 3.646 19.785 119.781 1.00 14.42 358 LEU A CA 1
ATOM 2636 C C . LEU A 1 358 ? 4.561 18.740 120.464 1.00 13.27 358 LEU A C 1
ATOM 2637 O O . LEU A 1 358 ? 4.263 17.578 120.539 1.00 14.58 358 LEU A O 1
ATOM 2642 N N . GLY A 1 359 ? 5.758 19.144 120.804 1.00 12.98 359 GLY A N 1
ATOM 2643 C CA . GLY A 1 359 ? 6.697 18.260 121.400 1.00 13.49 359 GLY A CA 1
ATOM 2644 C C . GLY A 1 359 ? 6.197 17.862 122.815 1.00 15.31 359 GLY A C 1
ATOM 2645 O O . GLY A 1 359 ? 6.389 16.730 123.198 1.00 15.39 359 GLY A O 1
ATOM 2646 N N . SER A 1 360 ? 5.589 18.782 123.551 1.00 16.80 360 SER A N 1
ATOM 2647 C CA . SER A 1 360 ? 5.046 18.426 124.902 1.00 20.15 360 SER A CA 1
ATOM 2648 C C . SER A 1 360 ? 3.885 17.438 124.827 1.00 21.04 360 SER A C 1
ATOM 2649 O O . SER A 1 360 ? 3.846 16.466 125.594 1.00 19.06 360 SER A O 1
ATOM 2652 N N . ALA A 1 361 ? 3.020 17.585 123.822 1.00 19.25 361 ALA A N 1
ATOM 2653 C CA . ALA A 1 361 ? 1.956 16.617 123.611 1.00 18.84 361 ALA A CA 1
ATOM 2654 C C . ALA A 1 361 ? 2.511 15.299 123.177 1.00 18.08 361 ALA A C 1
ATOM 2655 O O . ALA A 1 361 ? 2.019 14.251 123.601 1.00 20.29 361 ALA A O 1
ATOM 2657 N N . TRP A 1 362 ? 3.515 15.298 122.310 1.00 18.61 362 TRP A N 1
ATOM 2658 C CA . TRP A 1 362 ? 4.144 14.057 121.927 1.00 18.51 362 TRP A CA 1
ATOM 2659 C C . TRP A 1 362 ? 4.759 13.302 123.187 1.00 20.82 362 TRP A C 1
ATOM 2660 O O . TRP A 1 362 ? 4.635 12.068 123.369 1.00 19.99 362 TRP A O 1
ATOM 2671 N N . LEU A 1 363 ? 5.456 14.047 124.012 1.00 19.48 363 LEU A N 1
ATOM 2672 C CA . LEU A 1 363 ? 6.011 13.469 125.253 1.00 23.28 363 LEU A CA 1
ATOM 2673 C C . LEU A 1 363 ? 4.934 12.817 126.136 1.00 24.64 363 LEU A C 1
ATOM 2674 O O . LEU A 1 363 ? 5.098 11.668 126.531 1.00 29.96 363 LEU A O 1
ATOM 2679 N N . GLN A 1 364 ? 3.785 13.452 126.292 1.00 29.67 364 GLN A N 1
ATOM 2680 C CA . GLN A 1 364 ? 2.646 12.880 127.020 1.00 32.16 364 GLN A CA 1
ATOM 2681 C C . GLN A 1 364 ? 2.067 11.590 126.447 1.00 36.77 364 GLN A C 1
ATOM 2682 O O . GLN A 1 364 ? 1.495 10.786 127.182 1.00 31.57 364 GLN A O 1
ATOM 2688 N N . GLN A 1 365 ? 2.188 11.366 125.146 1.00 30.34 365 GLN A N 1
ATOM 2689 C CA . GLN A 1 365 ? 1.775 10.093 124.573 1.00 31.73 365 GLN A CA 1
ATOM 2690 C C . GLN A 1 365 ? 2.932 9.079 124.584 1.00 29.82 365 GLN A C 1
ATOM 2691 O O . GLN A 1 365 ? 2.764 8.002 124.102 1.00 33.76 365 GLN A O 1
ATOM 2697 N N . HIS A 1 366 ? 4.094 9.544 124.995 1.00 32.29 366 HIS A N 1
ATOM 2698 C CA . HIS A 1 366 ? 5.411 8.919 125.096 1.00 44.13 366 HIS A CA 1
ATOM 2699 C C . HIS A 1 366 ? 6.076 8.436 123.812 1.00 45.22 366 HIS A C 1
ATOM 2700 O O . HIS A 1 366 ? 7.225 8.035 123.866 1.00 62.51 366 HIS A O 1
ATOM 2707 N N . GLN A 1 367 ? 5.427 8.608 122.664 1.00 48.00 367 GLN A N 1
ATOM 2708 C CA . GLN A 1 367 ? 5.678 7.824 121.443 1.00 42.39 367 GLN A CA 1
ATOM 2709 C C . GLN A 1 367 ? 4.639 8.449 120.630 1.00 34.30 367 GLN A C 1
ATOM 2710 O O . GLN A 1 367 ? 4.362 9.606 120.965 1.00 35.23 367 GLN A O 1
ATOM 2716 N N . LEU B 1 2 ? -2.819 39.434 103.808 1.00 22.51 2 LEU B N 1
ATOM 2717 C CA . LEU B 1 2 ? -4.258 39.098 103.733 1.00 22.11 2 LEU B CA 1
ATOM 2718 C C . LEU B 1 2 ? -4.525 38.113 102.613 1.00 22.55 2 LEU B C 1
ATOM 2719 O O . LEU B 1 2 ? -3.984 38.241 101.537 1.00 23.49 2 LEU B O 1
ATOM 2724 N N . ARG B 1 3 ? -5.360 37.140 102.891 1.00 21.55 3 ARG B N 1
ATOM 2725 C CA . ARG B 1 3 ? -5.948 36.231 101.840 1.00 21.57 3 ARG B CA 1
ATOM 2726 C C . ARG B 1 3 ? -7.289 36.733 101.484 1.00 19.74 3 ARG B C 1
ATOM 2727 O O . ARG B 1 3 ? -8.069 37.088 102.374 1.00 20.90 3 ARG B O 1
ATOM 2735 N N . ILE B 1 4 ? -7.587 36.837 100.186 1.00 16.65 4 ILE B N 1
ATOM 2736 C CA . ILE B 1 4 ? -8.845 37.444 99.767 1.00 16.88 4 ILE B CA 1
ATOM 2737 C C . ILE B 1 4 ? -9.435 36.622 98.642 1.00 15.68 4 ILE B C 1
ATOM 2738 O O . ILE B 1 4 ? -8.711 36.156 97.764 1.00 16.22 4 ILE B O 1
ATOM 2743 N N . ILE B 1 5 ? -10.721 36.352 98.748 1.00 16.35 5 ILE B N 1
ATOM 2744 C CA . ILE B 1 5 ? -11.455 35.700 97.705 1.00 17.70 5 ILE B CA 1
ATOM 2745 C C . ILE B 1 5 ? -12.631 36.581 97.366 1.00 20.16 5 ILE B C 1
ATOM 2746 O O . ILE B 1 5 ? -13.289 37.111 98.277 1.00 18.18 5 ILE B O 1
ATOM 2751 N N . GLN B 1 6 ? -12.902 36.751 96.051 1.00 17.93 6 GLN B N 1
ATOM 2752 C CA . GLN B 1 6 ? -14.101 37.437 95.636 1.00 21.39 6 GLN B CA 1
ATOM 2753 C C . GLN B 1 6 ? -14.907 36.605 94.664 1.00 22.08 6 GLN B C 1
ATOM 2754 O O . GLN B 1 6 ? -14.379 35.693 94.045 1.00 18.64 6 GLN B O 1
ATOM 2760 N N . SER B 1 7 ? -16.182 36.926 94.538 1.00 21.97 7 SER B N 1
ATOM 2761 C CA . SER B 1 7 ? -17.070 36.121 93.729 1.00 25.11 7 SER B CA 1
ATOM 2762 C C . SER B 1 7 ? -18.267 36.966 93.292 1.00 23.60 7 SER B C 1
ATOM 2763 O O . SER B 1 7 ? -18.613 37.955 93.984 1.00 23.37 7 SER B O 1
ATOM 2766 N N . PRO B 1 8 ? -18.924 36.586 92.184 1.00 20.65 8 PRO B N 1
ATOM 2767 C CA . PRO B 1 8 ? -20.221 37.178 91.876 1.00 22.23 8 PRO B CA 1
ATOM 2768 C C . PRO B 1 8 ? -21.144 36.738 92.960 1.00 23.42 8 PRO B C 1
ATOM 2769 O O . PRO B 1 8 ? -20.860 35.718 93.607 1.00 22.12 8 PRO B O 1
ATOM 2773 N N . GLY B 1 9 ? -22.265 37.412 93.149 1.00 21.91 9 GLY B N 1
ATOM 2774 C CA . GLY B 1 9 ? -23.123 37.057 94.245 1.00 22.39 9 GLY B CA 1
ATOM 2775 C C . GLY B 1 9 ? -23.849 35.773 94.057 1.00 24.14 9 GLY B C 1
ATOM 2776 O O . GLY B 1 9 ? -24.143 35.050 95.018 1.00 22.46 9 GLY B O 1
ATOM 2777 N N . LYS B 1 10 ? -24.164 35.448 92.805 1.00 19.93 10 LYS B N 1
ATOM 2778 C CA . LYS B 1 10 ? -24.888 34.287 92.540 1.00 18.96 10 LYS B CA 1
ATOM 2779 C C . LYS B 1 10 ? -24.486 33.786 91.133 1.00 20.81 10 LYS B C 1
ATOM 2780 O O . LYS B 1 10 ? -24.409 34.601 90.188 1.00 21.13 10 LYS B O 1
ATOM 2786 N N . TYR B 1 11 ? -24.196 32.483 91.036 1.00 21.64 11 TYR B N 1
ATOM 2787 C CA . TYR B 1 11 ? -23.971 31.764 89.759 1.00 18.94 11 TYR B CA 1
ATOM 2788 C C . TYR B 1 11 ? -25.034 30.714 89.637 1.00 21.23 11 TYR B C 1
ATOM 2789 O O . TYR B 1 11 ? -25.215 29.876 90.550 1.00 20.27 11 TYR B O 1
ATOM 2798 N N . ILE B 1 12 ? -25.754 30.720 88.505 1.00 16.59 12 ILE B N 1
ATOM 2799 C CA . ILE B 1 12 ? -26.865 29.835 88.274 1.00 16.90 12 ILE B CA 1
ATOM 2800 C C . ILE B 1 12 ? -26.627 29.126 86.943 1.00 16.42 12 ILE B C 1
ATOM 2801 O O . ILE B 1 12 ? -26.263 29.792 85.953 1.00 17.16 12 ILE B O 1
ATOM 2806 N N . GLN B 1 13 ? -26.884 27.826 86.896 1.00 15.88 13 GLN B N 1
ATOM 2807 C CA . GLN B 1 13 ? -26.585 27.045 85.732 1.00 18.35 13 GLN B CA 1
ATOM 2808 C C . GLN B 1 13 ? -27.573 25.958 85.578 1.00 18.85 13 GLN B C 1
ATOM 2809 O O . GLN B 1 13 ? -27.927 25.226 86.532 1.00 18.94 13 GLN B O 1
ATOM 2815 N N . GLY B 1 14 ? -28.059 25.825 84.343 1.00 17.64 14 GLY B N 1
ATOM 2816 C CA . GLY B 1 14 ? -28.785 24.633 83.979 1.00 15.91 14 GLY B CA 1
ATOM 2817 C C . GLY B 1 14 ? -29.542 24.818 82.653 1.00 17.73 14 GLY B C 1
ATOM 2818 O O . GLY B 1 14 ? -29.543 25.881 82.032 1.00 17.82 14 GLY B O 1
ATOM 2819 N N . ALA B 1 15 ? -30.149 23.753 82.232 1.00 19.27 15 ALA B N 1
ATOM 2820 C CA . ALA B 1 15 ? -30.774 23.693 80.933 1.00 24.45 15 ALA B CA 1
ATOM 2821 C C . ALA B 1 15 ? -32.024 24.552 81.008 1.00 24.34 15 ALA B C 1
ATOM 2822 O O . ALA B 1 15 ? -32.797 24.412 81.922 1.00 23.56 15 ALA B O 1
ATOM 2824 N N . ASN B 1 16 ? -32.234 25.426 80.050 1.00 25.38 16 ASN B N 1
ATOM 2825 C CA . ASN B 1 16 ? -33.372 26.351 80.109 1.00 26.10 16 ASN B CA 1
ATOM 2826 C C . ASN B 1 16 ? -33.376 27.286 81.291 1.00 27.33 16 ASN B C 1
ATOM 2827 O O . ASN B 1 16 ? -34.440 27.820 81.648 1.00 24.01 16 ASN B O 1
ATOM 2832 N N . ALA B 1 17 ? -32.188 27.571 81.842 1.00 25.23 17 ALA B N 1
ATOM 2833 C CA . ALA B 1 17 ? -32.051 28.580 82.894 1.00 25.47 17 ALA B CA 1
ATOM 2834 C C . ALA B 1 17 ? -32.519 29.935 82.420 1.00 27.10 17 ALA B C 1
ATOM 2835 O O . ALA B 1 17 ? -32.950 30.739 83.222 1.00 22.92 17 ALA B O 1
ATOM 2837 N N . LEU B 1 18 ? -32.485 30.209 81.103 1.00 26.67 18 LEU B N 1
ATOM 2838 C CA . LEU B 1 18 ? -32.989 31.523 80.607 1.00 26.22 18 LEU B CA 1
ATOM 2839 C C . LEU B 1 18 ? -34.470 31.775 80.957 1.00 23.50 18 LEU B C 1
ATOM 2840 O O . LEU B 1 18 ? -34.842 32.897 81.277 1.00 26.16 18 LEU B O 1
ATOM 2845 N N . ALA B 1 19 ? -35.268 30.727 80.971 1.00 25.61 19 ALA B N 1
ATOM 2846 C CA . ALA B 1 19 ? -36.680 30.820 81.302 1.00 31.09 19 ALA B CA 1
ATOM 2847 C C . ALA B 1 19 ? -36.962 31.040 82.785 1.00 32.45 19 ALA B C 1
ATOM 2848 O O . ALA B 1 19 ? -38.085 31.360 83.107 1.00 39.70 19 ALA B O 1
ATOM 2850 N N . ALA B 1 20 ? -35.946 30.950 83.639 1.00 33.38 20 ALA B N 1
ATOM 2851 C CA . ALA B 1 20 ? -36.099 31.189 85.088 1.00 33.97 20 ALA B CA 1
ATOM 2852 C C . ALA B 1 20 ? -35.429 32.470 85.522 1.00 34.59 20 ALA B C 1
ATOM 2853 O O . ALA B 1 20 ? -35.404 32.754 86.718 1.00 35.19 20 ALA B O 1
ATOM 2855 N N . VAL B 1 21 ? -34.885 33.263 84.586 1.00 28.65 21 VAL B N 1
ATOM 2856 C CA . VAL B 1 21 ? -34.120 34.429 84.976 1.00 28.21 21 VAL B CA 1
ATOM 2857 C C . VAL B 1 21 ? -34.901 35.448 85.783 1.00 31.60 21 VAL B C 1
ATOM 2858 O O . VAL B 1 21 ? -34.310 36.112 86.645 1.00 32.32 21 VAL B O 1
ATOM 2862 N N . GLY B 1 22 ? -36.181 35.646 85.467 1.00 31.16 22 GLY B N 1
ATOM 2863 C CA . GLY B 1 22 ? -36.984 36.723 86.115 1.00 32.57 22 GLY B CA 1
ATOM 2864 C C . GLY B 1 22 ? -37.039 36.644 87.638 1.00 32.00 22 GLY B C 1
ATOM 2865 O O . GLY B 1 22 ? -36.891 37.639 88.332 1.00 30.00 22 GLY B O 1
ATOM 2866 N N . GLN B 1 23 ? -37.198 35.436 88.132 1.00 35.55 23 GLN B N 1
ATOM 2867 C CA . GLN B 1 23 ? -37.159 35.161 89.577 1.00 43.21 23 GLN B CA 1
ATOM 2868 C C . GLN B 1 23 ? -35.876 35.601 90.312 1.00 45.12 23 GLN B C 1
ATOM 2869 O O . GLN B 1 23 ? -35.940 35.956 91.476 1.00 49.18 23 GLN B O 1
ATOM 2875 N N . TYR B 1 24 ? -34.715 35.546 89.659 1.00 36.97 24 TYR B N 1
ATOM 2876 C CA . TYR B 1 24 ? -33.467 35.974 90.304 1.00 34.59 24 TYR B CA 1
ATOM 2877 C C . TYR B 1 24 ? -33.191 37.409 90.040 1.00 32.00 24 TYR B C 1
ATOM 2878 O O . TYR B 1 24 ? -32.741 38.168 90.920 1.00 31.44 24 TYR B O 1
ATOM 2887 N N . ALA B 1 25 ? -33.493 37.856 88.829 1.00 29.32 25 ALA B N 1
ATOM 2888 C CA . ALA B 1 25 ? -33.243 39.237 88.470 1.00 27.86 25 ALA B CA 1
ATOM 2889 C C . ALA B 1 25 ? -34.129 40.206 89.277 1.00 27.39 25 ALA B C 1
ATOM 2890 O O . ALA B 1 25 ? -33.732 41.351 89.567 1.00 23.73 25 ALA B O 1
ATOM 2892 N N . LYS B 1 26 ? -35.353 39.755 89.504 1.00 30.41 26 LYS B N 1
ATOM 2893 C CA . LYS B 1 26 ? -36.347 40.485 90.329 1.00 37.73 26 LYS B CA 1
ATOM 2894 C C . LYS B 1 26 ? -35.788 40.855 91.727 1.00 39.99 26 LYS B C 1
ATOM 2895 O O . LYS B 1 26 ? -36.045 41.959 92.226 1.00 38.33 26 LYS B O 1
ATOM 2901 N N . SER B 1 27 ? -34.984 39.955 92.324 1.00 34.38 27 SER B N 1
ATOM 2902 C CA . SER B 1 27 ? -34.437 40.184 93.666 1.00 37.52 27 SER B CA 1
ATOM 2903 C C . SER B 1 27 ? -33.484 41.372 93.642 1.00 34.93 27 SER B C 1
ATOM 2904 O O . SER B 1 27 ? -33.316 42.038 94.640 1.00 39.59 27 SER B O 1
ATOM 2907 N N . LEU B 1 28 ? -32.874 41.679 92.491 1.00 35.01 28 LEU B N 1
ATOM 2908 C CA . LEU B 1 28 ? -31.957 42.811 92.379 1.00 31.08 28 LEU B CA 1
ATOM 2909 C C . LEU B 1 28 ? -32.564 44.125 91.886 1.00 29.80 28 LEU B C 1
ATOM 2910 O O . LEU B 1 28 ? -32.060 45.191 92.201 1.00 29.46 28 LEU B O 1
ATOM 2915 N N . ALA B 1 29 ? -33.556 44.046 91.020 1.00 30.20 29 ALA B N 1
ATOM 2916 C CA . ALA B 1 29 ? -34.164 45.281 90.491 1.00 30.37 29 ALA B CA 1
ATOM 2917 C C . ALA B 1 29 ? -35.418 44.942 89.743 1.00 30.47 29 ALA B C 1
ATOM 2918 O O . ALA B 1 29 ? -35.665 43.775 89.390 1.00 31.33 29 ALA B O 1
ATOM 2920 N N . ASP B 1 30 ? -36.253 45.962 89.526 1.00 36.03 30 ASP B N 1
ATOM 2921 C CA . ASP B 1 30 ? -37.548 45.739 88.895 1.00 40.14 30 ASP B CA 1
ATOM 2922 C C . ASP B 1 30 ? -37.609 46.355 87.491 1.00 37.73 30 ASP B C 1
ATOM 2923 O O . ASP B 1 30 ? -38.665 46.444 86.891 1.00 35.22 30 ASP B O 1
ATOM 2928 N N . HIS B 1 31 ? -36.461 46.721 86.953 1.00 35.97 31 HIS B N 1
ATOM 2929 C CA . HIS B 1 31 ? -36.430 47.399 85.659 1.00 34.22 31 HIS B CA 1
ATOM 2930 C C . HIS B 1 31 ? -35.059 47.290 85.051 1.00 28.09 31 HIS B C 1
ATOM 2931 O O . HIS B 1 31 ? -34.150 47.877 85.571 1.00 29.63 31 HIS B O 1
ATOM 2938 N N . TYR B 1 32 ? -34.897 46.560 83.943 1.00 27.93 32 TYR B N 1
ATOM 2939 C CA . TYR B 1 32 ? -33.569 46.408 83.327 1.00 25.82 32 TYR B CA 1
ATOM 2940 C C . TYR B 1 32 ? -33.462 46.939 81.912 1.00 25.49 32 TYR B C 1
ATOM 2941 O O . TYR B 1 32 ? -34.391 46.801 81.141 1.00 28.48 32 TYR B O 1
ATOM 2950 N N . LEU B 1 33 ? -32.284 47.424 81.600 1.00 23.18 33 LEU B N 1
ATOM 2951 C CA . LEU B 1 33 ? -31.796 47.592 80.247 1.00 25.36 33 LEU B CA 1
ATOM 2952 C C . LEU B 1 33 ? -31.214 46.271 79.789 1.00 28.35 33 LEU B C 1
ATOM 2953 O O . LEU B 1 33 ? -30.357 45.720 80.510 1.00 23.07 33 LEU B O 1
ATOM 2958 N N . VAL B 1 34 ? -31.647 45.738 78.641 1.00 23.41 34 VAL B N 1
ATOM 2959 C CA . VAL B 1 34 ? -31.099 44.459 78.127 1.00 24.19 34 VAL B CA 1
ATOM 2960 C C . VAL B 1 34 ? -30.293 44.756 76.916 1.00 29.13 34 VAL B C 1
ATOM 2961 O O . VAL B 1 34 ? -30.822 45.366 75.956 1.00 26.61 34 VAL B O 1
ATOM 2965 N N . ILE B 1 35 ? -29.014 44.407 76.998 1.00 23.82 35 ILE B N 1
ATOM 2966 C CA . ILE B 1 35 ? -28.066 44.604 75.961 1.00 26.16 35 ILE B CA 1
ATOM 2967 C C . ILE B 1 35 ? -27.779 43.274 75.264 1.00 28.63 35 ILE B C 1
ATOM 2968 O O . ILE B 1 35 ? -27.319 42.236 75.876 1.00 22.67 35 ILE B O 1
ATOM 2973 N N . ALA B 1 36 ? -28.072 43.248 73.960 1.00 24.25 36 ALA B N 1
ATOM 2974 C CA . ALA B 1 36 ? -27.824 42.048 73.188 1.00 21.38 36 ALA B CA 1
ATOM 2975 C C . ALA B 1 36 ? -27.799 42.368 71.685 1.00 25.32 36 ALA B C 1
ATOM 2976 O O . ALA B 1 36 ? -28.554 43.246 71.277 1.00 26.80 36 ALA B O 1
ATOM 2978 N N . ASP B 1 37 ? -27.005 41.649 70.898 1.00 25.61 37 ASP B N 1
ATOM 2979 C CA . ASP B 1 37 ? -27.031 41.842 69.428 1.00 27.12 37 ASP B CA 1
ATOM 2980 C C . ASP B 1 37 ? -28.293 41.225 68.828 1.00 24.05 37 ASP B C 1
ATOM 2981 O O . ASP B 1 37 ? -29.067 40.495 69.503 1.00 19.19 37 ASP B O 1
ATOM 2986 N N . ASP B 1 38 ? -28.497 41.411 67.519 1.00 25.32 38 ASP B N 1
ATOM 2987 C CA . ASP B 1 38 ? -29.781 41.006 66.936 1.00 21.84 38 ASP B CA 1
ATOM 2988 C C . ASP B 1 38 ? -29.892 39.516 66.828 1.00 18.76 38 ASP B C 1
ATOM 2989 O O . ASP B 1 38 ? -31.002 38.943 66.911 1.00 20.38 38 ASP B O 1
ATOM 2994 N N . PHE B 1 39 ? -28.769 38.846 66.616 1.00 18.45 39 PHE B N 1
ATOM 2995 C CA . PHE B 1 39 ? -28.844 37.411 66.520 1.00 21.88 39 PHE B CA 1
ATOM 2996 C C . PHE B 1 39 ? -29.181 36.748 67.878 1.00 21.60 39 PHE B C 1
ATOM 2997 O O . PHE B 1 39 ? -29.954 35.778 67.965 1.00 19.42 39 PHE B O 1
ATOM 3005 N N . VAL B 1 40 ? -28.536 37.253 68.927 1.00 22.97 40 VAL B N 1
ATOM 3006 C CA . VAL B 1 40 ? -28.834 36.781 70.300 1.00 21.12 40 VAL B CA 1
ATOM 3007 C C . VAL B 1 40 ? -30.247 37.159 70.712 1.00 20.97 40 VAL B C 1
ATOM 3008 O O . VAL B 1 40 ? -31.011 36.348 71.294 1.00 22.35 40 VAL B O 1
ATOM 3012 N N . MET B 1 41 ? -30.676 38.370 70.349 1.00 25.45 41 MET B N 1
ATOM 3013 C CA . MET B 1 41 ? -32.106 38.745 70.618 1.00 28.42 41 MET B CA 1
ATOM 3014 C C . MET B 1 41 ? -33.073 37.812 69.958 1.00 26.40 41 MET B C 1
ATOM 3015 O O . MET B 1 41 ? -34.061 37.363 70.571 1.00 25.59 41 MET B O 1
ATOM 3020 N N . LYS B 1 42 ? -32.752 37.392 68.743 1.00 27.88 42 LYS B N 1
ATOM 3021 C CA . LYS B 1 42 ? -33.595 36.419 68.058 1.00 28.00 42 LYS B CA 1
ATOM 3022 C C . LYS B 1 42 ? -33.638 35.043 68.770 1.00 28.92 42 LYS B C 1
ATOM 3023 O O . LYS B 1 42 ? -34.679 34.475 68.935 1.00 25.59 42 LYS B O 1
ATOM 3029 N N . LEU B 1 43 ? -32.503 34.521 69.205 1.00 28.82 43 LEU B N 1
ATOM 3030 C CA . LEU B 1 43 ? -32.449 33.249 69.888 1.00 27.59 43 LEU B CA 1
ATOM 3031 C C . LEU B 1 43 ? -33.110 33.345 71.299 1.00 30.32 43 LEU B C 1
ATOM 3032 O O . LEU B 1 43 ? -33.942 32.531 71.663 1.00 32.66 43 LEU B O 1
ATOM 3037 N N . ALA B 1 44 ? -32.752 34.388 72.052 1.00 28.59 44 ALA B N 1
ATOM 3038 C CA . ALA B 1 44 ? -32.959 34.406 73.514 1.00 27.96 44 ALA B CA 1
ATOM 3039 C C . ALA B 1 44 ? -34.049 35.378 73.990 1.00 28.31 44 ALA B C 1
ATOM 3040 O O . ALA B 1 44 ? -34.531 35.283 75.119 1.00 31.07 44 ALA B O 1
ATOM 3042 N N . GLY B 1 45 ? -34.444 36.324 73.140 1.00 26.58 45 GLY B N 1
ATOM 3043 C CA . GLY B 1 45 ? -35.221 37.465 73.566 1.00 25.72 45 GLY B CA 1
ATOM 3044 C C . GLY B 1 45 ? -36.608 37.146 74.007 1.00 27.24 45 GLY B C 1
ATOM 3045 O O . GLY B 1 45 ? -37.031 37.618 75.048 1.00 28.01 45 GLY B O 1
ATOM 3046 N N . ASP B 1 46 ? -37.358 36.338 73.272 1.00 29.21 46 ASP B N 1
ATOM 3047 C CA . ASP B 1 46 ? -38.689 36.042 73.763 1.00 33.46 46 ASP B CA 1
ATOM 3048 C C . ASP B 1 46 ? -38.634 35.263 75.096 1.00 32.91 46 ASP B C 1
ATOM 3049 O O . ASP B 1 46 ? -39.470 35.489 75.960 1.00 28.90 46 ASP B O 1
ATOM 3054 N N . THR B 1 47 ? -37.726 34.283 75.206 1.00 30.33 47 THR B N 1
ATOM 3055 C CA . THR B 1 47 ? -37.603 33.509 76.432 1.00 29.58 47 THR B CA 1
ATOM 3056 C C . THR B 1 47 ? -37.285 34.458 77.591 1.00 24.98 47 THR B C 1
ATOM 3057 O O . THR B 1 47 ? -37.953 34.479 78.592 1.00 26.16 47 THR B O 1
ATOM 3061 N N . LEU B 1 48 ? -36.308 35.298 77.425 1.00 23.35 48 LEU B N 1
ATOM 3062 C CA . LEU B 1 48 ? -35.912 36.154 78.483 1.00 27.37 48 LEU B CA 1
ATOM 3063 C C . LEU B 1 48 ? -37.004 37.171 78.827 1.00 33.27 48 LEU B C 1
ATOM 3064 O O . LEU B 1 48 ? -37.363 37.332 80.006 1.00 29.89 48 LEU B O 1
ATOM 3069 N N . MET B 1 49 ? -37.516 37.881 77.828 1.00 32.33 49 MET B N 1
ATOM 3070 C CA . MET B 1 49 ? -38.496 38.928 78.076 1.00 35.80 49 MET B CA 1
ATOM 3071 C C . MET B 1 49 ? -39.758 38.332 78.692 1.00 32.18 49 MET B C 1
ATOM 3072 O O . MET B 1 49 ? -40.325 38.929 79.591 1.00 32.86 49 MET B O 1
ATOM 3077 N N . GLY B 1 50 ? -40.140 37.135 78.271 1.00 30.50 50 GLY B N 1
ATOM 3078 C CA . GLY B 1 50 ? -41.248 36.449 78.870 1.00 32.77 50 GLY B CA 1
ATOM 3079 C C . GLY B 1 50 ? -41.039 36.079 80.337 1.00 38.77 50 GLY B C 1
ATOM 3080 O O . GLY B 1 50 ? -41.990 36.095 81.138 1.00 36.75 50 GLY B O 1
ATOM 3081 N N . SER B 1 51 ? -39.796 35.748 80.713 1.00 36.34 51 SER B N 1
ATOM 3082 C CA . SER B 1 51 ? -39.484 35.474 82.118 1.00 34.07 51 SER B CA 1
ATOM 3083 C C . SER B 1 51 ? -39.566 36.745 82.980 1.00 30.74 51 SER B C 1
ATOM 3084 O O . SER B 1 51 ? -40.076 36.697 84.099 1.00 34.16 51 SER B O 1
ATOM 3087 N N . LEU B 1 52 ? -39.032 37.843 82.466 1.00 28.81 52 LEU B N 1
ATOM 3088 C CA . LEU B 1 52 ? -39.003 39.112 83.133 1.00 30.82 52 LEU B CA 1
ATOM 3089 C C . LEU B 1 52 ? -40.452 39.594 83.392 1.00 37.35 52 LEU B C 1
ATOM 3090 O O . LEU B 1 52 ? -40.777 40.021 84.511 1.00 36.57 52 LEU B O 1
ATOM 3095 N N . GLN B 1 53 ? -41.306 39.450 82.386 1.00 39.99 53 GLN B N 1
ATOM 3096 C CA . GLN B 1 53 ? -42.717 39.835 82.506 1.00 42.61 53 GLN B CA 1
ATOM 3097 C C . GLN B 1 53 ? -43.432 39.026 83.547 1.00 41.47 53 GLN B C 1
ATOM 3098 O O . GLN B 1 53 ? -44.177 39.575 84.336 1.00 38.48 53 GLN B O 1
ATOM 3104 N N . GLN B 1 54 ? -43.207 37.717 83.561 1.00 40.18 54 GLN B N 1
ATOM 3105 C CA . GLN B 1 54 ? -43.844 36.856 84.541 1.00 42.37 54 GLN B CA 1
ATOM 3106 C C . GLN B 1 54 ? -43.557 37.233 85.983 1.00 42.68 54 GLN B C 1
ATOM 3107 O O . GLN B 1 54 ? -44.322 36.886 86.851 1.00 45.34 54 GLN B O 1
ATOM 3113 N N . HIS B 1 55 ? -42.453 37.913 86.248 1.00 40.08 55 HIS B N 1
ATOM 3114 C CA . HIS B 1 55 ? -42.087 38.237 87.627 1.00 38.56 55 HIS B CA 1
ATOM 3115 C C . HIS B 1 55 ? -42.155 39.725 87.861 1.00 39.09 55 HIS B C 1
ATOM 3116 O O . HIS B 1 55 ? -41.551 40.229 88.807 1.00 35.79 55 HIS B O 1
ATOM 3123 N N . GLY B 1 56 ? -42.878 40.436 86.991 1.00 39.24 56 GLY B N 1
ATOM 3124 C CA . GLY B 1 56 ? -43.132 41.858 87.199 1.00 37.45 56 GLY B CA 1
ATOM 3125 C C . GLY B 1 56 ? -41.878 42.680 87.034 1.00 38.86 56 GLY B C 1
ATOM 3126 O O . GLY B 1 56 ? -41.680 43.682 87.702 1.00 38.36 56 GLY B O 1
ATOM 3127 N N . VAL B 1 57 ? -41.016 42.289 86.111 1.00 38.86 57 VAL B N 1
ATOM 3128 C CA . VAL B 1 57 ? -39.832 43.079 85.870 1.00 33.10 57 VAL B CA 1
ATOM 3129 C C . VAL B 1 57 ? -39.937 43.821 84.569 1.00 35.65 57 VAL B C 1
ATOM 3130 O O . VAL B 1 57 ? -40.093 43.195 83.521 1.00 37.72 57 VAL B O 1
ATOM 3134 N N . LYS B 1 58 ? -39.757 45.133 84.634 1.00 38.12 58 LYS B N 1
ATOM 3135 C CA . LYS B 1 58 ? -39.793 45.989 83.453 1.00 41.92 58 LYS B CA 1
ATOM 3136 C C . LYS B 1 58 ? -38.515 45.809 82.660 1.00 37.27 58 LYS B C 1
ATOM 3137 O O . LYS B 1 58 ? -37.478 45.534 83.228 1.00 38.24 58 LYS B O 1
ATOM 3143 N N . HIS B 1 59 ? -38.590 45.972 81.347 1.00 35.82 59 HIS B N 1
ATOM 3144 C CA . HIS B 1 59 ? -37.423 45.796 80.499 1.00 38.04 59 HIS B CA 1
ATOM 3145 C C . HIS B 1 59 ? -37.466 46.613 79.227 1.00 41.87 59 HIS B C 1
ATOM 3146 O O . HIS B 1 59 ? -38.506 46.774 78.622 1.00 41.57 59 HIS B O 1
ATOM 3153 N N . HIS B 1 60 ? -36.304 47.095 78.829 1.00 42.91 60 HIS B N 1
ATOM 3154 C CA . HIS B 1 60 ? -36.149 47.860 77.616 1.00 47.48 60 HIS B CA 1
ATOM 3155 C C . HIS B 1 60 ? -34.959 47.206 76.933 1.00 41.78 60 HIS B C 1
ATOM 3156 O O . HIS B 1 60 ? -33.933 47.019 77.559 1.00 41.25 60 HIS B O 1
ATOM 3163 N N . ALA B 1 61 ? -35.089 46.830 75.675 1.00 40.44 61 ALA B N 1
ATOM 3164 C CA . ALA B 1 61 ? -33.991 46.212 74.906 1.00 37.37 61 ALA B CA 1
ATOM 3165 C C . ALA B 1 61 ? -33.240 47.257 74.097 1.00 35.40 61 ALA B C 1
ATOM 3166 O O . ALA B 1 61 ? -33.835 48.102 73.498 1.00 39.31 61 ALA B O 1
ATOM 3168 N N . ALA B 1 62 ? -31.924 47.246 74.097 1.00 33.17 62 ALA B N 1
ATOM 3169 C CA . ALA B 1 62 ? -31.189 48.226 73.335 1.00 38.58 62 ALA B CA 1
ATOM 3170 C C . ALA B 1 62 ? -30.561 47.601 72.094 1.00 49.95 62 ALA B C 1
ATOM 3171 O O . ALA B 1 62 ? -30.067 46.478 72.149 1.00 51.22 62 ALA B O 1
ATOM 3173 N N . LEU B 1 63 ? -30.569 48.372 71.000 1.00 61.09 63 LEU B N 1
ATOM 3174 C CA . LEU B 1 63 ? -29.897 48.016 69.753 1.00 64.31 63 LEU B CA 1
ATOM 3175 C C . LEU B 1 63 ? -28.411 47.961 70.062 1.00 57.38 63 LEU B C 1
ATOM 3176 O O . LEU B 1 63 ? -27.808 48.970 70.410 1.00 67.88 63 LEU B O 1
ATOM 3181 N N . PHE B 1 64 ? -27.828 46.782 69.992 1.00 53.83 64 PHE B N 1
ATOM 3182 C CA . PHE B 1 64 ? -26.407 46.653 70.208 1.00 49.49 64 PHE B CA 1
ATOM 3183 C C . PHE B 1 64 ? -25.717 46.004 68.980 1.00 59.02 64 PHE B C 1
ATOM 3184 O O . PHE B 1 64 ? -26.297 45.137 68.309 1.00 59.88 64 PHE B O 1
ATOM 3192 N N . ASN B 1 65 ? -24.498 46.456 68.684 1.00 58.95 65 ASN B N 1
ATOM 3193 C CA . ASN B 1 65 ? -23.726 46.016 67.515 1.00 67.04 65 ASN B CA 1
ATOM 3194 C C . ASN B 1 65 ? -22.328 45.603 68.007 1.00 70.80 65 ASN B C 1
ATOM 3195 O O . ASN B 1 65 ? -21.838 46.126 69.010 1.00 75.07 65 ASN B O 1
ATOM 3200 N N . GLY B 1 66 ? -21.699 44.654 67.322 1.00 72.52 66 GLY B N 1
ATOM 3201 C CA . GLY B 1 66 ? -20.363 44.168 67.699 1.00 70.46 66 GLY B CA 1
ATOM 3202 C C . GLY B 1 66 ? -19.348 45.241 68.053 1.00 68.84 66 GLY B C 1
ATOM 3203 O O . GLY B 1 66 ? -19.083 45.476 69.234 1.00 62.93 66 GLY B O 1
ATOM 3204 N N . CYS B 1 69 ? -15.781 49.846 72.695 1.00 80.05 69 CYS B N 1
ATOM 3205 C CA . CYS B 1 69 ? -15.448 51.257 72.619 1.00 81.03 69 CYS B CA 1
ATOM 3206 C C . CYS B 1 69 ? -16.129 51.971 73.776 1.00 85.74 69 CYS B C 1
ATOM 3207 O O . CYS B 1 69 ? -17.331 51.760 74.002 1.00 75.33 69 CYS B O 1
ATOM 3210 N N . HIS B 1 70 ? -15.382 52.817 74.502 1.00 86.42 70 HIS B N 1
ATOM 3211 C CA . HIS B 1 70 ? -15.953 53.576 75.632 1.00 88.49 70 HIS B CA 1
ATOM 3212 C C . HIS B 1 70 ? -17.192 54.390 75.189 1.00 81.64 70 HIS B C 1
ATOM 3213 O O . HIS B 1 70 ? -17.936 54.897 76.026 1.00 75.76 70 HIS B O 1
ATOM 3220 N N . LYS B 1 71 ? -17.450 54.440 73.880 1.00 74.07 71 LYS B N 1
ATOM 3221 C CA . LYS B 1 71 ? -18.478 55.308 73.309 1.00 74.89 71 LYS B CA 1
ATOM 3222 C C . LYS B 1 71 ? -19.815 54.589 73.018 1.00 61.77 71 LYS B C 1
ATOM 3223 O O . LYS B 1 71 ? -20.859 55.215 73.113 1.00 61.26 71 LYS B O 1
ATOM 3229 N N . GLU B 1 72 ? -19.788 53.297 72.675 1.00 55.81 72 GLU B N 1
ATOM 3230 C CA . GLU B 1 72 ? -21.008 52.449 72.725 1.00 52.12 72 GLU B CA 1
ATOM 3231 C C . GLU B 1 72 ? -21.461 52.276 74.179 1.00 44.40 72 GLU B C 1
ATOM 3232 O O . GLU B 1 72 ? -22.640 52.137 74.464 1.00 46.26 72 GLU B O 1
ATOM 3238 N N . ILE B 1 73 ? -20.488 52.307 75.081 1.00 43.40 73 ILE B N 1
ATOM 3239 C CA . ILE B 1 73 ? -20.720 52.317 76.507 1.00 44.41 73 ILE B CA 1
ATOM 3240 C C . ILE B 1 73 ? -21.376 53.627 76.904 1.00 43.77 73 ILE B C 1
ATOM 3241 O O . ILE B 1 73 ? -22.313 53.624 77.660 1.00 41.17 73 ILE B O 1
ATOM 3246 N N . ASP B 1 74 ? -20.882 54.758 76.417 1.00 50.49 74 ASP B N 1
ATOM 3247 C CA . ASP B 1 74 ? -21.503 56.056 76.818 1.00 50.71 74 ASP B CA 1
ATOM 3248 C C . ASP B 1 74 ? -22.907 56.134 76.258 1.00 40.73 74 ASP B C 1
ATOM 3249 O O . ASP B 1 74 ? -23.871 56.347 76.979 1.00 49.05 74 ASP B O 1
ATOM 3254 N N . ARG B 1 75 ? -23.039 55.892 74.972 1.00 43.94 75 ARG B N 1
ATOM 3255 C CA . ARG B 1 75 ? -24.368 55.856 74.329 1.00 39.34 75 ARG B CA 1
ATOM 3256 C C . ARG B 1 75 ? -25.375 54.983 75.062 1.00 35.43 75 ARG B C 1
ATOM 3257 O O . ARG B 1 75 ? -26.529 55.350 75.183 1.00 36.14 75 ARG B O 1
ATOM 3265 N N . LEU B 1 76 ? -24.970 53.795 75.521 1.00 35.76 76 LEU B N 1
ATOM 3266 C CA . LEU B 1 76 ? -25.904 52.909 76.227 1.00 30.61 76 LEU B CA 1
ATOM 3267 C C . LEU B 1 76 ? -26.120 53.451 77.671 1.00 34.07 76 LEU B C 1
ATOM 3268 O O . LEU B 1 76 ? -27.184 53.266 78.260 1.00 32.42 76 LEU B O 1
ATOM 3273 N N . GLY B 1 77 ? -25.094 54.096 78.218 1.00 36.67 77 GLY B N 1
ATOM 3274 C CA . GLY B 1 77 ? -25.204 54.852 79.462 1.00 41.56 77 GLY B CA 1
ATOM 3275 C C . GLY B 1 77 ? -26.336 55.881 79.398 1.00 45.27 77 GLY B C 1
ATOM 3276 O O . GLY B 1 77 ? -27.257 55.857 80.245 1.00 45.35 77 GLY B O 1
ATOM 3277 N N . ARG B 1 78 ? -26.325 56.742 78.373 1.00 50.14 78 ARG B N 1
ATOM 3278 C CA . ARG B 1 78 ? -27.399 57.775 78.264 1.00 52.72 78 ARG B CA 1
ATOM 3279 C C . ARG B 1 78 ? -28.774 57.138 78.070 1.00 45.73 78 ARG B C 1
ATOM 3280 O O . ARG B 1 78 ? -29.741 57.546 78.711 1.00 47.36 78 ARG B O 1
ATOM 3288 N N . GLU B 1 79 ? -28.872 56.124 77.212 1.00 42.99 79 GLU B N 1
ATOM 3289 C CA . GLU B 1 79 ? -30.173 55.466 76.978 1.00 48.84 79 GLU B CA 1
ATOM 3290 C C . GLU B 1 79 ? -30.782 54.855 78.252 1.00 48.71 79 GLU B C 1
ATOM 3291 O O . GLU B 1 79 ? -32.016 54.816 78.454 1.00 45.93 79 GLU B O 1
ATOM 3297 N N . LEU B 1 80 ? -29.889 54.362 79.110 1.00 45.43 80 LEU B N 1
ATOM 3298 C CA . LEU B 1 80 ? -30.284 53.817 80.387 1.00 46.95 80 LEU B CA 1
ATOM 3299 C C . LEU B 1 80 ? -30.956 54.913 81.245 1.00 39.89 80 LEU B C 1
ATOM 3300 O O . LEU B 1 80 ? -32.044 54.710 81.725 1.00 36.29 80 LEU B O 1
ATOM 3305 N N . LYS B 1 81 ? -30.275 56.031 81.442 1.00 43.46 81 LYS B N 1
ATOM 3306 C CA . LYS B 1 81 ? -30.835 57.187 82.195 1.00 52.59 81 LYS B CA 1
ATOM 3307 C C . LYS B 1 81 ? -32.157 57.639 81.592 1.00 53.87 81 LYS B C 1
ATOM 3308 O O . LYS B 1 81 ? -33.173 57.710 82.286 1.00 58.91 81 LYS B O 1
ATOM 3314 N N . ALA B 1 82 ? -32.152 57.870 80.283 1.00 57.80 82 ALA B N 1
ATOM 3315 C CA . ALA B 1 82 ? -33.376 58.229 79.558 1.00 59.21 82 ALA B CA 1
ATOM 3316 C C . ALA B 1 82 ? -34.553 57.371 79.990 1.00 56.68 82 ALA B C 1
ATOM 3317 O O . ALA B 1 82 ? -35.571 57.929 80.367 1.00 61.58 82 ALA B O 1
ATOM 3319 N N . HIS B 1 83 ? -34.444 56.039 79.976 1.00 49.42 83 HIS B N 1
ATOM 3320 C CA . HIS B 1 83 ? -35.627 55.200 80.380 1.00 51.31 83 HIS B CA 1
ATOM 3321 C C . HIS B 1 83 ? -35.716 54.940 81.878 1.00 46.80 83 HIS B C 1
ATOM 3322 O O . HIS B 1 83 ? -36.659 54.287 82.313 1.00 47.58 83 HIS B O 1
ATOM 3329 N N . GLY B 1 84 ? -34.749 55.462 82.644 1.00 43.84 84 GLY B N 1
ATOM 3330 C CA . GLY B 1 84 ? -34.709 55.324 84.121 1.00 45.15 84 GLY B CA 1
ATOM 3331 C C . GLY B 1 84 ? -34.421 53.903 84.607 1.00 44.96 84 GLY B C 1
ATOM 3332 O O . GLY B 1 84 ? -35.030 53.443 85.576 1.00 38.87 84 GLY B O 1
ATOM 3333 N N . CYS B 1 85 ? -33.543 53.168 83.913 1.00 38.82 85 CYS B N 1
ATOM 3334 C CA . CYS B 1 85 ? -33.424 51.730 84.238 1.00 39.94 85 CYS B CA 1
ATOM 3335 C C . CYS B 1 85 ? -32.659 51.554 85.545 1.00 31.11 85 CYS B C 1
ATOM 3336 O O . CYS B 1 85 ? -31.761 52.340 85.859 1.00 33.25 85 CYS B O 1
ATOM 3339 N N . ARG B 1 86 ? -32.977 50.482 86.267 1.00 31.94 86 ARG B N 1
ATOM 3340 C CA . ARG B 1 86 ? -32.386 50.206 87.609 1.00 32.60 86 ARG B CA 1
ATOM 3341 C C . ARG B 1 86 ? -31.337 49.022 87.611 1.00 33.71 86 ARG B C 1
ATOM 3342 O O . ARG B 1 86 ? -30.831 48.606 88.669 1.00 27.50 86 ARG B O 1
ATOM 3350 N N . GLY B 1 87 ? -30.952 48.550 86.417 1.00 29.31 87 GLY B N 1
ATOM 3351 C CA . GLY B 1 87 ? -30.283 47.250 86.243 1.00 28.56 87 GLY B CA 1
ATOM 3352 C C . GLY B 1 87 ? -29.820 47.052 84.788 1.00 28.22 87 GLY B C 1
ATOM 3353 O O . GLY B 1 87 ? -30.388 47.660 83.849 1.00 26.18 87 GLY B O 1
ATOM 3354 N N . VAL B 1 88 ? -28.795 46.236 84.601 1.00 22.71 88 VAL B N 1
ATOM 3355 C CA . VAL B 1 88 ? -28.311 45.870 83.243 1.00 23.36 88 VAL B CA 1
ATOM 3356 C C . VAL B 1 88 ? -28.287 44.357 83.134 1.00 25.68 88 VAL B C 1
ATOM 3357 O O . VAL B 1 88 ? -27.866 43.638 84.123 1.00 20.50 88 VAL B O 1
ATOM 3361 N N . ILE B 1 89 ? -28.820 43.829 82.014 1.00 21.11 89 ILE B N 1
ATOM 3362 C CA . ILE B 1 89 ? -28.609 42.449 81.599 1.00 19.45 89 ILE B CA 1
ATOM 3363 C C . ILE B 1 89 ? -27.800 42.427 80.290 1.00 24.39 89 ILE B C 1
ATOM 3364 O O . ILE B 1 89 ? -28.180 43.121 79.313 1.00 23.01 89 ILE B O 1
ATOM 3369 N N . GLY B 1 90 ? -26.641 41.755 80.282 1.00 22.05 90 GLY B N 1
ATOM 3370 C CA . GLY B 1 90 ? -25.906 41.482 79.051 1.00 21.97 90 GLY B CA 1
ATOM 3371 C C . GLY B 1 90 ? -26.189 40.075 78.603 1.00 23.27 90 GLY B C 1
ATOM 3372 O O . GLY B 1 90 ? -26.144 39.132 79.422 1.00 19.46 90 GLY B O 1
ATOM 3373 N N . VAL B 1 91 ? -26.490 39.864 77.323 1.00 19.55 91 VAL B N 1
ATOM 3374 C CA . VAL B 1 91 ? -26.750 38.507 76.831 1.00 20.25 91 VAL B CA 1
ATOM 3375 C C . VAL B 1 91 ? -25.916 38.283 75.594 1.00 22.58 91 VAL B C 1
ATOM 3376 O O . VAL B 1 91 ? -26.021 39.046 74.650 1.00 21.03 91 VAL B O 1
ATOM 3380 N N . GLY B 1 92 ? -25.072 37.266 75.580 1.00 21.74 92 GLY B N 1
ATOM 3381 C CA . GLY B 1 92 ? -24.316 36.984 74.362 1.00 23.16 92 GLY B CA 1
ATOM 3382 C C . GLY B 1 92 ? -22.888 36.643 74.634 1.00 24.21 92 GLY B C 1
ATOM 3383 O O . GLY B 1 92 ? -22.617 36.143 75.691 1.00 22.57 92 GLY B O 1
ATOM 3384 N N . GLY B 1 93 ? -21.992 36.970 73.691 1.00 22.73 93 GLY B N 1
ATOM 3385 C CA . GLY B 1 93 ? -20.571 36.667 73.776 1.00 24.73 93 GLY B CA 1
ATOM 3386 C C . GLY B 1 93 ? -19.839 37.753 74.532 1.00 26.13 93 GLY B C 1
ATOM 3387 O O . GLY B 1 93 ? -20.432 38.692 75.077 1.00 25.83 93 GLY B O 1
ATOM 3388 N N . GLY B 1 94 ? -18.540 37.617 74.572 1.00 27.22 94 GLY B N 1
ATOM 3389 C CA . GLY B 1 94 ? -17.697 38.433 75.417 1.00 27.33 94 GLY B CA 1
ATOM 3390 C C . GLY B 1 94 ? -17.813 39.924 75.259 1.00 30.77 94 GLY B C 1
ATOM 3391 O O . GLY B 1 94 ? -17.859 40.631 76.220 1.00 26.44 94 GLY B O 1
ATOM 3392 N N . LYS B 1 95 ? -17.800 40.432 74.032 1.00 29.49 95 LYS B N 1
ATOM 3393 C CA . LYS B 1 95 ? -17.924 41.865 73.858 1.00 30.43 95 LYS B CA 1
ATOM 3394 C C . LYS B 1 95 ? -19.170 42.453 74.468 1.00 24.60 95 LYS B C 1
ATOM 3395 O O . LYS B 1 95 ? -19.112 43.547 75.057 1.00 25.12 95 LYS B O 1
ATOM 3401 N N . THR B 1 96 ? -20.283 41.747 74.337 1.00 22.61 96 THR B N 1
ATOM 3402 C CA . THR B 1 96 ? -21.529 42.184 74.915 1.00 24.99 96 THR B CA 1
ATOM 3403 C C . THR B 1 96 ? -21.411 42.189 76.453 1.00 25.75 96 THR B C 1
ATOM 3404 O O . THR B 1 96 ? -21.806 43.168 77.100 1.00 23.02 96 THR B O 1
ATOM 3408 N N . LEU B 1 97 ? -20.850 41.108 77.018 1.00 25.13 97 LEU B N 1
ATOM 3409 C CA . LEU B 1 97 ? -20.832 40.958 78.494 1.00 26.14 97 LEU B CA 1
ATOM 3410 C C . LEU B 1 97 ? -19.908 42.049 78.998 1.00 24.02 97 LEU B C 1
ATOM 3411 O O . LEU B 1 97 ? -20.202 42.661 80.000 1.00 25.43 97 LEU B O 1
ATOM 3416 N N . ASP B 1 98 ? -18.808 42.306 78.300 1.00 21.99 98 ASP B N 1
ATOM 3417 C CA . ASP B 1 98 ? -17.889 43.370 78.710 1.00 26.03 98 ASP B CA 1
ATOM 3418 C C . ASP B 1 98 ? -18.521 44.752 78.679 1.00 27.69 98 ASP B C 1
ATOM 3419 O O . ASP B 1 98 ? -18.247 45.570 79.525 1.00 25.87 98 ASP B O 1
ATOM 3424 N N . THR B 1 99 ? -19.375 44.985 77.692 1.00 26.35 99 THR B N 1
ATOM 3425 C CA . THR B 1 99 ? -20.037 46.251 77.555 1.00 26.61 99 THR B CA 1
ATOM 3426 C C . THR B 1 99 ? -21.041 46.344 78.671 1.00 25.31 99 THR B C 1
ATOM 3427 O O . THR B 1 99 ? -21.110 47.410 79.264 1.00 27.46 99 THR B O 1
ATOM 3431 N N . ALA B 1 100 ? -21.749 45.241 78.997 1.00 23.59 100 ALA B N 1
ATOM 3432 C CA . ALA B 1 100 ? -22.729 45.274 80.097 1.00 23.52 100 ALA B CA 1
ATOM 3433 C C . ALA B 1 100 ? -22.111 45.556 81.453 1.00 25.40 100 ALA B C 1
ATOM 3434 O O . ALA B 1 100 ? -22.699 46.347 82.258 1.00 23.71 100 ALA B O 1
ATOM 3436 N N . LYS B 1 101 ? -20.922 44.999 81.695 1.00 24.46 101 LYS B N 1
ATOM 3437 C CA . LYS B 1 101 ? -20.177 45.284 82.943 1.00 27.67 101 LYS B CA 1
ATOM 3438 C C . LYS B 1 101 ? -19.746 46.744 82.987 1.00 26.33 101 LYS B C 1
ATOM 3439 O O . LYS B 1 101 ? -19.766 47.379 84.046 1.00 24.59 101 LYS B O 1
ATOM 3445 N N . ALA B 1 102 ? -19.265 47.248 81.870 1.00 23.00 102 ALA B N 1
ATOM 3446 C CA . ALA B 1 102 ? -18.831 48.649 81.858 1.00 26.73 102 ALA B CA 1
ATOM 3447 C C . ALA B 1 102 ? -20.021 49.569 82.143 1.00 28.03 102 ALA B C 1
ATOM 3448 O O . ALA B 1 102 ? -19.949 50.455 83.011 1.00 28.91 102 ALA B O 1
ATOM 3450 N N . ILE B 1 103 ? -21.159 49.300 81.520 1.00 30.27 103 ILE B N 1
ATOM 3451 C CA . ILE B 1 103 ? -22.298 50.219 81.692 1.00 29.56 103 ILE B CA 1
ATOM 3452 C C . ILE B 1 103 ? -22.763 50.210 83.115 1.00 32.96 103 ILE B C 1
ATOM 3453 O O . ILE B 1 103 ? -23.054 51.269 83.669 1.00 30.79 103 ILE B O 1
ATOM 3458 N N . ALA B 1 104 ? -22.949 49.005 83.652 1.00 30.85 104 ALA B N 1
ATOM 3459 C CA . ALA B 1 104 ? -23.372 48.824 85.014 1.00 27.97 104 ALA B CA 1
ATOM 3460 C C . ALA B 1 104 ? -22.421 49.551 85.987 1.00 29.05 104 ALA B C 1
ATOM 3461 O O . ALA B 1 104 ? -22.861 50.215 86.929 1.00 29.33 104 ALA B O 1
ATOM 3463 N N . HIS B 1 105 ? -21.126 49.415 85.757 1.00 27.99 105 HIS B N 1
ATOM 3464 C CA . HIS B 1 105 ? -20.150 50.074 86.585 1.00 31.96 105 HIS B CA 1
ATOM 3465 C C . HIS B 1 105 ? -20.311 51.592 86.517 1.00 34.79 105 HIS B C 1
ATOM 3466 O O . HIS B 1 105 ? -20.482 52.218 87.555 1.00 34.71 105 HIS B O 1
ATOM 3473 N N . TYR B 1 106 ? -20.286 52.176 85.313 1.00 32.40 106 TYR B N 1
ATOM 3474 C CA . TYR B 1 106 ? -20.337 53.651 85.207 1.00 38.70 106 TYR B CA 1
ATOM 3475 C C . TYR B 1 106 ? -21.636 54.235 85.736 1.00 38.85 106 TYR B C 1
ATOM 3476 O O . TYR B 1 106 ? -21.624 55.325 86.291 1.00 37.03 106 TYR B O 1
ATOM 3485 N N . GLN B 1 107 ? -22.734 53.481 85.641 1.00 38.74 107 GLN B N 1
ATOM 3486 C CA . GLN B 1 107 ? -24.023 53.887 86.211 1.00 41.49 107 GLN B CA 1
ATOM 3487 C C . GLN B 1 107 ? -24.268 53.411 87.651 1.00 39.77 107 GLN B C 1
ATOM 3488 O O . GLN B 1 107 ? -25.304 53.701 88.232 1.00 34.75 107 GLN B O 1
ATOM 3494 N N . GLN B 1 108 ? -23.366 52.617 88.207 1.00 40.46 108 GLN B N 1
ATOM 3495 C CA . GLN B 1 108 ? -23.555 52.056 89.567 1.00 38.68 108 GLN B CA 1
ATOM 3496 C C . GLN B 1 108 ? -24.836 51.278 89.752 1.00 36.20 108 GLN B C 1
ATOM 3497 O O . GLN B 1 108 ? -25.597 51.551 90.679 1.00 35.15 108 GLN B O 1
ATOM 3503 N N . LEU B 1 109 ? -25.092 50.308 88.877 1.00 31.35 109 LEU B N 1
ATOM 3504 C CA . LEU B 1 109 ? -26.268 49.480 88.991 1.00 27.60 109 LEU B CA 1
ATOM 3505 C C . LEU B 1 109 ? -25.922 47.999 88.990 1.00 24.52 109 LEU B C 1
ATOM 3506 O O . LEU B 1 109 ? -24.898 47.609 88.523 1.00 26.60 109 LEU B O 1
ATOM 3511 N N . PRO B 1 110 ? -26.820 47.161 89.476 1.00 26.71 110 PRO B N 1
ATOM 3512 C CA . PRO B 1 110 ? -26.541 45.777 89.437 1.00 25.72 110 PRO B CA 1
ATOM 3513 C C . PRO B 1 110 ? -26.528 45.253 87.982 1.00 29.17 110 PRO B C 1
ATOM 3514 O O . PRO B 1 110 ? -27.190 45.844 87.085 1.00 24.63 110 PRO B O 1
ATOM 3518 N N . VAL B 1 111 ? -25.758 44.187 87.776 1.00 23.26 111 VAL B N 1
ATOM 3519 C CA . VAL B 1 111 ? -25.597 43.586 86.441 1.00 22.75 111 VAL B CA 1
ATOM 3520 C C . VAL B 1 111 ? -25.787 42.104 86.528 1.00 23.36 111 VAL B C 1
ATOM 3521 O O . VAL B 1 111 ? -25.278 41.454 87.490 1.00 23.75 111 VAL B O 1
ATOM 3525 N N . VAL B 1 112 ? -26.523 41.564 85.554 1.00 20.92 112 VAL B N 1
ATOM 3526 C CA . VAL B 1 112 ? -26.801 40.170 85.381 1.00 20.79 112 VAL B CA 1
ATOM 3527 C C . VAL B 1 112 ? -26.204 39.798 84.002 1.00 23.38 112 VAL B C 1
ATOM 3528 O O . VAL B 1 112 ? -26.494 40.521 82.957 1.00 21.92 112 VAL B O 1
ATOM 3532 N N . LEU B 1 113 ? -25.317 38.803 83.970 1.00 20.06 113 LEU B N 1
ATOM 3533 C CA . LEU B 1 113 ? -24.691 38.339 82.741 1.00 17.79 113 LEU B CA 1
ATOM 3534 C C . LEU B 1 113 ? -25.167 37.021 82.303 1.00 21.09 113 LEU B C 1
ATOM 3535 O O . LEU B 1 113 ? -25.235 36.029 83.096 1.00 18.59 113 LEU B O 1
ATOM 3540 N N . ILE B 1 114 ? -25.456 36.900 80.996 1.00 17.48 114 ILE B N 1
ATOM 3541 C CA . ILE B 1 114 ? -26.041 35.672 80.496 1.00 17.28 114 ILE B CA 1
ATOM 3542 C C . ILE B 1 114 ? -25.248 35.281 79.232 1.00 21.91 114 ILE B C 1
ATOM 3543 O O . ILE B 1 114 ? -25.593 35.697 78.091 1.00 21.39 114 ILE B O 1
ATOM 3548 N N . PRO B 1 115 ? -24.183 34.536 79.423 1.00 20.88 115 PRO B N 1
ATOM 3549 C CA . PRO B 1 115 ? -23.346 34.064 78.323 1.00 21.14 115 PRO B CA 1
ATOM 3550 C C . PRO B 1 115 ? -24.076 32.979 77.482 1.00 19.19 115 PRO B C 1
ATOM 3551 O O . PRO B 1 115 ? -24.696 32.096 78.016 1.00 20.11 115 PRO B O 1
ATOM 3555 N N . THR B 1 116 ? -24.051 33.140 76.158 1.00 19.96 116 THR B N 1
ATOM 3556 C CA . THR B 1 116 ? -24.658 32.195 75.225 1.00 20.91 116 THR B CA 1
ATOM 3557 C C . THR B 1 116 ? -23.597 31.215 74.644 1.00 20.63 116 THR B C 1
ATOM 3558 O O . THR B 1 116 ? -23.934 30.242 73.900 1.00 19.48 116 THR B O 1
ATOM 3562 N N . ILE B 1 117 ? -22.348 31.460 75.003 1.00 19.44 117 ILE B N 1
ATOM 3563 C CA . ILE B 1 117 ? -21.231 30.548 74.743 1.00 22.46 117 ILE B CA 1
ATOM 3564 C C . ILE B 1 117 ? -20.361 30.339 76.017 1.00 23.45 117 ILE B C 1
ATOM 3565 O O . ILE B 1 117 ? -20.435 31.162 76.932 1.00 24.61 117 ILE B O 1
ATOM 3570 N N . ALA B 1 118 ? -19.623 29.233 76.098 1.00 23.58 118 ALA B N 1
ATOM 3571 C CA . ALA B 1 118 ? -18.753 29.011 77.283 1.00 24.35 118 ALA B CA 1
ATOM 3572 C C . ALA B 1 118 ? -17.333 28.943 76.857 1.00 23.52 118 ALA B C 1
ATOM 3573 O O . ALA B 1 118 ? -16.701 27.914 77.027 1.00 25.32 118 ALA B O 1
ATOM 3575 N N . SER B 1 119 ? -16.825 30.051 76.340 1.00 21.89 119 SER B N 1
ATOM 3576 C CA . SER B 1 119 ? -15.545 30.090 75.652 1.00 24.33 119 SER B CA 1
ATOM 3577 C C . SER B 1 119 ? -14.381 30.770 76.375 1.00 25.50 119 SER B C 1
ATOM 3578 O O . SER B 1 119 ? -13.240 30.698 75.897 1.00 27.21 119 SER B O 1
ATOM 3581 N N . THR B 1 120 ? -14.632 31.491 77.473 1.00 27.46 120 THR B N 1
ATOM 3582 C CA . THR B 1 120 ? -13.569 32.042 78.317 1.00 25.59 120 THR B CA 1
ATOM 3583 C C . THR B 1 120 ? -14.101 32.034 79.774 1.00 26.96 120 THR B C 1
ATOM 3584 O O . THR B 1 120 ? -15.324 31.879 79.999 1.00 25.89 120 THR B O 1
ATOM 3588 N N . ASP B 1 121 ? -13.192 32.285 80.710 1.00 24.90 121 ASP B N 1
ATOM 3589 C CA . ASP B 1 121 ? -13.569 32.369 82.139 1.00 30.23 121 ASP B CA 1
ATOM 3590 C C . ASP B 1 121 ? -13.879 33.814 82.608 1.00 32.65 121 ASP B C 1
ATOM 3591 O O . ASP B 1 121 ? -14.003 34.084 83.823 1.00 29.07 121 ASP B O 1
ATOM 3596 N N . ALA B 1 122 ? -13.989 34.741 81.644 1.00 32.28 122 ALA B N 1
ATOM 3597 C CA . ALA B 1 122 ? -14.187 36.173 81.937 1.00 30.36 122 ALA B CA 1
ATOM 3598 C C . ALA B 1 122 ? -15.460 36.539 82.715 1.00 26.18 122 ALA B C 1
ATOM 3599 O O . ALA B 1 122 ? -15.410 37.461 83.525 1.00 24.48 122 ALA B O 1
ATOM 3601 N N . PRO B 1 123 ? -16.593 35.824 82.501 1.00 25.83 123 PRO B N 1
ATOM 3602 C CA . PRO B 1 123 ? -17.894 36.376 82.952 1.00 23.73 123 PRO B CA 1
ATOM 3603 C C . PRO B 1 123 ? -18.048 36.596 84.453 1.00 24.20 123 PRO B C 1
ATOM 3604 O O . PRO B 1 123 ? -18.730 37.549 84.858 1.00 25.55 123 PRO B O 1
ATOM 3608 N N . THR B 1 124 ? -17.480 35.712 85.273 1.00 21.57 124 THR B N 1
ATOM 3609 C CA . THR B 1 124 ? -17.637 35.876 86.745 1.00 21.63 124 THR B CA 1
ATOM 3610 C C . THR B 1 124 ? -16.789 36.971 87.290 1.00 17.94 124 THR B C 1
ATOM 3611 O O . THR B 1 124 ? -16.972 37.362 88.461 1.00 17.83 124 THR B O 1
ATOM 3615 N N . SER B 1 125 ? -15.845 37.465 86.525 1.00 19.04 125 SER B N 1
ATOM 3616 C CA . SER B 1 125 ? -14.782 38.284 87.042 1.00 20.16 125 SER B CA 1
ATOM 3617 C C . SER B 1 125 ? -15.102 39.775 87.050 1.00 24.34 125 SER B C 1
ATOM 3618 O O . SER B 1 125 ? -15.971 40.232 86.317 1.00 23.16 125 SER B O 1
ATOM 3621 N N . ALA B 1 126 ? -14.350 40.509 87.854 1.00 21.26 126 ALA B N 1
ATOM 3622 C CA . ALA B 1 126 ? -14.437 41.978 87.926 1.00 28.44 126 ALA B CA 1
ATOM 3623 C C . ALA B 1 126 ? -13.413 42.653 86.975 1.00 30.36 126 ALA B C 1
ATOM 3624 O O . ALA B 1 126 ? -12.754 43.612 87.332 1.00 36.12 126 ALA B O 1
ATOM 3626 N N . LEU B 1 127 ? -13.260 42.103 85.782 1.00 31.75 127 LEU B N 1
ATOM 3627 C CA . LEU B 1 127 ? -12.092 42.339 84.942 1.00 34.73 127 LEU B CA 1
ATOM 3628 C C . LEU B 1 127 ? -12.571 42.367 83.519 1.00 33.26 127 LEU B C 1
ATOM 3629 O O . LEU B 1 127 ? -13.419 41.560 83.155 1.00 32.11 127 LEU B O 1
ATOM 3634 N N . SER B 1 128 ? -12.010 43.257 82.724 1.00 29.78 128 SER B N 1
ATOM 3635 C CA . SER B 1 128 ? -12.162 43.143 81.273 1.00 32.04 128 SER B CA 1
ATOM 3636 C C . SER B 1 128 ? -10.790 43.328 80.703 1.00 29.43 128 SER B C 1
ATOM 3637 O O . SER B 1 128 ? -10.008 44.140 81.203 1.00 30.62 128 SER B O 1
ATOM 3640 N N . VAL B 1 129 ? -10.503 42.565 79.659 1.00 30.57 129 VAL B N 1
ATOM 3641 C CA . VAL B 1 129 ? -9.224 42.672 78.975 1.00 32.77 129 VAL B CA 1
ATOM 3642 C C . VAL B 1 129 ? -9.370 43.625 77.804 1.00 34.60 129 VAL B C 1
ATOM 3643 O O . VAL B 1 129 ? -10.201 43.406 76.943 1.00 32.92 129 VAL B O 1
ATOM 3647 N N . ILE B 1 130 ? -8.526 44.636 77.754 1.00 36.97 130 ILE B N 1
ATOM 3648 C CA . ILE B 1 130 ? -8.573 45.627 76.688 1.00 39.55 130 ILE B CA 1
ATOM 3649 C C . ILE B 1 130 ? -7.467 45.323 75.672 1.00 38.59 130 ILE B C 1
ATOM 3650 O O . ILE B 1 130 ? -6.346 44.988 76.047 1.00 33.86 130 ILE B O 1
ATOM 3655 N N . TYR B 1 131 ? -7.811 45.448 74.381 1.00 36.96 131 TYR B N 1
ATOM 3656 C CA . TYR B 1 131 ? -6.910 45.232 73.284 1.00 38.27 131 TYR B CA 1
ATOM 3657 C C . TYR B 1 131 ? -6.814 46.523 72.425 1.00 40.08 131 TYR B C 1
ATOM 3658 O O . TYR B 1 131 ? -7.753 47.279 72.373 1.00 37.33 131 TYR B O 1
ATOM 3667 N N . THR B 1 132 ? -5.702 46.759 71.744 1.00 42.26 132 THR B N 1
ATOM 3668 C CA . THR B 1 132 ? -5.645 47.858 70.762 1.00 42.46 132 THR B CA 1
ATOM 3669 C C . THR B 1 132 ? -6.497 47.553 69.549 1.00 45.64 132 THR B C 1
ATOM 3670 O O . THR B 1 132 ? -7.138 46.492 69.458 1.00 40.73 132 THR B O 1
ATOM 3674 N N . GLU B 1 133 ? -6.506 48.500 68.611 1.00 55.28 133 GLU B N 1
ATOM 3675 C CA . GLU B 1 133 ? -7.263 48.369 67.368 1.00 56.47 133 GLU B CA 1
ATOM 3676 C C . GLU B 1 133 ? -6.683 47.221 66.510 1.00 49.89 133 GLU B C 1
ATOM 3677 O O . GLU B 1 133 ? -7.426 46.444 65.887 1.00 49.17 133 GLU B O 1
ATOM 3683 N N . GLN B 1 134 ? -5.365 47.060 66.572 1.00 51.07 134 GLN B N 1
ATOM 3684 C CA . GLN B 1 134 ? -4.665 45.992 65.844 1.00 53.64 134 GLN B CA 1
ATOM 3685 C C . GLN B 1 134 ? -4.696 44.632 66.558 1.00 55.85 134 GLN B C 1
ATOM 3686 O O . GLN B 1 134 ? -3.953 43.735 66.162 1.00 61.00 134 GLN B O 1
ATOM 3692 N N . GLY B 1 135 ? -5.500 44.484 67.625 1.00 47.70 135 GLY B N 1
ATOM 3693 C CA . GLY B 1 135 ? -5.658 43.173 68.294 1.00 45.72 135 GLY B CA 1
ATOM 3694 C C . GLY B 1 135 ? -4.607 42.823 69.359 1.00 34.92 135 GLY B C 1
ATOM 3695 O O . GLY B 1 135 ? -4.661 41.747 69.925 1.00 37.77 135 GLY B O 1
ATOM 3696 N N . GLU B 1 136 ? -3.694 43.742 69.655 1.00 32.22 136 GLU B N 1
ATOM 3697 C CA . GLU B 1 136 ? -2.622 43.514 70.621 1.00 36.13 136 GLU B CA 1
ATOM 3698 C C . GLU B 1 136 ? -3.121 43.725 72.048 1.00 36.36 136 GLU B C 1
ATOM 3699 O O . GLU B 1 136 ? -3.888 44.676 72.303 1.00 29.19 136 GLU B O 1
ATOM 3705 N N . PHE B 1 137 ? -2.662 42.865 72.980 1.00 31.82 137 PHE B N 1
ATOM 3706 C CA . PHE B 1 137 ? -3.070 43.012 74.379 1.00 31.06 137 PHE B CA 1
ATOM 3707 C C . PHE B 1 137 ? -2.675 44.413 74.798 1.00 29.38 137 PHE B C 1
ATOM 3708 O O . PHE B 1 137 ? -1.540 44.804 74.593 1.00 30.07 137 PHE B O 1
ATOM 3716 N N . ALA B 1 138 ? -3.581 45.134 75.428 1.00 30.62 138 ALA B N 1
ATOM 3717 C CA . ALA B 1 138 ? -3.264 46.461 76.003 1.00 30.05 138 ALA B CA 1
ATOM 3718 C C . ALA B 1 138 ? -3.162 46.463 77.526 1.00 31.25 138 ALA B C 1
ATOM 3719 O O . ALA B 1 138 ? -2.135 46.818 78.083 1.00 33.95 138 ALA B O 1
ATOM 3721 N N . GLU B 1 139 ? -4.250 46.126 78.203 1.00 30.63 139 GLU B N 1
ATOM 3722 C CA . GLU B 1 139 ? -4.254 46.116 79.659 1.00 32.54 139 GLU B CA 1
ATOM 3723 C C . GLU B 1 139 ? -5.382 45.318 80.234 1.00 30.59 139 GLU B C 1
ATOM 3724 O O . GLU B 1 139 ? -6.399 45.084 79.574 1.00 34.63 139 GLU B O 1
ATOM 3730 N N . TYR B 1 140 ? -5.228 44.945 81.498 1.00 29.85 140 TYR B N 1
ATOM 3731 C CA . TYR B 1 140 ? -6.316 44.382 82.291 1.00 28.35 140 TYR B CA 1
ATOM 3732 C C . TYR B 1 140 ? -7.041 45.557 82.971 1.00 29.94 140 TYR B C 1
ATOM 3733 O O . TYR B 1 140 ? -6.439 46.285 83.713 1.00 30.21 140 TYR B O 1
ATOM 3742 N N . LEU B 1 141 ? -8.323 45.729 82.732 1.00 29.64 141 LEU B N 1
ATOM 3743 C CA . LEU B 1 141 ? -9.088 46.826 83.364 1.00 33.77 141 LEU B CA 1
ATOM 3744 C C . LEU B 1 141 ? -9.849 46.187 84.551 1.00 31.88 141 LEU B C 1
ATOM 3745 O O . LEU B 1 141 ? -10.627 45.284 84.322 1.00 30.55 141 LEU B O 1
ATOM 3750 N N . ILE B 1 142 ? -9.578 46.602 85.797 1.00 31.39 142 ILE B N 1
ATOM 3751 C CA . ILE B 1 142 ? -10.200 45.977 86.984 1.00 33.45 142 ILE B CA 1
ATOM 3752 C C . ILE B 1 142 ? -11.362 46.825 87.487 1.00 31.27 142 ILE B C 1
ATOM 3753 O O . ILE B 1 142 ? -11.192 47.995 87.766 1.00 33.34 142 ILE B O 1
ATOM 3758 N N . TYR B 1 143 ? -12.526 46.242 87.627 1.00 29.36 143 TYR B N 1
ATOM 3759 C CA . TYR B 1 143 ? -13.616 46.955 88.171 1.00 28.96 143 TYR B CA 1
ATOM 3760 C C . TYR B 1 143 ? -13.629 46.709 89.665 1.00 32.22 143 TYR B C 1
ATOM 3761 O O . TYR B 1 143 ? -13.076 45.700 90.108 1.00 27.99 143 TYR B O 1
ATOM 3770 N N . PRO B 1 144 ? -14.264 47.623 90.441 1.00 32.33 144 PRO B N 1
ATOM 3771 C CA . PRO B 1 144 ? -14.331 47.429 91.888 1.00 35.30 144 PRO B CA 1
ATOM 3772 C C . PRO B 1 144 ? -15.295 46.312 92.342 1.00 34.93 144 PRO B C 1
ATOM 3773 O O . PRO B 1 144 ? -15.182 45.864 93.473 1.00 35.55 144 PRO B O 1
ATOM 3777 N N . ARG B 1 145 ? -16.255 45.884 91.506 1.00 30.84 145 ARG B N 1
ATOM 3778 C CA . ARG B 1 145 ? -17.176 44.817 91.885 1.00 30.27 145 ARG B CA 1
ATOM 3779 C C . ARG B 1 145 ? -17.182 43.674 90.897 1.00 29.48 145 ARG B C 1
ATOM 3780 O O . ARG B 1 145 ? -16.984 43.902 89.687 1.00 24.09 145 ARG B O 1
ATOM 3788 N N . ASN B 1 146 ? -17.492 42.461 91.377 1.00 23.51 146 ASN B N 1
ATOM 3789 C CA . ASN B 1 146 ? -17.852 41.369 90.449 1.00 24.72 146 ASN B CA 1
ATOM 3790 C C . ASN B 1 146 ? -19.293 41.550 89.996 1.00 24.56 146 ASN B C 1
ATOM 3791 O O . ASN B 1 146 ? -20.056 42.208 90.685 1.00 23.45 146 ASN B O 1
ATOM 3796 N N . PRO B 1 147 ? -19.700 40.893 88.899 1.00 23.00 147 PRO B N 1
ATOM 3797 C CA . PRO B 1 147 ? -21.125 40.906 88.540 1.00 23.36 147 PRO B CA 1
ATOM 3798 C C . PRO B 1 147 ? -21.966 40.357 89.617 1.00 22.98 147 PRO B C 1
ATOM 3799 O O . PRO B 1 147 ? -21.587 39.396 90.296 1.00 21.74 147 PRO B O 1
ATOM 3803 N N . ASP B 1 148 ? -23.159 40.876 89.714 1.00 21.25 148 ASP B N 1
ATOM 3804 C CA . ASP B 1 148 ? -24.087 40.405 90.725 1.00 22.84 148 ASP B CA 1
ATOM 3805 C C . ASP B 1 148 ? -24.534 39.005 90.456 1.00 23.44 148 ASP B C 1
ATOM 3806 O O . ASP B 1 148 ? -24.742 38.185 91.381 1.00 19.54 148 ASP B O 1
ATOM 3811 N N . MET B 1 149 ? -24.709 38.677 89.176 1.00 20.44 149 MET B N 1
ATOM 3812 C CA . MET B 1 149 ? -25.283 37.390 88.871 1.00 20.91 149 MET B CA 1
ATOM 3813 C C . MET B 1 149 ? -24.799 36.903 87.495 1.00 21.61 149 MET B C 1
ATOM 3814 O O . MET B 1 149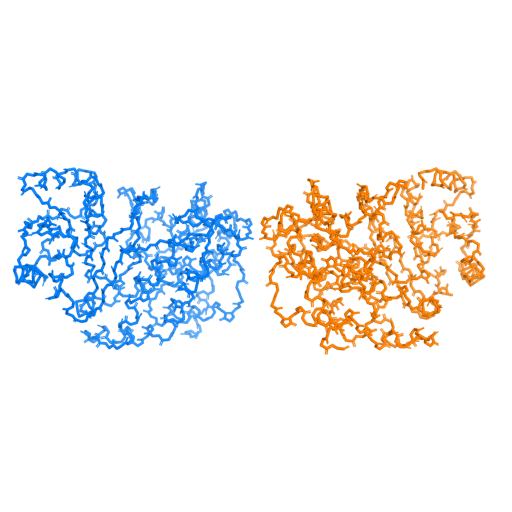 ? -24.676 37.715 86.541 1.00 18.83 149 MET B O 1
ATOM 3819 N N . VAL B 1 150 ? -24.552 35.605 87.406 1.00 18.06 150 VAL B N 1
ATOM 3820 C CA . VAL B 1 150 ? -24.176 34.990 86.138 1.00 18.30 150 VAL B CA 1
ATOM 3821 C C . VAL B 1 150 ? -25.090 33.837 85.936 1.00 18.83 150 VAL B C 1
ATOM 3822 O O . VAL B 1 150 ? -25.253 32.948 86.815 1.00 17.53 150 VAL B O 1
ATOM 3826 N N . VAL B 1 151 ? -25.698 33.798 84.751 1.00 17.45 151 VAL B N 1
ATOM 3827 C CA . VAL B 1 151 ? -26.664 32.763 84.457 1.00 16.69 151 VAL B CA 1
ATOM 3828 C C . VAL B 1 151 ? -26.211 32.027 83.193 1.00 19.76 151 VAL B C 1
ATOM 3829 O O . VAL B 1 151 ? -26.104 32.658 82.125 1.00 19.03 151 VAL B O 1
ATOM 3833 N N . MET B 1 152 ? -26.030 30.721 83.298 1.00 18.24 152 MET B N 1
ATOM 3834 C CA . MET B 1 152 ? -25.562 29.893 82.223 1.00 21.49 152 MET B CA 1
ATOM 3835 C C . MET B 1 152 ? -26.615 28.924 81.819 1.00 20.21 152 MET B C 1
ATOM 3836 O O . MET B 1 152 ? -26.882 27.956 82.549 1.00 19.33 152 MET B O 1
ATOM 3841 N N . ASP B 1 153 ? -27.193 29.141 80.619 1.00 18.41 153 ASP B N 1
ATOM 3842 C CA . ASP B 1 153 ? -28.200 28.226 80.144 1.00 17.96 153 ASP B CA 1
ATOM 3843 C C . ASP B 1 153 ? -27.495 27.151 79.337 1.00 19.10 153 ASP B C 1
ATOM 3844 O O . ASP B 1 153 ? -27.038 27.374 78.196 1.00 17.52 153 ASP B O 1
ATOM 3849 N N . VAL B 1 154 ? -27.461 25.942 79.864 1.00 20.70 154 VAL B N 1
ATOM 3850 C CA . VAL B 1 154 ? -26.673 24.877 79.248 1.00 20.32 154 VAL B CA 1
ATOM 3851 C C . VAL B 1 154 ? -27.187 24.413 77.857 1.00 18.80 154 VAL B C 1
ATOM 3852 O O . VAL B 1 154 ? -26.397 23.978 77.021 1.00 16.72 154 VAL B O 1
ATOM 3856 N N . ALA B 1 155 ? -28.485 24.515 77.642 1.00 19.50 155 ALA B N 1
ATOM 3857 C CA . ALA B 1 155 ? -29.129 24.110 76.371 1.00 20.63 155 ALA B CA 1
ATOM 3858 C C . ALA B 1 155 ? -28.688 25.046 75.270 1.00 19.71 155 ALA B C 1
ATOM 3859 O O . ALA B 1 155 ? -28.354 24.601 74.182 1.00 25.98 155 ALA B O 1
ATOM 3861 N N . ILE B 1 156 ? -28.636 26.320 75.551 1.00 22.27 156 ILE B N 1
ATOM 3862 C CA . ILE B 1 156 ? -28.136 27.289 74.590 1.00 22.40 156 ILE B CA 1
ATOM 3863 C C . ILE B 1 156 ? -26.666 27.077 74.301 1.00 23.71 156 ILE B C 1
ATOM 3864 O O . ILE B 1 156 ? -26.208 27.010 73.130 1.00 21.51 156 ILE B O 1
ATOM 3869 N N . ILE B 1 157 ? -25.875 26.907 75.364 1.00 20.39 157 ILE B N 1
ATOM 3870 C CA . ILE B 1 157 ? -24.452 26.682 75.202 1.00 19.74 157 ILE B CA 1
ATOM 3871 C C . ILE B 1 157 ? -24.111 25.430 74.433 1.00 16.68 157 ILE B C 1
ATOM 3872 O O . ILE B 1 157 ? -23.226 25.470 73.584 1.00 19.09 157 ILE B O 1
ATOM 3877 N N . ALA B 1 158 ? -24.837 24.342 74.643 1.00 17.68 158 ALA B N 1
ATOM 3878 C CA . ALA B 1 158 ? -24.519 23.102 74.008 1.00 20.15 158 ALA B CA 1
ATOM 3879 C C . ALA B 1 158 ? -24.893 23.134 72.498 1.00 23.02 158 ALA B C 1
ATOM 3880 O O . ALA B 1 158 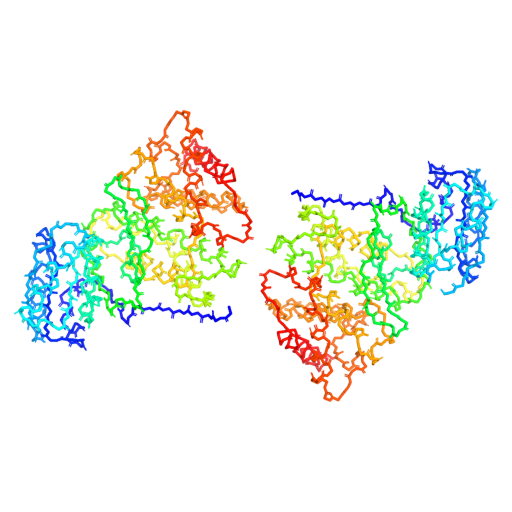? -24.466 22.234 71.780 1.00 18.72 158 ALA B O 1
ATOM 3882 N N . LYS B 1 159 ? -25.694 24.111 72.097 1.00 21.49 159 LYS B N 1
ATOM 3883 C CA . LYS B 1 159 ? -26.048 24.323 70.672 1.00 23.55 159 LYS B CA 1
ATOM 3884 C C . LYS B 1 159 ? -25.080 25.261 69.993 1.00 21.52 159 LYS B C 1
ATOM 3885 O O . LYS B 1 159 ? -25.073 25.367 68.792 1.00 21.55 159 LYS B O 1
ATOM 3891 N N . ALA B 1 160 ? -24.222 25.943 70.714 1.00 19.33 160 ALA B N 1
ATOM 3892 C CA . ALA B 1 160 ? -23.224 26.772 70.079 1.00 19.50 160 ALA B CA 1
ATOM 3893 C C . ALA B 1 160 ? -22.124 25.874 69.448 1.00 21.38 160 ALA B C 1
ATOM 3894 O O . ALA B 1 160 ? -21.996 24.686 69.800 1.00 20.03 160 ALA B O 1
ATOM 3896 N N . PRO B 1 161 ? -21.387 26.405 68.472 1.00 22.29 161 PRO B N 1
ATOM 3897 C CA . PRO B 1 161 ? -20.323 25.617 67.800 1.00 22.57 161 PRO B CA 1
ATOM 3898 C C . PRO B 1 161 ? -19.371 25.002 68.829 1.00 21.68 161 PRO B C 1
ATOM 3899 O O . PRO B 1 161 ? -18.870 25.733 69.725 1.00 19.22 161 PRO B O 1
ATOM 3903 N N . VAL B 1 162 ? -19.084 23.713 68.656 1.00 21.16 162 VAL B N 1
ATOM 3904 C CA . VAL B 1 162 ? -18.206 22.970 69.583 1.00 21.11 162 VAL B CA 1
ATOM 3905 C C . VAL B 1 162 ? -16.847 23.590 69.704 1.00 21.53 162 VAL B C 1
ATOM 3906 O O . VAL B 1 162 ? -16.198 23.545 70.768 1.00 20.51 162 VAL B O 1
ATOM 3910 N N . ARG B 1 163 ? -16.363 24.191 68.630 1.00 19.20 163 ARG B N 1
ATOM 3911 C CA . ARG B 1 163 ? -15.092 24.851 68.701 1.00 19.98 163 ARG B CA 1
ATOM 3912 C C . ARG B 1 163 ? -15.024 25.929 69.837 1.00 18.04 163 ARG B C 1
ATOM 3913 O O . ARG B 1 163 ? -13.941 26.169 70.398 1.00 16.94 163 ARG B O 1
ATOM 3921 N N . LEU B 1 164 ? -16.136 26.545 70.174 1.00 16.80 164 LEU B N 1
ATOM 3922 C CA . LEU B 1 164 ? -16.157 27.496 71.255 1.00 19.76 164 LEU B CA 1
ATOM 3923 C C . LEU B 1 164 ? -16.123 26.816 72.672 1.00 19.49 164 LEU B C 1
ATOM 3924 O O . LEU B 1 164 ? -15.529 27.381 73.595 1.00 19.64 164 LEU B O 1
ATOM 3929 N N . LEU B 1 165 ? -16.785 25.690 72.829 1.00 17.07 165 LEU B N 1
ATOM 3930 C CA . LEU B 1 165 ? -16.617 24.924 74.091 1.00 18.17 165 LEU B CA 1
ATOM 3931 C C . LEU B 1 165 ? -15.115 24.522 74.274 1.00 17.17 165 LEU B C 1
ATOM 3932 O O . LEU B 1 165 ? -14.523 24.704 75.353 1.00 16.31 165 LEU B O 1
ATOM 3937 N N . VAL B 1 166 ? -14.487 24.041 73.213 1.00 16.10 166 VAL B N 1
ATOM 3938 C CA . VAL B 1 166 ? -13.081 23.677 73.204 1.00 16.64 166 VAL B CA 1
ATOM 3939 C C . VAL B 1 166 ? -12.156 24.832 73.560 1.00 18.64 166 VAL B C 1
ATOM 3940 O O . VAL B 1 166 ? -11.203 24.656 74.381 1.00 15.36 166 VAL B O 1
ATOM 3944 N N . ALA B 1 167 ? -12.428 25.996 72.993 1.00 16.78 167 ALA B N 1
ATOM 3945 C CA . ALA B 1 167 ? -11.682 27.175 73.350 1.00 17.41 167 ALA B CA 1
ATOM 3946 C C . ALA B 1 167 ? -11.832 27.475 74.860 1.00 16.74 167 ALA B C 1
ATOM 3947 O O . ALA B 1 167 ? -10.847 27.817 75.497 1.00 16.65 167 ALA B O 1
ATOM 3949 N N . GLY B 1 168 ? -13.055 27.393 75.394 1.00 15.20 168 GLY B N 1
ATOM 3950 C CA . GLY B 1 168 ? -13.278 27.658 76.821 1.00 15.79 168 GLY B CA 1
ATOM 3951 C C . GLY B 1 168 ? -12.437 26.638 77.644 1.00 16.59 168 GLY B C 1
ATOM 3952 O O . GLY B 1 168 ? -11.892 26.970 78.720 1.00 14.59 168 GLY B O 1
ATOM 3953 N N . MET B 1 169 ? -12.312 25.404 77.154 1.00 15.47 169 MET B N 1
ATOM 3954 C CA . MET B 1 169 ? -11.506 24.402 77.871 1.00 16.17 169 MET B CA 1
ATOM 3955 C C . MET B 1 169 ? -10.040 24.707 77.823 1.00 17.51 169 MET B C 1
ATOM 3956 O O . MET B 1 169 ? -9.346 24.454 78.783 1.00 13.53 169 MET B O 1
ATOM 3961 N N . GLY B 1 170 ? -9.571 25.351 76.743 1.00 15.17 170 GLY B N 1
ATOM 3962 C CA . GLY B 1 170 ? -8.219 25.785 76.653 1.00 14.86 170 GLY B CA 1
ATOM 3963 C C . GLY B 1 170 ? -7.918 26.903 77.602 1.00 15.92 170 GLY B C 1
ATOM 3964 O O . GLY B 1 170 ? -6.841 26.930 78.241 1.00 17.72 170 GLY B O 1
ATOM 3965 N N . ASP B 1 171 ? -8.896 27.782 77.803 1.00 16.15 171 ASP B N 1
ATOM 3966 C CA . ASP B 1 171 ? -8.692 28.864 78.773 1.00 16.91 171 ASP B CA 1
ATOM 3967 C C . ASP B 1 171 ? -8.650 28.241 80.202 1.00 16.01 171 ASP B C 1
ATOM 3968 O O . ASP B 1 171 ? -7.798 28.599 81.045 1.00 19.05 171 ASP B O 1
ATOM 3973 N N . ALA B 1 172 ? -9.608 27.373 80.454 1.00 16.75 172 ALA B N 1
ATOM 3974 C CA . ALA B 1 172 ? -9.711 26.699 81.744 1.00 17.51 172 ALA B CA 1
ATOM 3975 C C . ALA B 1 172 ? -8.510 25.785 82.044 1.00 19.67 172 ALA B C 1
ATOM 3976 O O . ALA B 1 172 ? -8.155 25.626 83.235 1.00 17.02 172 ALA B O 1
ATOM 3978 N N . LEU B 1 173 ? -7.889 25.189 81.013 1.00 16.97 173 LEU B N 1
ATOM 3979 C CA . LEU B 1 173 ? -6.657 24.389 81.196 1.00 16.91 173 LEU B CA 1
ATOM 3980 C C . LEU B 1 173 ? -5.505 25.087 81.927 1.00 17.18 173 LEU B C 1
ATOM 3981 O O . LEU B 1 173 ? -4.742 24.456 82.688 1.00 15.77 173 LEU B O 1
ATOM 3986 N N . SER B 1 174 ? -5.363 26.384 81.727 1.00 15.21 174 SER B N 1
ATOM 3987 C CA . SER B 1 174 ? -4.286 27.124 82.330 1.00 14.70 174 SER B CA 1
ATOM 3988 C C . SER B 1 174 ? -4.498 27.360 83.844 1.00 15.23 174 SER B C 1
ATOM 3989 O O . SER B 1 174 ? -3.493 27.562 84.553 1.00 14.31 174 SER B O 1
ATOM 3992 N N . THR B 1 175 ? -5.734 27.276 84.287 1.00 13.68 175 THR B N 1
ATOM 3993 C CA . THR B 1 175 ? -6.091 27.832 85.615 1.00 15.46 175 THR B CA 1
ATOM 3994 C C . THR B 1 175 ? -5.324 27.162 86.773 1.00 14.52 175 THR B C 1
ATOM 3995 O O . THR B 1 175 ? -4.728 27.885 87.555 1.00 14.41 175 THR B O 1
ATOM 3999 N N . TYR B 1 176 ? -5.261 25.844 86.795 1.00 13.57 176 TYR B N 1
ATOM 4000 C CA . TYR B 1 176 ? -4.548 25.143 87.900 1.00 14.26 176 TYR B CA 1
ATOM 4001 C C . TYR B 1 176 ? -3.048 25.459 87.919 1.00 14.76 176 TYR B C 1
ATOM 4002 O O . TYR B 1 176 ? -2.412 25.774 88.937 1.00 13.62 176 TYR B O 1
ATOM 4011 N N . PHE B 1 177 ? -2.445 25.380 86.746 1.00 15.16 177 PHE B N 1
ATOM 4012 C CA . PHE B 1 177 ? -1.076 25.632 86.603 1.00 14.67 177 PHE B CA 1
ATOM 4013 C C . PHE B 1 177 ? -0.694 27.025 86.982 1.00 14.43 177 PHE B C 1
ATOM 4014 O O . PHE B 1 177 ? 0.386 27.262 87.640 1.00 14.40 177 PHE B O 1
ATOM 4022 N N . GLU B 1 178 ? -1.512 27.983 86.592 1.00 14.27 178 GLU B N 1
ATOM 4023 C CA . GLU B 1 178 ? -1.203 29.371 86.923 1.00 14.65 178 GLU B CA 1
ATOM 4024 C C . GLU B 1 178 ? -1.423 29.658 88.427 1.00 15.85 178 GLU B C 1
ATOM 4025 O O . GLU B 1 178 ? -0.619 30.348 89.054 1.00 15.67 178 GLU B O 1
ATOM 4031 N N . ALA B 1 179 ? -2.528 29.159 88.952 1.00 15.76 179 ALA B N 1
ATOM 4032 C CA . ALA B 1 179 ? -2.833 29.346 90.351 1.00 14.91 179 ALA B CA 1
ATOM 4033 C C . ALA B 1 179 ? -1.768 28.683 91.244 1.00 14.51 179 ALA B C 1
ATOM 4034 O O . ALA B 1 179 ? -1.428 29.266 92.269 1.00 14.40 179 ALA B O 1
ATOM 4036 N N . GLN B 1 180 ? -1.330 27.472 90.911 1.00 15.12 180 GLN B N 1
ATOM 4037 C CA . GLN B 1 180 ? -0.320 26.734 91.746 1.00 15.68 180 GLN B CA 1
ATOM 4038 C C . GLN B 1 180 ? 0.999 27.449 91.717 1.00 16.18 180 GLN B C 1
ATOM 4039 O O . GLN B 1 180 ? 1.680 27.569 92.780 1.00 15.47 180 GLN B O 1
ATOM 4045 N N . ALA B 1 181 ? 1.397 27.974 90.549 1.00 15.29 181 ALA B N 1
ATOM 4046 C CA . ALA B 1 181 ? 2.638 28.801 90.446 1.00 14.74 181 ALA B CA 1
ATOM 4047 C C . ALA B 1 181 ? 2.588 30.069 91.317 1.00 14.70 181 ALA B C 1
ATOM 4048 O O . ALA B 1 181 ? 3.528 30.337 92.064 1.00 13.95 181 ALA B O 1
ATOM 4050 N N . CYS B 1 182 ? 1.477 30.790 91.282 1.00 14.23 182 CYS B N 1
ATOM 4051 C CA . CYS B 1 182 ? 1.275 31.968 92.106 1.00 15.87 182 CYS B CA 1
ATOM 4052 C C . CYS B 1 182 ? 1.292 31.593 93.601 1.00 17.79 182 CYS B C 1
ATOM 4053 O O . CYS B 1 182 ? 1.867 32.273 94.396 1.00 17.93 182 CYS B O 1
ATOM 4056 N N . PHE B 1 183 ? 0.611 30.515 93.912 1.00 16.45 183 PHE B N 1
ATOM 4057 C CA . PHE B 1 183 ? 0.557 30.036 95.279 1.00 18.89 183 PHE B CA 1
ATOM 4058 C C . PHE B 1 183 ? 1.970 29.767 95.772 1.00 19.41 183 PHE B C 1
ATOM 4059 O O . PHE B 1 183 ? 2.340 30.231 96.766 1.00 20.20 183 PHE B O 1
ATOM 4067 N N . ASP B 1 184 ? 2.746 29.032 95.006 1.00 20.41 184 ASP B N 1
ATOM 4068 C CA . ASP B 1 184 ? 4.131 28.733 95.315 1.00 23.53 184 ASP B CA 1
ATOM 4069 C C . ASP B 1 184 ? 4.990 29.978 95.458 1.00 24.36 184 ASP B C 1
ATOM 4070 O O . ASP B 1 184 ? 5.882 30.001 96.236 1.00 22.20 184 ASP B O 1
ATOM 4075 N N . ALA B 1 185 ? 4.698 30.991 94.668 1.00 20.00 185 ALA B N 1
ATOM 4076 C CA . ALA B 1 185 ? 5.412 32.235 94.700 1.00 19.09 185 ALA B CA 1
ATOM 4077 C C . ALA B 1 185 ? 4.911 33.219 95.746 1.00 18.65 185 ALA B C 1
ATOM 4078 O O . ALA B 1 185 ? 5.495 34.235 95.932 1.00 18.37 185 ALA B O 1
ATOM 4080 N N . GLN B 1 186 ? 3.800 32.910 96.379 1.00 19.97 186 GLN B N 1
ATOM 4081 C CA . GLN B 1 186 ? 3.145 33.843 97.270 1.00 23.12 186 GLN B CA 1
ATOM 4082 C C . GLN B 1 186 ? 2.825 35.134 96.536 1.00 24.73 186 GLN B C 1
ATOM 4083 O O . GLN B 1 186 ? 3.035 36.192 97.019 1.00 23.90 186 GLN B O 1
ATOM 4089 N N . ALA B 1 187 ? 2.309 35.011 95.338 1.00 26.71 187 ALA B N 1
ATOM 4090 C CA . ALA B 1 187 ? 1.947 36.178 94.547 1.00 24.98 187 ALA B CA 1
ATOM 4091 C C . ALA B 1 187 ? 0.591 36.716 94.917 1.00 22.69 187 ALA B C 1
ATOM 4092 O O . ALA B 1 187 ? -0.245 35.998 95.342 1.00 22.86 187 ALA B O 1
ATOM 4094 N N . THR B 1 188 ? 0.388 37.990 94.695 1.00 21.20 188 THR B N 1
ATOM 4095 C CA . THR B 1 188 ? -0.879 38.643 94.932 1.00 23.93 188 THR B CA 1
ATOM 4096 C C . THR B 1 188 ? -1.843 38.446 93.766 1.00 23.57 188 THR B C 1
ATOM 4097 O O . THR B 1 188 ? -1.459 38.628 92.661 1.00 28.33 188 THR B O 1
ATOM 4101 N N . SER B 1 189 ? -3.073 38.061 94.011 1.00 22.47 189 SER B N 1
ATOM 4102 C CA . SER B 1 189 ? -3.989 37.778 92.934 1.00 22.46 189 SER B CA 1
ATOM 4103 C C . SER B 1 189 ? -4.623 39.134 92.436 1.00 27.42 189 SER B C 1
ATOM 4104 O O . SER B 1 189 ? -4.388 40.210 93.036 1.00 25.73 189 SER B O 1
ATOM 4107 N N . MET B 1 190 ? -5.519 39.112 91.449 1.00 27.41 190 MET B N 1
ATOM 4108 C CA . MET B 1 190 ? -6.284 40.340 91.137 1.00 30.00 190 MET B CA 1
ATOM 4109 C C . MET B 1 190 ? -7.305 40.666 92.169 1.00 32.27 190 MET B C 1
ATOM 4110 O O . MET B 1 190 ? -7.837 41.775 92.185 1.00 38.17 190 MET B O 1
ATOM 4115 N N . ALA B 1 191 ? -7.651 39.696 93.002 1.00 28.63 191 ALA B N 1
ATOM 4116 C CA . ALA B 1 191 ? -8.525 40.025 94.081 1.00 26.99 191 ALA B CA 1
ATOM 4117 C C . ALA B 1 191 ? -7.801 40.854 95.145 1.00 27.42 191 ALA B C 1
ATOM 4118 O O . ALA B 1 191 ? -8.463 41.360 96.028 1.00 26.83 191 ALA B O 1
ATOM 4120 N N . GLY B 1 192 ? -6.475 40.923 95.090 1.00 28.89 192 GLY B N 1
ATOM 4121 C CA . GLY B 1 192 ? -5.697 41.840 95.904 1.00 28.58 192 GLY B CA 1
ATOM 4122 C C . GLY B 1 192 ? -5.031 41.245 97.139 1.00 29.07 192 GLY B C 1
ATOM 4123 O O . GLY B 1 192 ? -4.447 41.986 97.902 1.00 27.50 192 GLY B O 1
ATOM 4124 N N . GLY B 1 193 ? -5.078 39.927 97.355 1.00 24.77 193 GLY B N 1
ATOM 4125 C CA . GLY B 1 193 ? -4.308 39.362 98.447 1.00 24.22 193 GLY B CA 1
ATOM 4126 C C . GLY B 1 193 ? -3.556 38.149 97.956 1.00 25.25 193 GLY B C 1
ATOM 4127 O O . GLY B 1 193 ? -3.449 37.943 96.761 1.00 23.06 193 GLY B O 1
ATOM 4128 N N . LYS B 1 194 ? -3.066 37.367 98.901 1.00 21.14 194 LYS B N 1
ATOM 4129 C CA . LYS B 1 194 ? -2.608 36.027 98.730 1.00 22.48 194 LYS B CA 1
ATOM 4130 C C . LYS B 1 194 ? -3.845 35.119 98.422 1.00 19.10 194 LYS B C 1
ATOM 4131 O O . LYS B 1 194 ? -4.924 35.458 98.743 1.00 16.47 194 LYS B O 1
ATOM 4137 N N . SER B 1 195 ? -3.643 33.994 97.771 1.00 17.40 195 SER B N 1
ATOM 4138 C CA . SER B 1 195 ? -4.753 33.055 97.536 1.00 18.40 195 SER B CA 1
ATOM 4139 C C . SER B 1 195 ? -5.226 32.383 98.825 1.00 19.10 195 SER B C 1
ATOM 4140 O O . SER B 1 195 ? -4.400 31.944 99.623 1.00 21.26 195 SER B O 1
ATOM 4143 N N . THR B 1 196 ? -6.536 32.281 98.973 1.00 18.14 196 THR B N 1
ATOM 4144 C CA . THR B 1 196 ? -7.130 31.354 99.875 1.00 19.36 196 THR B CA 1
ATOM 4145 C C . THR B 1 196 ? -6.904 29.908 99.427 1.00 20.26 196 THR B C 1
ATOM 4146 O O . THR B 1 196 ? -6.515 29.633 98.231 1.00 16.02 196 THR B O 1
ATOM 4150 N N . LEU B 1 197 ? -7.183 28.989 100.352 1.00 18.78 197 LEU B N 1
ATOM 4151 C CA . LEU B 1 197 ? -7.245 27.559 100.031 1.00 19.19 197 LEU B CA 1
ATOM 4152 C C . LEU B 1 197 ? -8.376 27.340 99.038 1.00 16.83 197 LEU B C 1
ATOM 4153 O O . LEU B 1 197 ? -8.268 26.500 98.179 1.00 17.61 197 LEU B O 1
ATOM 4158 N N . ALA B 1 198 ? -9.456 28.079 99.219 1.00 14.91 198 ALA B N 1
ATOM 4159 C CA . ALA B 1 198 ? -10.663 27.858 98.444 1.00 16.75 198 ALA B CA 1
ATOM 4160 C C . ALA B 1 198 ? -10.354 28.074 96.920 1.00 14.98 198 ALA B C 1
ATOM 4161 O O . ALA B 1 198 ? -10.622 27.180 96.090 1.00 14.35 198 ALA B O 1
ATOM 4163 N N . ALA B 1 199 ? -9.706 29.188 96.595 1.00 17.60 199 ALA B N 1
ATOM 4164 C CA . ALA B 1 199 ? -9.488 29.558 95.192 1.00 17.74 199 ALA B CA 1
ATOM 4165 C C . ALA B 1 199 ? -8.561 28.573 94.546 1.00 16.69 199 ALA B C 1
ATOM 4166 O O . ALA B 1 199 ? -8.790 28.180 93.403 1.00 15.01 199 ALA B O 1
ATOM 4168 N N . LEU B 1 200 ? -7.426 28.272 95.204 1.00 16.34 200 LEU B N 1
ATOM 4169 C CA . LEU B 1 200 ? -6.521 27.276 94.702 1.00 16.16 200 LEU B CA 1
ATOM 4170 C C . LEU B 1 200 ? -7.208 25.939 94.480 1.00 16.67 200 LEU B C 1
ATOM 4171 O O . LEU B 1 200 ? -6.951 25.220 93.492 1.00 12.61 200 LEU B O 1
ATOM 4176 N N . SER B 1 201 ? -8.082 25.559 95.401 1.00 15.44 201 SER B N 1
ATOM 4177 C CA . SER B 1 201 ? -8.712 24.274 95.279 1.00 15.88 201 SER B CA 1
ATOM 4178 C C . SER B 1 201 ? -9.718 24.216 94.078 1.00 14.18 201 SER B C 1
ATOM 4179 O O . SER B 1 201 ? -9.853 23.204 93.442 1.00 13.86 201 SER B O 1
ATOM 4182 N N . LEU B 1 202 ? -10.441 25.304 93.829 1.00 13.98 202 LEU B N 1
ATOM 4183 C CA . LEU B 1 202 ? -11.349 25.378 92.667 1.00 15.48 202 LEU B CA 1
ATOM 4184 C C . LEU B 1 202 ? -10.522 25.359 91.389 1.00 15.23 202 LEU B C 1
ATOM 4185 O O . LEU B 1 202 ? -10.954 24.753 90.353 1.00 16.34 202 LEU B O 1
ATOM 4190 N N . ALA B 1 203 ? -9.346 25.995 91.425 1.00 15.42 203 ALA B N 1
ATOM 4191 C CA . ALA B 1 203 ? -8.463 25.913 90.259 1.00 15.71 203 ALA B CA 1
ATOM 4192 C C . ALA B 1 203 ? -8.046 24.484 89.936 1.00 16.03 203 ALA B C 1
ATOM 4193 O O . ALA B 1 203 ? -7.993 24.076 88.774 1.00 14.85 203 ALA B O 1
ATOM 4195 N N . ARG B 1 204 ? -7.777 23.667 90.977 1.00 15.18 204 ARG B N 1
ATOM 4196 C CA . ARG B 1 204 ? -7.396 22.338 90.788 1.00 14.57 204 ARG B CA 1
ATOM 4197 C C . ARG B 1 204 ? -8.554 21.483 90.335 1.00 13.81 204 ARG B C 1
ATOM 4198 O O . ARG B 1 204 ? -8.359 20.521 89.546 1.00 12.95 204 ARG B O 1
ATOM 4206 N N . LEU B 1 205 ? -9.728 21.763 90.884 1.00 13.70 205 LEU B N 1
ATOM 4207 C CA . LEU B 1 205 ? -10.938 21.046 90.518 1.00 14.90 205 LEU B CA 1
ATOM 4208 C C . LEU B 1 205 ? -11.287 21.293 89.012 1.00 14.91 205 LEU B C 1
ATOM 4209 O O . LEU B 1 205 ? -11.758 20.407 88.311 1.00 14.73 205 LEU B O 1
ATOM 4214 N N . CYS B 1 206 ? -11.069 22.526 88.603 1.00 16.28 206 CYS B N 1
ATOM 4215 C CA . CYS B 1 206 ? -11.090 22.923 87.200 1.00 16.93 206 CYS B CA 1
ATOM 4216 C C . CYS B 1 206 ? -10.287 21.956 86.327 1.00 17.65 206 CYS B C 1
ATOM 4217 O O . CYS B 1 206 ? -10.876 21.314 85.478 1.00 14.78 206 CYS B O 1
ATOM 4220 N N . TYR B 1 207 ? -9.018 21.757 86.624 1.00 17.29 207 TYR B N 1
ATOM 4221 C CA . TYR B 1 207 ? -8.145 20.844 85.860 1.00 17.32 207 TYR B CA 1
ATOM 4222 C C . TYR B 1 207 ? -8.590 19.411 85.911 1.00 15.90 207 TYR B C 1
ATOM 4223 O O . TYR B 1 207 ? -8.705 18.728 84.873 1.00 14.02 207 TYR B O 1
ATOM 4232 N N . ASP B 1 208 ? -8.887 18.917 87.115 1.00 14.90 208 ASP B N 1
ATOM 4233 C CA . ASP B 1 208 ? -9.405 17.565 87.264 1.00 14.59 208 ASP B CA 1
ATOM 4234 C C . ASP B 1 208 ? -10.731 17.354 86.494 1.00 14.44 208 ASP B C 1
ATOM 4235 O O . ASP B 1 208 ? -10.978 16.301 85.972 1.00 13.75 208 ASP B O 1
ATOM 4240 N N . THR B 1 209 ? -11.619 18.331 86.498 1.00 14.43 209 THR B N 1
ATOM 4241 C CA . THR B 1 209 ? -12.835 18.195 85.781 1.00 13.59 209 THR B CA 1
ATOM 4242 C C . THR B 1 209 ? -12.622 18.107 84.252 1.00 14.34 209 THR B C 1
ATOM 4243 O O . THR B 1 209 ? -13.287 17.333 83.572 1.00 14.16 209 THR B O 1
ATOM 4247 N N . LEU B 1 210 ? -11.697 18.879 83.758 1.00 15.13 210 LEU B N 1
ATOM 4248 C CA . LEU B 1 210 ? -11.393 18.885 82.327 1.00 16.01 210 LEU B CA 1
ATOM 4249 C C . LEU B 1 210 ? -10.908 17.518 81.884 1.00 16.38 210 LEU B C 1
ATOM 4250 O O . LEU B 1 210 ? -11.431 16.945 80.899 1.00 13.17 210 LEU B O 1
ATOM 4255 N N . LEU B 1 211 ? -9.979 16.941 82.670 1.00 15.01 211 LEU B N 1
ATOM 4256 C CA . LEU B 1 211 ? -9.468 15.633 82.388 1.00 16.53 211 LEU B CA 1
ATOM 4257 C C . LEU B 1 211 ? -10.507 14.587 82.493 1.00 16.96 211 LEU B C 1
ATOM 4258 O O . LEU B 1 211 ? -10.499 13.712 81.657 1.00 17.34 211 LEU B O 1
ATOM 4263 N N . ALA B 1 212 ? -11.440 14.679 83.441 1.00 15.83 212 ALA B N 1
ATOM 4264 C CA . ALA B 1 212 ? -12.511 13.679 83.574 1.00 15.62 212 ALA B CA 1
ATOM 4265 C C . ALA B 1 212 ? -13.631 13.843 82.526 1.00 16.23 212 ALA B C 1
ATOM 4266 O O . ALA B 1 212 ? -14.169 12.826 82.082 1.00 17.58 212 ALA B O 1
ATOM 4268 N N . GLU B 1 213 ? -13.992 15.084 82.173 1.00 14.84 213 GLU B N 1
ATOM 4269 C CA . GLU B 1 213 ? -15.259 15.350 81.463 1.00 15.41 213 GLU B CA 1
ATOM 4270 C C . GLU B 1 213 ? -15.131 15.963 80.067 1.00 15.51 213 GLU B C 1
ATOM 4271 O O . GLU B 1 213 ? -16.166 16.047 79.409 1.00 14.15 213 GLU B O 1
ATOM 4277 N N . GLY B 1 214 ? -13.921 16.370 79.700 1.00 15.36 214 GLY B N 1
ATOM 4278 C CA . GLY B 1 214 ? -13.649 17.212 78.524 1.00 18.10 214 GLY B CA 1
ATOM 4279 C C . GLY B 1 214 ? -14.158 16.522 77.240 1.00 16.53 214 GLY B C 1
ATOM 4280 O O . GLY B 1 214 ? -14.896 17.137 76.447 1.00 15.07 214 GLY B O 1
ATOM 4281 N N . VAL B 1 215 ? -13.705 15.297 77.045 1.00 17.51 215 VAL B N 1
ATOM 4282 C CA . VAL B 1 215 ? -14.061 14.478 75.856 1.00 17.73 215 VAL B CA 1
ATOM 4283 C C . VAL B 1 215 ? -15.507 14.098 75.795 1.00 18.17 215 VAL B C 1
ATOM 4284 O O . VAL B 1 215 ? -16.187 14.306 74.788 1.00 20.05 215 VAL B O 1
ATOM 4288 N N . LYS B 1 216 ? -16.049 13.594 76.900 1.00 17.98 216 LYS B N 1
ATOM 4289 C CA . LYS B 1 216 ? -17.396 13.344 77.027 1.00 18.83 216 LYS B CA 1
ATOM 4290 C C . LYS B 1 216 ? -18.300 14.559 76.747 1.00 18.69 216 LYS B C 1
ATOM 4291 O O . LYS B 1 216 ? -19.349 14.414 76.114 1.00 20.39 216 LYS B O 1
ATOM 4297 N N . ALA B 1 217 ? -17.949 15.731 77.271 1.00 16.11 217 ALA B N 1
ATOM 4298 C CA . ALA B 1 217 ? -18.693 16.910 76.997 1.00 15.58 217 ALA B CA 1
ATOM 4299 C C . ALA B 1 217 ? -18.619 17.316 75.476 1.00 17.38 217 ALA B C 1
ATOM 4300 O O . ALA B 1 217 ? -19.616 17.817 74.884 1.00 17.36 217 ALA B O 1
ATOM 4302 N N . LYS B 1 218 ? -17.416 17.220 74.916 1.00 15.96 218 LYS B N 1
ATOM 4303 C CA . LYS B 1 218 ? -17.189 17.617 73.531 1.00 18.42 218 LYS B CA 1
ATOM 4304 C C . LYS B 1 218 ? -18.087 16.765 72.608 1.00 19.07 218 LYS B C 1
ATOM 4305 O O . LYS B 1 218 ? -18.744 17.302 71.665 1.00 18.40 218 LYS B O 1
ATOM 4311 N N . LEU B 1 219 ? -18.115 15.474 72.876 1.00 17.70 219 LEU B N 1
ATOM 4312 C CA . LEU B 1 219 ? -18.969 14.549 72.101 1.00 19.74 219 LEU B CA 1
ATOM 4313 C C . LEU B 1 219 ? -20.462 14.869 72.247 1.00 19.95 219 LEU B C 1
ATOM 4314 O O . LEU B 1 219 ? -21.214 14.832 71.239 1.00 18.60 219 LEU B O 1
ATOM 4319 N N . ALA B 1 220 ? -20.918 15.256 73.462 1.00 16.74 220 ALA B N 1
ATOM 4320 C CA . ALA B 1 220 ? -22.287 15.671 73.614 1.00 16.95 220 ALA B CA 1
ATOM 4321 C C . ALA B 1 220 ? -22.584 16.966 72.827 1.00 17.87 220 ALA B C 1
ATOM 4322 O O . ALA B 1 220 ? -23.615 17.074 72.131 1.00 19.54 220 ALA B O 1
ATOM 4324 N N . VAL B 1 221 ? -21.688 17.919 72.923 1.00 16.80 221 VAL B N 1
ATOM 4325 C CA . VAL B 1 221 ? -21.913 19.209 72.283 1.00 20.97 221 VAL B CA 1
ATOM 4326 C C . VAL B 1 221 ? -21.827 19.076 70.718 1.00 21.90 221 VAL B C 1
ATOM 4327 O O . VAL B 1 221 ? -22.522 19.799 69.972 1.00 21.72 221 VAL B O 1
ATOM 4331 N N . GLU B 1 222 ? -21.029 18.137 70.255 1.00 20.53 222 GLU B N 1
ATOM 4332 C CA . GLU B 1 222 ? -21.033 17.834 68.813 1.00 22.88 222 GLU B CA 1
ATOM 4333 C C . GLU B 1 222 ? -22.428 17.401 68.357 1.00 23.04 222 GLU B C 1
ATOM 4334 O O . GLU B 1 222 ? -22.781 17.641 67.203 1.00 24.45 222 GLU B O 1
ATOM 4340 N N . ALA B 1 223 ? -23.223 16.770 69.218 1.00 21.13 223 ALA B N 1
ATOM 4341 C CA . ALA B 1 223 ? -24.590 16.369 68.847 1.00 23.43 223 ALA B CA 1
ATOM 4342 C C . ALA B 1 223 ? -25.604 17.390 69.266 1.00 20.53 223 ALA B C 1
ATOM 4343 O O . ALA B 1 223 ? -26.783 17.161 69.156 1.00 23.47 223 ALA B O 1
ATOM 4345 N N . GLY B 1 224 ? -25.150 18.470 69.858 1.00 20.55 224 GLY B N 1
ATOM 4346 C CA . GLY B 1 224 ? -26.018 19.579 70.232 1.00 21.08 224 GLY B CA 1
ATOM 4347 C C . GLY B 1 224 ? -26.826 19.396 71.509 1.00 21.60 224 GLY B C 1
ATOM 4348 O O . GLY B 1 224 ? -27.796 20.128 71.716 1.00 21.96 224 GLY B O 1
ATOM 4349 N N . VAL B 1 225 ? -26.382 18.489 72.409 1.00 20.73 225 VAL B N 1
ATOM 4350 C CA . VAL B 1 225 ? -27.187 18.067 73.558 1.00 18.60 225 VAL B CA 1
ATOM 4351 C C . VAL B 1 225 ? -26.435 18.297 74.927 1.00 19.62 225 VAL B C 1
ATOM 4352 O O . VAL B 1 225 ? -25.257 18.574 74.942 1.00 16.77 225 VAL B O 1
ATOM 4356 N N . VAL B 1 226 ? -27.191 18.241 75.997 1.00 19.35 226 VAL B N 1
ATOM 4357 C CA . VAL B 1 226 ? -26.710 18.468 77.370 1.00 19.68 226 VAL B CA 1
ATOM 4358 C C . VAL B 1 226 ? -26.739 17.164 78.142 1.00 18.14 226 VAL B C 1
ATOM 4359 O O . VAL B 1 226 ? -27.770 16.538 78.357 1.00 18.42 226 VAL B O 1
ATOM 4363 N N . THR B 1 227 ? -25.565 16.707 78.492 1.00 19.55 227 THR B N 1
ATOM 4364 C CA . THR B 1 227 ? -25.445 15.656 79.461 1.00 17.83 227 THR B CA 1
ATOM 4365 C C . THR B 1 227 ? -24.812 16.247 80.753 1.00 15.59 227 THR B C 1
ATOM 4366 O O . THR B 1 227 ? -24.371 17.401 80.808 1.00 13.76 227 THR B O 1
ATOM 4370 N N . GLU B 1 228 ? -24.712 15.406 81.794 1.00 16.40 228 GLU B N 1
ATOM 4371 C CA . GLU B 1 228 ? -24.019 15.845 83.033 1.00 16.72 228 GLU B CA 1
ATOM 4372 C C . GLU B 1 228 ? -22.565 16.256 82.755 1.00 15.31 228 GLU B C 1
ATOM 4373 O O . GLU B 1 228 ? -22.052 17.213 83.352 1.00 17.06 228 GLU B O 1
ATOM 4379 N N . ALA B 1 229 ? -21.850 15.541 81.879 1.00 14.26 229 ALA B N 1
ATOM 4380 C CA . ALA B 1 229 ? -20.492 16.020 81.507 1.00 15.28 229 ALA B CA 1
ATOM 4381 C C . ALA B 1 229 ? -20.408 17.426 80.942 1.00 14.76 229 ALA B C 1
ATOM 4382 O O . ALA B 1 229 ? -19.439 18.213 81.226 1.00 14.27 229 ALA B O 1
ATOM 4384 N N . VAL B 1 230 ? -21.410 17.787 80.125 1.00 15.21 230 VAL B N 1
ATOM 4385 C CA . VAL B 1 230 ? -21.473 19.143 79.622 1.00 15.13 230 VAL B CA 1
ATOM 4386 C C . VAL B 1 230 ? -21.708 20.140 80.788 1.00 13.20 230 VAL B C 1
ATOM 4387 O O . VAL B 1 230 ? -21.093 21.137 80.833 1.00 13.42 230 VAL B O 1
ATOM 4391 N N . GLU B 1 231 ? -22.629 19.846 81.681 1.00 13.20 231 GLU B N 1
ATOM 4392 C CA . GLU B 1 231 ? -22.864 20.762 82.812 1.00 15.60 231 GLU B CA 1
ATOM 4393 C C . GLU B 1 231 ? -21.553 20.959 83.630 1.00 15.31 231 GLU B C 1
ATOM 4394 O O . GLU B 1 231 ? -21.266 22.054 84.157 1.00 13.76 231 GLU B O 1
ATOM 4400 N N . ARG B 1 232 ? -20.777 19.864 83.773 1.00 15.41 232 ARG B N 1
ATOM 4401 C CA . ARG B 1 232 ? -19.569 19.948 84.574 1.00 15.84 232 ARG B CA 1
ATOM 4402 C C . ARG B 1 232 ? -18.523 20.791 83.868 1.00 15.75 232 ARG B C 1
ATOM 4403 O O . ARG B 1 232 ? -17.834 21.525 84.486 1.00 12.07 232 ARG B O 1
ATOM 4411 N N . ILE B 1 233 ? -18.400 20.674 82.533 1.00 14.56 233 ILE B N 1
ATOM 4412 C CA . ILE B 1 233 ? -17.426 21.473 81.822 1.00 13.91 233 ILE B CA 1
ATOM 4413 C C . ILE B 1 233 ? -17.850 22.926 81.770 1.00 12.93 233 ILE B C 1
ATOM 4414 O O . ILE B 1 233 ? -16.979 23.800 81.842 1.00 13.53 233 ILE B O 1
ATOM 4419 N N . ILE B 1 234 ? -19.153 23.207 81.677 1.00 13.82 234 ILE B N 1
ATOM 4420 C CA . ILE B 1 234 ? -19.583 24.607 81.625 1.00 14.49 234 ILE B CA 1
ATOM 4421 C C . ILE B 1 234 ? -19.184 25.244 82.997 1.00 14.39 234 ILE B C 1
ATOM 4422 O O . ILE B 1 234 ? -18.712 26.353 83.093 1.00 12.56 234 ILE B O 1
ATOM 4427 N N . GLU B 1 235 ? -19.474 24.510 84.050 1.00 16.24 235 GLU B N 1
ATOM 4428 C CA . GLU B 1 235 ? -19.092 24.981 85.409 1.00 15.67 235 GLU B CA 1
ATOM 4429 C C . GLU B 1 235 ? -17.605 25.162 85.479 1.00 13.16 235 GLU B C 1
ATOM 4430 O O . GLU B 1 235 ? -17.134 26.201 85.957 1.00 16.43 235 GLU B O 1
ATOM 4436 N N . ALA B 1 236 ? -16.835 24.197 84.994 1.00 14.99 236 ALA B N 1
ATOM 4437 C CA . ALA B 1 236 ? -15.386 24.293 84.974 1.00 14.64 236 ALA B CA 1
ATOM 4438 C C . ALA B 1 236 ? -14.903 25.520 84.198 1.00 17.58 236 ALA B C 1
ATOM 4439 O O . ALA B 1 236 ? -14.001 26.330 84.622 1.00 15.35 236 ALA B O 1
ATOM 4441 N N . ASN B 1 237 ? -15.486 25.680 83.018 1.00 15.34 237 ASN B N 1
ATOM 4442 C CA . ASN B 1 237 ? -15.051 26.745 82.154 1.00 15.47 237 ASN B CA 1
ATOM 4443 C C . ASN B 1 237 ? -15.415 28.089 82.661 1.00 15.77 237 ASN B C 1
ATOM 4444 O O . ASN B 1 237 ? -14.816 29.055 82.258 1.00 18.24 237 ASN B O 1
ATOM 4449 N N . THR B 1 238 ? -16.426 28.185 83.526 1.00 16.83 238 THR B N 1
ATOM 4450 C CA . THR B 1 238 ? -16.938 29.449 83.888 1.00 16.91 238 THR B CA 1
ATOM 4451 C C . THR B 1 238 ? -16.751 29.809 85.410 1.00 18.38 238 THR B C 1
ATOM 4452 O O . THR B 1 238 ? -16.001 30.705 85.706 1.00 18.50 238 THR B O 1
ATOM 4456 N N . TYR B 1 239 ? -17.420 29.104 86.312 1.00 16.80 239 TYR B N 1
ATOM 4457 C CA . TYR B 1 239 ? -17.245 29.365 87.771 1.00 17.72 239 TYR B CA 1
ATOM 4458 C C . TYR B 1 239 ? -15.853 28.965 88.269 1.00 17.16 239 TYR B C 1
ATOM 4459 O O . TYR B 1 239 ? -15.097 29.799 88.854 1.00 20.23 239 TYR B O 1
ATOM 4468 N N . LEU B 1 240 ? -15.457 27.723 88.038 1.00 19.08 240 LEU B N 1
ATOM 4469 C CA . LEU B 1 240 ? -14.183 27.209 88.618 1.00 19.24 240 LEU B CA 1
ATOM 4470 C C . LEU B 1 240 ? -12.986 27.959 88.083 1.00 19.47 240 LEU B C 1
ATOM 4471 O O . LEU B 1 240 ? -12.094 28.515 88.811 1.00 17.52 240 LEU B O 1
ATOM 4476 N N . SER B 1 241 ? -12.956 28.066 86.777 1.00 17.93 241 SER B N 1
ATOM 4477 C CA . SER B 1 241 ? -11.890 28.833 86.155 1.00 17.98 241 SER B CA 1
ATOM 4478 C C . SER B 1 241 ? -11.917 30.294 86.538 1.00 16.35 241 SER B C 1
ATOM 4479 O O . SER B 1 241 ? -10.842 30.961 86.756 1.00 19.36 241 SER B O 1
ATOM 4482 N N . GLY B 1 242 ? -13.089 30.871 86.614 1.00 16.22 242 GLY B N 1
ATOM 4483 C CA . GLY B 1 242 ? -13.178 32.327 86.892 1.00 17.06 242 GLY B CA 1
ATOM 4484 C C . GLY B 1 242 ? -12.684 32.683 88.313 1.00 17.01 242 GLY B C 1
ATOM 4485 O O . GLY B 1 242 ? -11.826 33.549 88.481 1.00 19.06 242 GLY B O 1
ATOM 4486 N N . ILE B 1 243 ? -13.162 31.939 89.306 1.00 19.81 243 ILE B N 1
ATOM 4487 C CA . ILE B 1 243 ? -12.690 32.129 90.712 1.00 18.16 243 ILE B CA 1
ATOM 4488 C C . ILE B 1 243 ? -11.185 31.841 90.804 1.00 18.53 243 ILE B C 1
ATOM 4489 O O . ILE B 1 243 ? -10.400 32.598 91.408 1.00 18.20 243 ILE B O 1
ATOM 4494 N N . GLY B 1 244 ? -10.770 30.735 90.210 1.00 19.13 244 GLY B N 1
ATOM 4495 C CA . GLY B 1 244 ? -9.377 30.306 90.159 1.00 19.24 244 GLY B CA 1
ATOM 4496 C C . GLY B 1 244 ? -8.436 31.352 89.639 1.00 21.16 244 GLY B C 1
ATOM 4497 O O . GLY B 1 244 ? -7.422 31.687 90.262 1.00 18.61 244 GLY B O 1
ATOM 4498 N N . PHE B 1 245 ? -8.762 31.928 88.469 1.00 20.79 245 PHE B N 1
ATOM 4499 C CA . PHE B 1 245 ? -7.838 32.844 87.900 1.00 19.66 245 PHE B CA 1
ATOM 4500 C C . PHE B 1 245 ? -7.825 34.202 88.648 1.00 19.33 245 PHE B C 1
ATOM 4501 O O . PHE B 1 245 ? -6.769 34.800 88.832 1.00 17.78 245 PHE B O 1
ATOM 4509 N N . GLU B 1 246 ? -8.984 34.713 89.072 1.00 17.90 246 GLU B N 1
ATOM 4510 C CA . GLU B 1 246 ? -9.050 36.030 89.632 1.00 18.21 246 GLU B CA 1
ATOM 4511 C C . GLU B 1 246 ? -8.573 36.085 91.117 1.00 17.35 246 GLU B C 1
ATOM 4512 O O . GLU B 1 246 ? -7.959 37.064 91.522 1.00 19.64 246 GLU B O 1
ATOM 4518 N N . SER B 1 247 ? -8.994 35.083 91.870 1.00 17.85 247 SER B N 1
ATOM 4519 C CA . SER B 1 247 ? -8.700 34.967 93.319 1.00 18.09 247 SER B CA 1
ATOM 4520 C C . SER B 1 247 ? -7.501 34.114 93.654 1.00 18.58 247 SER B C 1
ATOM 4521 O O . SER B 1 247 ? -7.071 34.097 94.839 1.00 18.29 247 SER B O 1
ATOM 4524 N N . SER B 1 248 ? -6.936 33.383 92.675 1.00 17.55 248 SER B N 1
ATOM 4525 C CA . SER B 1 248 ? -5.774 32.544 92.958 1.00 20.15 248 SER B CA 1
ATOM 4526 C C . SER B 1 248 ? -4.588 33.024 92.219 1.00 21.93 248 SER B C 1
ATOM 4527 O O . SER B 1 248 ? -3.600 33.370 92.844 1.00 21.30 248 SER B O 1
ATOM 4530 N N . GLY B 1 249 ? -4.690 33.235 90.914 1.00 23.60 249 GLY B N 1
ATOM 4531 C CA . GLY B 1 249 ? -3.763 34.140 90.233 1.00 22.65 249 GLY B CA 1
ATOM 4532 C C . GLY B 1 249 ? -3.457 33.736 88.781 1.00 23.58 249 GLY B C 1
ATOM 4533 O O . GLY B 1 249 ? -3.749 32.596 88.372 1.00 19.99 249 GLY B O 1
ATOM 4534 N N . LEU B 1 250 ? -2.939 34.687 88.016 1.00 22.42 250 LEU B N 1
ATOM 4535 C CA . LEU B 1 250 ? -2.449 34.469 86.658 1.00 21.98 250 LEU B CA 1
ATOM 4536 C C . LEU B 1 250 ? -0.924 34.428 86.705 1.00 22.03 250 LEU B C 1
ATOM 4537 O O . LEU B 1 250 ? -0.287 34.985 87.622 1.00 19.21 250 LEU B O 1
ATOM 4542 N N . ALA B 1 251 ? -0.343 33.777 85.691 1.00 17.45 251 ALA B N 1
ATOM 4543 C CA . ALA B 1 251 ? 1.054 33.646 85.609 1.00 17.50 251 ALA B CA 1
ATOM 4544 C C . ALA B 1 251 ? 1.590 33.578 84.210 1.00 17.61 251 ALA B C 1
ATOM 4545 O O . ALA B 1 251 ? 1.287 34.471 83.407 1.00 18.25 251 ALA B O 1
ATOM 4547 N N . ALA B 1 252 ? 2.412 32.596 83.876 1.00 18.21 252 ALA B N 1
ATOM 4548 C CA . ALA B 1 252 ? 3.098 32.608 82.588 1.00 16.57 252 ALA B CA 1
ATOM 4549 C C . ALA B 1 252 ? 2.156 32.313 81.427 1.00 19.78 252 ALA B C 1
ATOM 4550 O O . ALA B 1 252 ? 2.342 32.921 80.363 1.00 19.48 252 ALA B O 1
ATOM 4552 N N . ALA B 1 253 ? 1.230 31.362 81.567 1.00 18.85 253 ALA B N 1
ATOM 4553 C CA . ALA B 1 253 ? 0.352 31.058 80.407 1.00 20.97 253 ALA B CA 1
ATOM 4554 C C . ALA B 1 253 ? -0.377 32.277 79.853 1.00 19.76 253 ALA B C 1
ATOM 4555 O O . ALA B 1 253 ? -0.433 32.435 78.632 1.00 18.58 253 ALA B O 1
ATOM 4557 N N . HIS B 1 254 ? -1.039 33.066 80.687 1.00 17.26 254 HIS B N 1
ATOM 4558 C CA . HIS B 1 254 ? -1.654 34.298 80.175 1.00 17.19 254 HIS B CA 1
ATOM 4559 C C . HIS B 1 254 ? -0.700 35.369 79.671 1.00 19.35 254 HIS B C 1
ATOM 4560 O O . HIS B 1 254 ? -1.040 36.100 78.680 1.00 17.88 254 HIS B O 1
ATOM 4567 N N . ALA B 1 255 ? 0.468 35.479 80.277 1.00 17.19 255 ALA B N 1
ATOM 4568 C CA . ALA B 1 255 ? 1.419 36.416 79.810 1.00 18.87 255 ALA B CA 1
ATOM 4569 C C . ALA B 1 255 ? 1.920 36.006 78.409 1.00 21.89 255 ALA B C 1
ATOM 4570 O O . ALA B 1 255 ? 2.104 36.869 77.571 1.00 19.49 255 ALA B O 1
ATOM 4572 N N . ILE B 1 256 ? 2.082 34.708 78.166 1.00 20.06 256 ILE B N 1
ATOM 4573 C CA . ILE B 1 256 ? 2.477 34.225 76.870 1.00 20.46 256 ILE B CA 1
ATOM 4574 C C . ILE B 1 256 ? 1.349 34.446 75.828 1.00 21.63 256 ILE B C 1
ATOM 4575 O O . ILE B 1 256 ? 1.653 34.849 74.699 1.00 19.32 256 ILE B O 1
ATOM 4580 N N . HIS B 1 257 ? 0.105 34.138 76.174 1.00 19.61 257 HIS B N 1
ATOM 4581 C CA . HIS B 1 257 ? -1.017 34.512 75.338 1.00 21.79 257 HIS B CA 1
ATOM 4582 C C . HIS B 1 257 ? -0.878 35.986 74.907 1.00 24.63 257 HIS B C 1
ATOM 4583 O O . HIS B 1 257 ? -0.937 36.266 73.699 1.00 21.00 257 HIS B O 1
ATOM 4590 N N . ASN B 1 258 ? -0.636 36.891 75.857 1.00 20.66 258 ASN B N 1
ATOM 4591 C CA . ASN B 1 258 ? -0.567 38.344 75.557 1.00 24.60 258 ASN B CA 1
ATOM 4592 C C . ASN B 1 258 ? 0.589 38.646 74.622 1.00 25.20 258 ASN B C 1
ATOM 4593 O O . ASN B 1 258 ? 0.468 39.501 73.769 1.00 26.26 258 ASN B O 1
ATOM 4598 N N . GLY B 1 259 ? 1.701 37.936 74.806 1.00 23.06 259 GLY B N 1
ATOM 4599 C CA . GLY B 1 259 ? 2.814 38.028 73.923 1.00 24.14 259 GLY B CA 1
ATOM 4600 C C . GLY B 1 259 ? 2.486 37.676 72.491 1.00 24.98 259 GLY B C 1
ATOM 4601 O O . GLY B 1 259 ? 2.950 38.389 71.558 1.00 24.50 259 GLY B O 1
ATOM 4602 N N . PHE B 1 260 ? 1.778 36.554 72.324 1.00 22.52 260 PHE B N 1
ATOM 4603 C CA . PHE B 1 260 ? 1.310 36.077 71.003 1.00 27.51 260 PHE B CA 1
ATOM 4604 C C . PHE B 1 260 ? 0.391 37.087 70.247 1.00 27.26 260 PHE B C 1
ATOM 4605 O O . PHE B 1 260 ? 0.376 37.121 69.010 1.00 27.79 260 PHE B O 1
ATOM 4613 N N . THR B 1 261 ? -0.292 37.944 70.972 1.00 26.75 261 THR B N 1
ATOM 4614 C CA . THR B 1 261 ? -1.092 38.984 70.334 1.00 27.88 261 THR B CA 1
ATOM 4615 C C . THR B 1 261 ? -0.260 40.006 69.530 1.00 31.78 261 THR B C 1
ATOM 4616 O O . THR B 1 261 ? -0.845 40.779 68.773 1.00 28.97 261 THR B O 1
ATOM 4620 N N . VAL B 1 262 ? 1.074 40.035 69.699 1.00 29.16 262 VAL B N 1
ATOM 4621 C CA . VAL B 1 262 ? 1.905 40.902 68.877 1.00 33.41 262 VAL B CA 1
ATOM 4622 C C . VAL B 1 262 ? 2.229 40.311 67.499 1.00 33.67 262 VAL B C 1
ATOM 4623 O O . VAL B 1 262 ? 2.857 40.975 66.707 1.00 34.34 262 VAL B O 1
ATOM 4627 N N . LEU B 1 263 ? 1.844 39.076 67.236 1.00 30.29 263 LEU B N 1
ATOM 4628 C CA . LEU B 1 263 ? 2.030 38.473 65.914 1.00 35.53 263 LEU B CA 1
ATOM 4629 C C . LEU B 1 263 ? 0.702 38.474 65.143 1.00 39.87 263 LEU B C 1
ATOM 4630 O O . LEU B 1 263 ? -0.316 38.020 65.649 1.00 41.16 263 LEU B O 1
ATOM 4635 N N . GLU B 1 264 ? 0.707 38.946 63.903 1.00 43.65 264 GLU B N 1
ATOM 4636 C CA . GLU B 1 264 ? -0.508 38.920 63.081 1.00 41.69 264 GLU B CA 1
ATOM 4637 C C . GLU B 1 264 ? -0.992 37.508 62.744 1.00 36.00 264 GLU B C 1
ATOM 4638 O O . GLU B 1 264 ? -2.219 37.266 62.621 1.00 33.83 264 GLU B O 1
ATOM 4644 N N . GLU B 1 265 ? -0.032 36.598 62.617 1.00 31.70 265 GLU B N 1
ATOM 4645 C CA . GLU B 1 265 ? -0.285 35.213 62.256 1.00 38.33 265 GLU B CA 1
ATOM 4646 C C . GLU B 1 265 ? -1.300 34.457 63.141 1.00 37.79 265 GLU B C 1
ATOM 4647 O O . GLU B 1 265 ? -1.921 33.528 62.644 1.00 37.80 265 GLU B O 1
ATOM 4653 N N . CYS B 1 266 ? -1.433 34.822 64.426 1.00 33.16 266 CYS B N 1
ATOM 4654 C CA . CYS B 1 266 ? -2.350 34.118 65.409 1.00 35.31 266 CYS B CA 1
ATOM 4655 C C . CYS B 1 266 ? -3.682 34.780 65.717 1.00 32.32 266 CYS B C 1
ATOM 4656 O O . CYS B 1 266 ? -4.451 34.281 66.567 1.00 26.37 266 CYS B O 1
ATOM 4659 N N . HIS B 1 267 ? -4.011 35.867 65.012 1.00 32.18 267 HIS B N 1
ATOM 4660 C CA . HIS B 1 267 ? -5.208 36.617 65.359 1.00 30.21 267 HIS B CA 1
ATOM 4661 C C . HIS B 1 267 ? -6.473 35.842 65.013 1.00 25.73 267 HIS B C 1
ATOM 4662 O O . HIS B 1 267 ? -7.539 36.155 65.494 1.00 28.70 267 HIS B O 1
ATOM 4669 N N . HIS B 1 268 ? -6.371 34.813 64.206 1.00 23.15 268 HIS B N 1
ATOM 4670 C CA . HIS B 1 268 ? -7.524 34.010 63.887 1.00 23.54 268 HIS B CA 1
ATOM 4671 C C . HIS B 1 268 ? -7.849 32.914 64.956 1.00 26.44 268 HIS B C 1
ATOM 4672 O O . HIS B 1 268 ? -8.856 32.248 64.850 1.00 25.12 268 HIS B O 1
ATOM 4679 N N . LEU B 1 269 ? -6.982 32.702 65.946 1.00 26.63 269 LEU B N 1
ATOM 4680 C CA . LEU B 1 269 ? -7.309 31.723 67.024 1.00 22.52 269 LEU B CA 1
ATOM 4681 C C . LEU B 1 269 ? -8.109 32.379 68.126 1.00 21.90 269 LEU B C 1
ATOM 4682 O O . LEU B 1 269 ? -7.923 33.536 68.393 1.00 24.03 269 LEU B O 1
ATOM 4687 N N . TYR B 1 270 ? -8.981 31.626 68.785 1.00 19.12 270 TYR B N 1
ATOM 4688 C CA . TYR B 1 270 ? -9.663 32.099 70.008 1.00 21.85 270 TYR B CA 1
ATOM 4689 C C . TYR B 1 270 ? -8.674 32.258 71.181 1.00 21.36 270 TYR B C 1
ATOM 4690 O O . TYR B 1 270 ? -7.617 31.584 71.244 1.00 20.55 270 TYR B O 1
ATOM 4699 N N . HIS B 1 271 ? -9.002 33.178 72.066 1.00 19.39 271 HIS B N 1
ATOM 4700 C CA . HIS B 1 271 ? -8.247 33.407 73.325 1.00 19.99 271 HIS B CA 1
ATOM 4701 C C . HIS B 1 271 ? -7.797 32.050 73.967 1.00 17.33 271 HIS B C 1
ATOM 4702 O O . HIS B 1 271 ? -6.606 31.809 74.201 1.00 17.40 271 HIS B O 1
ATOM 4709 N N . GLY B 1 272 ? -8.739 31.152 74.143 1.00 18.44 272 GLY B N 1
ATOM 4710 C CA . GLY B 1 272 ? -8.481 29.891 74.846 1.00 19.43 272 GLY B CA 1
ATOM 4711 C C . GLY B 1 272 ? -7.586 28.920 74.123 1.00 20.33 272 GLY B C 1
ATOM 4712 O O . GLY B 1 272 ? -6.862 28.126 74.739 1.00 18.02 272 GLY B O 1
ATOM 4713 N N . GLU B 1 273 ? -7.593 28.967 72.781 1.00 19.79 273 GLU B N 1
ATOM 4714 C CA . GLU B 1 273 ? -6.667 28.167 71.989 1.00 17.70 273 GLU B CA 1
ATOM 4715 C C . GLU B 1 273 ? -5.289 28.670 72.191 1.00 18.30 273 GLU B C 1
ATOM 4716 O O . GLU B 1 273 ? -4.352 27.876 72.388 1.00 17.94 273 GLU B O 1
ATOM 4722 N N . LYS B 1 274 ? -5.098 29.985 72.247 1.00 17.85 274 LYS B N 1
ATOM 4723 C CA . LYS B 1 274 ? -3.751 30.431 72.493 1.00 19.39 274 LYS B CA 1
ATOM 4724 C C . LYS B 1 274 ? -3.255 30.220 73.953 1.00 19.45 274 LYS B C 1
ATOM 4725 O O . LYS B 1 274 ? -2.088 29.996 74.177 1.00 18.31 274 LYS B O 1
ATOM 4731 N N . VAL B 1 275 ? -4.130 30.428 74.916 1.00 19.46 275 VAL B N 1
ATOM 4732 C CA . VAL B 1 275 ? -3.814 30.118 76.339 1.00 19.28 275 VAL B CA 1
ATOM 4733 C C . VAL B 1 275 ? -3.398 28.632 76.497 1.00 18.76 275 VAL B C 1
ATOM 4734 O O . VAL B 1 275 ? -2.464 28.283 77.268 1.00 20.00 275 VAL B O 1
ATOM 4738 N N . ALA B 1 276 ? -4.034 27.728 75.762 1.00 18.70 276 ALA B N 1
ATOM 4739 C CA . ALA B 1 276 ? -3.653 26.329 75.840 1.00 18.77 276 ALA B CA 1
ATOM 4740 C C . ALA B 1 276 ? -2.186 26.109 75.480 1.00 19.87 276 ALA B C 1
ATOM 4741 O O . ALA B 1 276 ? -1.427 25.412 76.206 1.00 16.56 276 ALA B O 1
ATOM 4743 N N . PHE B 1 277 ? -1.708 26.740 74.395 1.00 17.65 277 PHE B N 1
ATOM 4744 C CA . PHE B 1 277 ? -0.314 26.562 74.017 1.00 17.38 277 PHE B CA 1
ATOM 4745 C C . PHE B 1 277 ? 0.574 27.310 75.078 1.00 16.81 277 PHE B C 1
ATOM 4746 O O . PHE B 1 277 ? 1.693 26.894 75.388 1.00 17.53 277 PHE B O 1
ATOM 4754 N N . GLY B 1 278 ? 0.123 28.480 75.518 1.00 16.10 278 GLY B N 1
ATOM 4755 C CA . GLY B 1 278 ? 0.802 29.211 76.547 1.00 17.76 278 GLY B CA 1
ATOM 4756 C C . GLY B 1 278 ? 0.982 28.373 77.839 1.00 16.75 278 GLY B C 1
ATOM 4757 O O . GLY B 1 278 ? 1.993 28.500 78.543 1.00 14.23 278 GLY B O 1
ATOM 4758 N N . THR B 1 279 ? 0.051 27.467 78.050 1.00 15.94 279 THR B N 1
ATOM 4759 C CA . THR B 1 279 ? 0.093 26.544 79.205 1.00 17.45 279 THR B CA 1
ATOM 4760 C C . THR B 1 279 ? 1.164 25.501 79.014 1.00 18.19 279 THR B C 1
ATOM 4761 O O . THR B 1 279 ? 2.009 25.206 79.905 1.00 14.10 279 THR B O 1
ATOM 4765 N N . LEU B 1 280 ? 1.190 24.982 77.816 1.00 17.45 280 LEU B N 1
ATOM 4766 C CA . LEU B 1 280 ? 2.267 24.108 77.443 1.00 17.00 280 LEU B CA 1
ATOM 4767 C C . LEU B 1 280 ? 3.649 24.712 77.564 1.00 15.56 280 LEU B C 1
ATOM 4768 O O . LEU B 1 280 ? 4.615 24.037 78.066 1.00 13.98 280 LEU B O 1
ATOM 4773 N N . ALA B 1 281 ? 3.808 25.957 77.112 1.00 15.96 281 ALA B N 1
ATOM 4774 C CA . ALA B 1 281 ? 5.064 26.687 77.240 1.00 14.01 281 ALA B CA 1
ATOM 4775 C C . ALA B 1 281 ? 5.413 26.851 78.739 1.00 15.04 281 ALA B C 1
ATOM 4776 O O . ALA B 1 281 ? 6.599 26.739 79.148 1.00 15.89 281 ALA B O 1
ATOM 4778 N N . GLN B 1 282 ? 4.411 27.157 79.532 1.00 15.32 282 GLN B N 1
ATOM 4779 C CA . GLN B 1 282 ? 4.641 27.297 80.986 1.00 14.79 282 GLN B CA 1
ATOM 4780 C C . GLN B 1 282 ? 5.151 25.985 81.622 1.00 14.85 282 GLN B C 1
ATOM 4781 O O . GLN B 1 282 ? 6.051 26.028 82.495 1.00 15.37 282 GLN B O 1
ATOM 4787 N N . LEU B 1 283 ? 4.617 24.842 81.170 1.00 15.93 283 LEU B N 1
ATOM 4788 C CA . LEU B 1 283 ? 5.062 23.544 81.634 1.00 18.15 283 LEU B CA 1
ATOM 4789 C C . LEU B 1 283 ? 6.526 23.334 81.365 1.00 17.93 283 LEU B C 1
ATOM 4790 O O . LEU B 1 283 ? 7.276 22.823 82.220 1.00 13.21 283 LEU B O 1
ATOM 4795 N N . VAL B 1 284 ? 7.001 23.828 80.213 1.00 16.02 284 VAL B N 1
ATOM 4796 C CA . VAL B 1 284 ? 8.418 23.803 79.956 1.00 15.43 284 VAL B CA 1
ATOM 4797 C C . VAL B 1 284 ? 9.192 24.810 80.799 1.00 16.35 284 VAL B C 1
ATOM 4798 O O . VAL B 1 284 ? 10.261 24.496 81.332 1.00 16.73 284 VAL B O 1
ATOM 4802 N N . LEU B 1 285 ? 8.683 26.027 80.926 1.00 16.89 285 LEU B N 1
ATOM 4803 C CA . LEU B 1 285 ? 9.360 27.038 81.685 1.00 18.27 285 LEU B CA 1
ATOM 4804 C C . LEU B 1 285 ? 9.640 26.528 83.156 1.00 19.91 285 LEU B C 1
ATOM 4805 O O . LEU B 1 285 ? 10.701 26.736 83.746 1.00 20.51 285 LEU B O 1
ATOM 4810 N N . GLN B 1 286 ? 8.627 25.887 83.728 1.00 19.30 286 GLN B N 1
ATOM 4811 C CA . GLN B 1 286 ? 8.724 25.431 85.152 1.00 19.22 286 GLN B CA 1
ATOM 4812 C C . GLN B 1 286 ? 9.263 24.028 85.291 1.00 18.65 286 GLN B C 1
ATOM 4813 O O . GLN B 1 286 ? 9.355 23.470 86.402 1.00 17.95 286 GLN B O 1
ATOM 4819 N N . ASN B 1 287 ? 9.642 23.438 84.156 1.00 18.94 287 ASN B N 1
ATOM 4820 C CA . ASN B 1 287 ? 10.230 22.130 84.055 1.00 19.55 287 ASN B CA 1
ATOM 4821 C C . ASN B 1 287 ? 9.321 21.028 84.637 1.00 20.38 287 ASN B C 1
ATOM 4822 O O . ASN B 1 287 ? 9.803 20.168 85.392 1.00 23.51 287 ASN B O 1
ATOM 4827 N N . SER B 1 288 ? 8.038 21.075 84.334 1.00 17.73 288 SER B N 1
ATOM 4828 C CA . SER B 1 288 ? 7.166 19.954 84.697 1.00 21.15 288 SER B CA 1
ATOM 4829 C C . SER B 1 288 ? 7.704 18.611 84.198 1.00 19.50 288 SER B C 1
ATOM 4830 O O . SER B 1 288 ? 8.387 18.526 83.174 1.00 17.16 288 SER B O 1
ATOM 4833 N N . PRO B 1 289 ? 7.387 17.533 84.904 1.00 19.24 289 PRO B N 1
ATOM 4834 C CA . PRO B 1 289 ? 7.834 16.209 84.499 1.00 18.97 289 PRO B CA 1
ATOM 4835 C C . PRO B 1 289 ? 7.157 15.786 83.199 1.00 17.25 289 PRO B C 1
ATOM 4836 O O . PRO B 1 289 ? 6.090 16.290 82.888 1.00 16.48 289 PRO B O 1
ATOM 4840 N N . MET B 1 290 ? 7.860 14.959 82.425 1.00 16.88 290 MET B N 1
ATOM 4841 C CA . MET B 1 290 ? 7.393 14.502 81.110 1.00 18.46 290 MET B CA 1
ATOM 4842 C C . MET B 1 290 ? 6.005 13.890 81.179 1.00 20.11 290 MET B C 1
ATOM 4843 O O . MET B 1 290 ? 5.177 14.110 80.284 1.00 19.65 290 MET B O 1
ATOM 4848 N N . ALA B 1 291 ? 5.704 13.143 82.262 1.00 18.73 291 ALA B N 1
ATOM 4849 C CA . ALA B 1 291 ? 4.402 12.531 82.408 1.00 17.37 291 ALA B CA 1
ATOM 4850 C C . ALA B 1 291 ? 3.296 13.615 82.397 1.00 16.63 291 ALA B C 1
ATOM 4851 O O . ALA B 1 291 ? 2.276 13.442 81.781 1.00 16.70 291 ALA B O 1
ATOM 4853 N N . GLN B 1 292 ? 3.530 14.740 83.041 1.00 15.64 292 GLN B N 1
ATOM 4854 C CA . GLN B 1 292 ? 2.537 15.768 83.084 1.00 16.59 292 GLN B CA 1
ATOM 4855 C C . GLN B 1 292 ? 2.427 16.488 81.731 1.00 16.56 292 GLN B C 1
ATOM 4856 O O . GLN B 1 292 ? 1.354 16.920 81.379 1.00 15.62 292 GLN B O 1
ATOM 4862 N N . ILE B 1 293 ? 3.554 16.686 81.073 1.00 15.82 293 ILE B N 1
ATOM 4863 C CA . ILE B 1 293 ? 3.550 17.183 79.677 1.00 15.81 293 ILE B CA 1
ATOM 4864 C C . ILE B 1 293 ? 2.740 16.264 78.795 1.00 15.80 293 ILE B C 1
ATOM 4865 O O . ILE B 1 293 ? 1.884 16.737 78.087 1.00 15.79 293 ILE B O 1
ATOM 4870 N N . GLU B 1 294 ? 2.981 14.972 78.857 1.00 15.10 294 GLU B N 1
ATOM 4871 C CA . GLU B 1 294 ? 2.186 13.980 78.104 1.00 19.06 294 GLU B CA 1
ATOM 4872 C C . GLU B 1 294 ? 0.698 14.016 78.358 1.00 17.93 294 GLU B C 1
ATOM 4873 O O . GLU B 1 294 ? -0.123 13.974 77.384 1.00 17.30 294 GLU B O 1
ATOM 4879 N N . THR B 1 295 ? 0.311 14.218 79.624 1.00 17.06 295 THR B N 1
ATOM 4880 C CA . THR B 1 295 ? -1.089 14.301 79.944 1.00 16.61 295 THR B CA 1
ATOM 4881 C C . THR B 1 295 ? -1.715 15.547 79.261 1.00 16.90 295 THR B C 1
ATOM 4882 O O . THR B 1 295 ? -2.840 15.467 78.757 1.00 17.25 295 THR B O 1
ATOM 4886 N N . VAL B 1 296 ? -1.029 16.659 79.280 1.00 15.59 296 VAL B N 1
ATOM 4887 C CA . VAL B 1 296 ? -1.614 17.899 78.783 1.00 16.53 296 VAL B CA 1
ATOM 4888 C C . VAL B 1 296 ? -1.623 17.833 77.209 1.00 16.77 296 VAL B C 1
ATOM 4889 O O . VAL B 1 296 ? -2.628 18.204 76.607 1.00 15.39 296 VAL B O 1
ATOM 4893 N N . LEU B 1 297 ? -0.573 17.259 76.635 1.00 14.63 297 LEU B N 1
ATOM 4894 C CA . LEU B 1 297 ? -0.478 17.079 75.160 1.00 16.33 297 LEU B CA 1
ATOM 4895 C C . LEU B 1 297 ? -1.611 16.165 74.663 1.00 16.55 297 LEU B C 1
ATOM 4896 O O . LEU B 1 297 ? -2.308 16.492 73.701 1.00 18.45 297 LEU B O 1
ATOM 4901 N N . ALA B 1 298 ? -1.875 15.069 75.379 1.00 17.75 298 ALA B N 1
ATOM 4902 C CA . ALA B 1 298 ? -2.913 14.143 74.989 1.00 18.44 298 ALA B CA 1
ATOM 4903 C C . ALA B 1 298 ? -4.303 14.761 75.142 1.00 19.21 298 ALA B C 1
ATOM 4904 O O . ALA B 1 298 ? -5.229 14.507 74.324 1.00 15.63 298 ALA B O 1
ATOM 4906 N N . PHE B 1 299 ? -4.517 15.501 76.227 1.00 18.02 299 PHE B N 1
ATOM 4907 C CA . PHE B 1 299 ? -5.774 16.190 76.407 1.00 18.16 299 PHE B CA 1
ATOM 4908 C C . PHE B 1 299 ? -6.004 17.258 75.271 1.00 18.24 299 PHE B C 1
ATOM 4909 O O . PHE B 1 299 ? -7.052 17.275 74.649 1.00 20.87 299 PHE B O 1
ATOM 4917 N N . CYS B 1 300 ? -5.017 18.093 74.990 1.00 18.35 300 CYS B N 1
ATOM 4918 C CA . CYS B 1 300 ? -5.121 19.143 73.931 1.00 19.18 300 CYS B CA 1
ATOM 4919 C C . CYS B 1 300 ? -5.383 18.524 72.554 1.00 20.44 300 CYS B C 1
ATOM 4920 O O . CYS B 1 300 ? -6.301 18.913 71.818 1.00 18.87 300 CYS B O 1
ATOM 4923 N N . HIS B 1 301 ? -4.612 17.525 72.238 1.00 20.96 301 HIS B N 1
ATOM 4924 C CA . HIS B 1 301 ? -4.843 16.768 70.996 1.00 24.10 301 HIS B CA 1
ATOM 4925 C C . HIS B 1 301 ? -6.231 16.090 70.905 1.00 23.58 301 HIS B C 1
ATOM 4926 O O . HIS B 1 301 ? -6.901 16.189 69.878 1.00 21.27 301 HIS B O 1
ATOM 4933 N N . ARG B 1 302 ? -6.687 15.489 71.986 1.00 23.05 302 ARG B N 1
ATOM 4934 C CA . ARG B 1 302 ? -7.949 14.837 72.087 1.00 29.01 302 ARG B CA 1
ATOM 4935 C C . ARG B 1 302 ? -9.147 15.751 71.911 1.00 26.66 302 ARG B C 1
ATOM 4936 O O . ARG B 1 302 ? -10.216 15.266 71.600 1.00 26.47 302 ARG B O 1
ATOM 4944 N N . ILE B 1 303 ? -9.027 17.011 72.271 1.00 21.55 303 ILE B N 1
ATOM 4945 C CA . ILE B 1 303 ? -10.153 17.889 72.138 1.00 19.39 303 ILE B CA 1
ATOM 4946 C C . ILE B 1 303 ? -9.920 18.874 70.976 1.00 23.09 303 ILE B C 1
ATOM 4947 O O . ILE B 1 303 ? -10.805 19.559 70.609 1.00 23.28 303 ILE B O 1
ATOM 4952 N N . GLY B 1 304 ? -8.735 18.955 70.390 1.00 23.73 304 GLY B N 1
ATOM 4953 C CA . GLY B 1 304 ? -8.535 19.927 69.312 1.00 23.22 304 GLY B CA 1
ATOM 4954 C C . GLY B 1 304 ? -7.930 21.266 69.674 1.00 24.03 304 GLY B C 1
ATOM 4955 O O . GLY B 1 304 ? -8.151 22.225 69.006 1.00 20.31 304 GLY B O 1
ATOM 4956 N N . LEU B 1 305 ? -7.149 21.353 70.730 1.00 20.84 305 LEU B N 1
ATOM 4957 C CA . LEU B 1 305 ? -6.353 22.564 71.024 1.00 19.24 305 LEU B CA 1
ATOM 4958 C C . LEU B 1 305 ? -4.956 22.515 70.386 1.00 18.45 305 LEU B C 1
ATOM 4959 O O . LEU B 1 305 ? -4.381 21.461 70.251 1.00 18.80 305 LEU B O 1
ATOM 4964 N N . PRO B 1 306 ? -4.365 23.656 70.067 1.00 21.92 306 PRO B N 1
ATOM 4965 C CA . PRO B 1 306 ? -3.085 23.607 69.385 1.00 21.48 306 PRO B CA 1
ATOM 4966 C C . PRO B 1 306 ? -1.901 23.210 70.307 1.00 21.55 306 PRO B C 1
ATOM 4967 O O . PRO B 1 306 ? -1.800 23.681 71.444 1.00 21.49 306 PRO B O 1
ATOM 4971 N N . ILE B 1 307 ? -1.049 22.361 69.795 1.00 18.78 307 ILE B N 1
ATOM 4972 C CA . ILE B 1 307 ? 0.177 21.882 70.501 1.00 20.98 307 ILE B CA 1
ATOM 4973 C C . ILE B 1 307 ? 1.448 22.171 69.732 1.00 20.22 307 ILE B C 1
ATOM 4974 O O . ILE B 1 307 ? 2.570 21.789 70.176 1.00 16.45 307 ILE B O 1
ATOM 4979 N N . THR B 1 308 ? 1.324 22.910 68.595 1.00 18.39 308 THR B N 1
ATOM 4980 C CA . THR B 1 308 ? 2.533 23.373 67.881 1.00 19.09 308 THR B CA 1
ATOM 4981 C C . THR B 1 308 ? 2.345 24.771 67.320 1.00 20.55 308 THR B C 1
ATOM 4982 O O . THR B 1 308 ? 1.214 25.271 67.176 1.00 22.15 308 THR B O 1
ATOM 4986 N N . LEU B 1 309 ? 3.459 25.385 67.010 1.00 18.81 309 LEU B N 1
ATOM 4987 C CA . LEU B 1 309 ? 3.471 26.715 66.464 1.00 20.57 309 LEU B CA 1
ATOM 4988 C C . LEU B 1 309 ? 2.783 26.661 65.058 1.00 22.34 309 LEU B C 1
ATOM 4989 O O . LEU B 1 309 ? 2.037 27.552 64.711 1.00 25.48 309 LEU B O 1
ATOM 4994 N N . ALA B 1 310 ? 3.004 25.600 64.305 1.00 24.31 310 ALA B N 1
ATOM 4995 C CA . ALA B 1 310 ? 2.295 25.523 62.991 1.00 27.11 310 ALA B CA 1
ATOM 4996 C C . ALA B 1 310 ? 0.768 25.492 63.166 1.00 28.23 310 ALA B C 1
ATOM 4997 O O . ALA B 1 310 ? 0.005 26.146 62.417 1.00 26.56 310 ALA B O 1
ATOM 4999 N N . GLU B 1 311 ? 0.273 24.781 64.174 1.00 27.90 311 GLU B N 1
ATOM 5000 C CA . GLU B 1 311 ? -1.179 24.778 64.403 1.00 25.67 311 GLU B CA 1
ATOM 5001 C C . GLU B 1 311 ? -1.611 26.144 64.841 1.00 26.98 311 GLU B C 1
ATOM 5002 O O . GLU B 1 311 ? -2.762 26.473 64.790 1.00 33.65 311 GLU B O 1
ATOM 5008 N N . MET B 1 312 ? -0.699 26.960 65.310 1.00 29.30 312 MET B N 1
ATOM 5009 C CA . MET B 1 312 ? -1.079 28.302 65.584 1.00 32.58 312 MET B CA 1
ATOM 5010 C C . MET B 1 312 ? -0.922 29.299 64.431 1.00 30.63 312 MET B C 1
ATOM 5011 O O . MET B 1 312 ? -1.263 30.466 64.590 1.00 32.41 312 MET B O 1
ATOM 5016 N N . GLY B 1 313 ? -0.450 28.816 63.301 1.00 31.69 313 GLY B N 1
ATOM 5017 C CA . GLY B 1 313 ? -0.336 29.630 62.064 1.00 29.25 313 GLY B CA 1
ATOM 5018 C C . GLY B 1 313 ? 1.017 30.240 61.979 1.00 29.63 313 GLY B C 1
ATOM 5019 O O . GLY B 1 313 ? 1.219 31.153 61.173 1.00 27.28 313 GLY B O 1
ATOM 5020 N N . VAL B 1 314 ? 1.967 29.786 62.816 1.00 28.35 314 VAL B N 1
ATOM 5021 C CA . VAL B 1 314 ? 3.305 30.352 62.809 1.00 31.37 314 VAL B CA 1
ATOM 5022 C C . VAL B 1 314 ? 4.218 29.342 62.144 1.00 38.43 314 VAL B C 1
ATOM 5023 O O . VAL B 1 314 ? 4.547 28.318 62.746 1.00 36.04 314 VAL B O 1
ATOM 5027 N N . SER B 1 315 ? 4.660 29.638 60.917 1.00 42.23 315 SER B N 1
ATOM 5028 C CA . SER B 1 315 ? 5.458 28.690 60.109 1.00 44.31 315 SER B CA 1
ATOM 5029 C C . SER B 1 315 ? 6.822 29.212 59.782 1.00 43.93 315 SER B C 1
ATOM 5030 O O . SER B 1 315 ? 7.098 30.383 59.938 1.00 40.08 315 SER B O 1
ATOM 5033 N N . GLY B 1 316 ? 7.684 28.327 59.309 1.00 45.02 316 GLY B N 1
ATOM 5034 C CA . GLY B 1 316 ? 9.020 28.765 58.898 1.00 49.50 316 GLY B CA 1
ATOM 5035 C C . GLY B 1 316 ? 9.915 28.990 60.098 1.00 47.95 316 GLY B C 1
ATOM 5036 O O . GLY B 1 316 ? 9.694 28.433 61.151 1.00 45.07 316 GLY B O 1
ATOM 5037 N N . ASP B 1 317 ? 10.951 29.788 59.929 1.00 47.58 317 ASP B N 1
ATOM 5038 C CA . ASP B 1 317 ? 11.875 30.056 61.010 1.00 49.42 317 ASP B CA 1
ATOM 5039 C C . ASP B 1 317 ? 11.162 31.114 61.914 1.00 45.56 317 ASP B C 1
ATOM 5040 O O . ASP B 1 317 ? 10.910 32.255 61.525 1.00 43.88 317 ASP B O 1
ATOM 5045 N N . ALA B 1 318 ? 10.770 30.672 63.103 1.00 42.85 318 ALA B N 1
ATOM 5046 C CA . ALA B 1 318 ? 9.896 31.440 63.981 1.00 40.61 318 ALA B CA 1
ATOM 5047 C C . ALA B 1 318 ? 10.731 32.125 65.067 1.00 37.54 318 ALA B C 1
ATOM 5048 O O . ALA B 1 318 ? 10.215 32.776 65.976 1.00 37.30 318 ALA B O 1
ATOM 5050 N N . VAL B 1 319 ? 12.031 31.986 64.967 1.00 32.90 319 VAL B N 1
ATOM 5051 C CA . VAL B 1 319 ? 12.912 32.290 66.092 1.00 36.66 319 VAL B CA 1
ATOM 5052 C C . VAL B 1 319 ? 12.791 33.757 66.500 1.00 36.33 319 VAL B C 1
ATOM 5053 O O . VAL B 1 319 ? 12.641 34.070 67.698 1.00 28.40 319 VAL B O 1
ATOM 5057 N N . GLU B 1 320 ? 12.849 34.677 65.529 1.00 35.12 320 GLU B N 1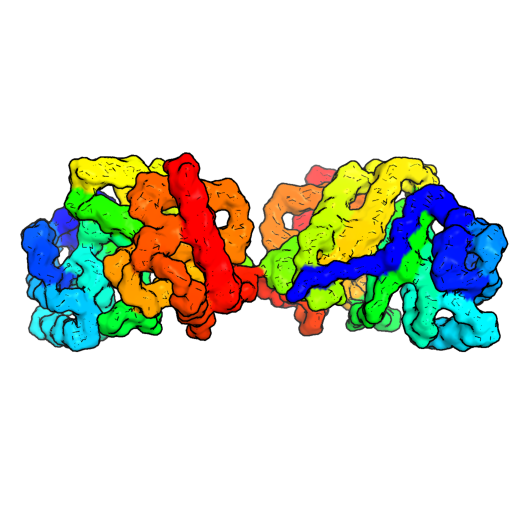
ATOM 5058 C CA . GLU B 1 320 ? 12.746 36.085 65.876 1.00 36.19 320 GLU B CA 1
ATOM 5059 C C . GLU B 1 320 ? 11.325 36.486 66.227 1.00 33.31 320 GLU B C 1
ATOM 5060 O O . GLU B 1 320 ? 11.130 37.363 67.064 1.00 32.67 320 GLU B O 1
ATOM 5066 N N . LYS B 1 321 ? 10.341 35.913 65.552 1.00 27.23 321 LYS B N 1
ATOM 5067 C CA . LYS B 1 321 ? 8.971 36.126 65.966 1.00 28.78 321 LYS B CA 1
ATOM 5068 C C . LYS B 1 321 ? 8.696 35.725 67.490 1.00 25.04 321 LYS B C 1
ATOM 5069 O O . LYS B 1 321 ? 8.019 36.429 68.235 1.00 23.38 321 LYS B O 1
ATOM 5075 N N . ILE B 1 322 ? 9.213 34.578 67.855 1.00 23.47 322 ILE B N 1
ATOM 5076 C CA . ILE B 1 322 ? 9.020 34.094 69.219 1.00 24.74 322 ILE B CA 1
ATOM 5077 C C . ILE B 1 322 ? 9.874 34.953 70.177 1.00 25.15 322 ILE B C 1
ATOM 5078 O O . ILE B 1 322 ? 9.458 35.184 71.302 1.00 25.23 322 ILE B O 1
ATOM 5083 N N . MET B 1 323 ? 11.011 35.479 69.734 1.00 24.38 323 MET B N 1
ATOM 5084 C CA . MET B 1 323 ? 11.705 36.470 70.554 1.00 25.83 323 MET B CA 1
ATOM 5085 C C . MET B 1 323 ? 10.815 37.661 70.842 1.00 25.92 323 MET B C 1
ATOM 5086 O O . MET B 1 323 ? 10.751 38.087 72.007 1.00 25.26 323 MET B O 1
ATOM 5091 N N . ALA B 1 324 ? 10.099 38.201 69.844 1.00 24.03 324 ALA B N 1
ATOM 5092 C CA . ALA B 1 324 ? 9.189 39.295 70.102 1.00 22.37 324 ALA B CA 1
ATOM 5093 C C . ALA B 1 324 ? 8.031 38.934 71.047 1.00 22.19 324 ALA B C 1
ATOM 5094 O O . ALA B 1 324 ? 7.614 39.775 71.849 1.00 22.43 324 ALA B O 1
ATOM 5096 N N . VAL B 1 325 ? 7.452 37.753 70.880 1.00 22.21 325 VAL B N 1
ATOM 5097 C CA . VAL B 1 325 ? 6.434 37.209 71.807 1.00 21.30 325 VAL B CA 1
ATOM 5098 C C . VAL B 1 325 ? 6.981 37.160 73.268 1.00 19.54 325 VAL B C 1
ATOM 5099 O O . VAL B 1 325 ? 6.316 37.589 74.212 1.00 19.94 325 VAL B O 1
ATOM 5103 N N . ALA B 1 326 ? 8.230 36.767 73.414 1.00 21.76 326 ALA B N 1
ATOM 5104 C CA . ALA B 1 326 ? 8.864 36.603 74.747 1.00 22.26 326 ALA B CA 1
ATOM 5105 C C . ALA B 1 326 ? 9.160 37.934 75.396 1.00 26.87 326 ALA B C 1
ATOM 5106 O O . ALA B 1 326 ? 8.930 38.107 76.595 1.00 25.07 326 ALA B O 1
ATOM 5108 N N . GLN B 1 327 ? 9.706 38.897 74.617 1.00 23.32 327 GLN B N 1
ATOM 5109 C CA . GLN B 1 327 ? 9.879 40.282 75.109 1.00 25.69 327 GLN B CA 1
ATOM 5110 C C . GLN B 1 327 ? 8.579 40.842 75.609 1.00 22.30 327 GLN B C 1
ATOM 5111 O O . GLN B 1 327 ? 8.528 41.354 76.729 1.00 23.42 327 GLN B O 1
ATOM 5117 N N . ALA B 1 328 ? 7.511 40.706 74.829 1.00 20.18 328 ALA B N 1
ATOM 5118 C CA . ALA B 1 328 ? 6.198 41.195 75.236 1.00 23.07 328 ALA B CA 1
ATOM 5119 C C . ALA B 1 328 ? 5.597 40.449 76.451 1.00 25.29 328 ALA B C 1
ATOM 5120 O O . ALA B 1 328 ? 4.890 41.058 77.272 1.00 28.00 328 ALA B O 1
ATOM 5122 N N . SER B 1 329 ? 5.839 39.146 76.556 1.00 25.33 329 SER B N 1
ATOM 5123 C CA . SER B 1 329 ? 5.263 38.407 77.685 1.00 24.51 329 SER B CA 1
ATOM 5124 C C . SER B 1 329 ? 5.979 38.789 78.995 1.00 23.57 329 SER B C 1
ATOM 5125 O O . SER B 1 329 ? 5.422 38.525 80.084 1.00 21.81 329 SER B O 1
ATOM 5128 N N . CYS B 1 330 ? 7.199 39.353 78.902 1.00 20.20 330 CYS B N 1
ATOM 5129 C CA . CYS B 1 330 ? 7.965 39.775 80.041 1.00 22.93 330 CYS B CA 1
ATOM 5130 C C . CYS B 1 330 ? 7.938 41.256 80.402 1.00 25.99 330 CYS B C 1
ATOM 5131 O O . CYS B 1 330 ? 8.699 41.627 81.252 1.00 25.77 330 CYS B O 1
ATOM 5134 N N . ALA B 1 331 ? 7.099 42.056 79.748 1.00 26.84 331 ALA B N 1
ATOM 5135 C CA . ALA B 1 331 ? 6.972 43.457 80.037 1.00 30.79 331 ALA B CA 1
ATOM 5136 C C . ALA B 1 331 ? 6.809 43.634 81.530 1.00 38.53 331 ALA B C 1
ATOM 5137 O O . ALA B 1 331 ? 6.310 42.733 82.246 1.00 34.75 331 ALA B O 1
ATOM 5139 N N . ALA B 1 332 ? 7.229 44.802 82.014 1.00 38.54 332 ALA B N 1
ATOM 5140 C CA . ALA B 1 332 ? 6.989 45.135 83.411 1.00 41.25 332 ALA B CA 1
ATOM 5141 C C . ALA B 1 332 ? 5.476 45.142 83.616 1.00 35.26 332 ALA B C 1
ATOM 5142 O O . ALA B 1 332 ? 4.724 45.569 82.767 1.00 36.21 332 ALA B O 1
ATOM 5144 N N . GLY B 1 333 ? 5.016 44.630 84.739 1.00 34.46 333 GLY B N 1
ATOM 5145 C CA . GLY B 1 333 ? 3.570 44.564 84.937 1.00 33.13 333 GLY B CA 1
ATOM 5146 C C . GLY B 1 333 ? 2.990 43.211 84.577 1.00 31.42 333 GLY B C 1
ATOM 5147 O O . GLY B 1 333 ? 1.947 42.847 85.101 1.00 31.17 333 GLY B O 1
ATOM 5148 N N . GLU B 1 334 ? 3.628 42.457 83.673 1.00 27.65 334 GLU B N 1
ATOM 5149 C CA . GLU B 1 334 ? 3.012 41.221 83.217 1.00 26.25 334 GLU B CA 1
ATOM 5150 C C . GLU B 1 334 ? 2.963 40.162 84.316 1.00 24.22 334 GLU B C 1
ATOM 5151 O O . GLU B 1 334 ? 3.829 40.118 85.186 1.00 24.13 334 GLU B O 1
ATOM 5157 N N . THR B 1 335 ? 2.028 39.254 84.169 1.00 22.95 335 THR B N 1
ATOM 5158 C CA . THR B 1 335 ? 1.807 38.221 85.182 1.00 20.52 335 THR B CA 1
ATOM 5159 C C . THR B 1 335 ? 2.823 37.127 85.216 1.00 20.82 335 THR B C 1
ATOM 5160 O O . THR B 1 335 ? 2.831 36.269 86.154 1.00 21.14 335 THR B O 1
ATOM 5164 N N . ILE B 1 336 ? 3.729 37.141 84.266 1.00 19.54 336 ILE B N 1
ATOM 5165 C CA . ILE B 1 336 ? 4.684 36.095 84.188 1.00 17.69 336 ILE B CA 1
ATOM 5166 C C . ILE B 1 336 ? 5.681 36.203 85.369 1.00 19.38 336 ILE B C 1
ATOM 5167 O O . ILE B 1 336 ? 6.334 35.253 85.711 1.00 18.26 336 ILE B O 1
ATOM 5172 N N . HIS B 1 337 ? 5.790 37.383 85.956 1.00 19.40 337 HIS B N 1
ATOM 5173 C CA . HIS B 1 337 ? 6.674 37.589 87.064 1.00 21.70 337 HIS B CA 1
ATOM 5174 C C . HIS B 1 337 ? 6.085 37.058 88.391 1.00 21.88 337 HIS B C 1
ATOM 5175 O O . HIS B 1 337 ? 6.737 37.141 89.415 1.00 20.87 337 HIS B O 1
ATOM 5182 N N . ASN B 1 338 ? 4.874 36.520 88.351 1.00 20.74 338 ASN B N 1
ATOM 5183 C CA . ASN B 1 338 ? 4.308 35.788 89.472 1.00 21.22 338 ASN B CA 1
ATOM 5184 C C . ASN B 1 338 ? 4.778 34.335 89.570 1.00 19.59 338 ASN B C 1
ATOM 5185 O O . ASN B 1 338 ? 4.393 33.655 90.492 1.00 18.99 338 ASN B O 1
ATOM 5190 N N . MET B 1 339 ? 5.541 33.855 88.590 1.00 21.07 339 MET B N 1
ATOM 5191 C CA . MET B 1 339 ? 6.178 32.578 88.683 1.00 21.74 339 MET B CA 1
ATOM 5192 C C . MET B 1 339 ? 7.124 32.620 89.941 1.00 22.14 339 MET B C 1
ATOM 5193 O O . MET B 1 339 ? 7.704 33.657 90.259 1.00 19.27 339 MET B O 1
ATOM 5198 N N . PRO B 1 340 ? 7.308 31.471 90.592 1.00 21.10 340 PRO B N 1
ATOM 5199 C CA . PRO B 1 340 ? 8.212 31.331 91.757 1.00 22.09 340 PRO B CA 1
ATOM 5200 C C . PRO B 1 340 ? 9.689 31.220 91.412 1.00 23.23 340 PRO B C 1
ATOM 5201 O O . PRO B 1 340 ? 10.438 30.570 92.093 1.00 29.67 340 PRO B O 1
ATOM 5205 N N . PHE B 1 341 ? 10.094 31.828 90.325 1.00 24.08 341 PHE B N 1
ATOM 5206 C CA . PHE B 1 341 ? 11.460 31.897 89.919 1.00 20.83 341 PHE B CA 1
ATOM 5207 C C . PHE B 1 341 ? 11.557 33.062 88.957 1.00 20.78 341 PHE B C 1
ATOM 5208 O O . PHE B 1 341 ? 10.579 33.511 88.440 1.00 20.99 341 PHE B O 1
ATOM 5216 N N . LYS B 1 342 ? 12.742 33.581 88.782 1.00 23.92 342 LYS B N 1
ATOM 5217 C CA . LYS B 1 342 ? 12.944 34.695 87.880 1.00 26.78 342 LYS B CA 1
ATOM 5218 C C . LYS B 1 342 ? 12.802 34.249 86.424 1.00 22.45 342 LYS B C 1
ATOM 5219 O O . LYS B 1 342 ? 13.254 33.215 86.043 1.00 21.49 342 LYS B O 1
ATOM 5225 N N . VAL B 1 343 ? 12.201 35.100 85.631 1.00 23.20 343 VAL B N 1
ATOM 5226 C CA . VAL B 1 343 ? 11.922 34.777 84.237 1.00 22.95 343 VAL B CA 1
ATOM 5227 C C . VAL B 1 343 ? 12.466 35.924 83.378 1.00 25.98 343 VAL B C 1
ATOM 5228 O O . VAL B 1 343 ? 12.260 37.056 83.721 1.00 25.39 343 VAL B O 1
ATOM 5232 N N . THR B 1 344 ? 13.119 35.595 82.273 1.00 25.39 344 THR B N 1
ATOM 5233 C CA . THR B 1 344 ? 13.642 36.576 81.337 1.00 24.71 344 THR B CA 1
ATOM 5234 C C . THR B 1 344 ? 13.129 36.201 79.909 1.00 22.89 344 THR B C 1
ATOM 5235 O O . THR B 1 344 ? 12.689 35.066 79.652 1.00 20.97 344 THR B O 1
ATOM 5239 N N . PRO B 1 345 ? 13.221 37.150 78.960 1.00 23.53 345 PRO B N 1
ATOM 5240 C CA . PRO B 1 345 ? 12.779 36.842 77.587 1.00 21.22 345 PRO B CA 1
ATOM 5241 C C . PRO B 1 345 ? 13.472 35.626 77.014 1.00 18.66 345 PRO B C 1
ATOM 5242 O O . PRO B 1 345 ? 12.853 34.827 76.379 1.00 21.46 345 PRO B O 1
ATOM 5246 N N . ALA B 1 346 ? 14.751 35.473 77.221 1.00 19.14 346 ALA B N 1
ATOM 5247 C CA . ALA B 1 346 ? 15.449 34.327 76.677 1.00 22.37 346 ALA B CA 1
ATOM 5248 C C . ALA B 1 346 ? 14.827 32.993 77.159 1.00 23.10 346 ALA B C 1
ATOM 5249 O O . ALA B 1 346 ? 14.658 32.036 76.389 1.00 20.29 346 ALA B O 1
ATOM 5251 N N . GLY B 1 347 ? 14.475 32.929 78.444 1.00 22.85 347 GLY B N 1
ATOM 5252 C CA . GLY B 1 347 ? 13.854 31.703 79.022 1.00 19.43 347 GLY B CA 1
ATOM 5253 C C . GLY B 1 347 ? 12.484 31.449 78.458 1.00 19.37 347 GLY B C 1
ATOM 5254 O O . GLY B 1 347 ? 12.129 30.318 78.188 1.00 17.81 347 GLY B O 1
ATOM 5255 N N . VAL B 1 348 ? 11.741 32.506 78.166 1.00 18.64 348 VAL B N 1
ATOM 5256 C CA . VAL B 1 348 ? 10.434 32.333 77.608 1.00 19.00 348 VAL B CA 1
ATOM 5257 C C . VAL B 1 348 ? 10.549 31.861 76.169 1.00 20.12 348 VAL B C 1
ATOM 5258 O O . VAL B 1 348 ? 9.785 31.014 75.721 1.00 18.01 348 VAL B O 1
ATOM 5262 N N . GLN B 1 349 ? 11.448 32.459 75.417 1.00 19.47 349 GLN B N 1
ATOM 5263 C CA . GLN B 1 349 ? 11.600 32.042 74.037 1.00 18.78 349 GLN B CA 1
ATOM 5264 C C . GLN B 1 349 ? 11.998 30.563 73.988 1.00 17.92 349 GLN B C 1
ATOM 5265 O O . GLN B 1 349 ? 11.468 29.774 73.212 1.00 17.44 349 GLN B O 1
ATOM 5271 N N . ALA B 1 350 ? 12.905 30.160 74.882 1.00 16.93 350 ALA B N 1
ATOM 5272 C CA . ALA B 1 350 ? 13.312 28.781 74.976 1.00 16.15 350 ALA B CA 1
ATOM 5273 C C . ALA B 1 350 ? 12.163 27.845 75.337 1.00 15.88 350 ALA B C 1
ATOM 5274 O O . ALA B 1 350 ? 12.013 26.787 74.734 1.00 18.86 350 ALA B O 1
ATOM 5276 N N . ALA B 1 351 ? 11.324 28.246 76.284 1.00 15.96 351 ALA B N 1
ATOM 5277 C CA . ALA B 1 351 ? 10.157 27.415 76.679 1.00 16.87 351 ALA B CA 1
ATOM 5278 C C . ALA B 1 351 ? 9.206 27.241 75.462 1.00 17.02 351 ALA B C 1
ATOM 5279 O O . ALA B 1 351 ? 8.737 26.183 75.212 1.00 15.90 351 ALA B O 1
ATOM 5281 N N . ILE B 1 352 ? 8.932 28.328 74.758 1.00 17.88 352 ILE B N 1
ATOM 5282 C CA . ILE B 1 352 ? 7.988 28.284 73.599 1.00 17.76 352 ILE B CA 1
ATOM 5283 C C . ILE B 1 352 ? 8.503 27.419 72.479 1.00 16.50 352 ILE B C 1
ATOM 5284 O O . ILE B 1 352 ? 7.780 26.577 71.947 1.00 19.71 352 ILE B O 1
ATOM 5289 N N . LEU B 1 353 ? 9.733 27.661 72.072 1.00 17.49 353 LEU B N 1
ATOM 5290 C CA . LEU B 1 353 ? 10.355 26.859 71.008 1.00 18.32 353 LEU B CA 1
ATOM 5291 C C . LEU B 1 353 ? 10.478 25.398 71.359 1.00 19.60 353 LEU B C 1
ATOM 5292 O O . LEU B 1 353 ? 10.345 24.488 70.498 1.00 16.75 353 LEU B O 1
ATOM 5297 N N . THR B 1 354 ? 10.734 25.122 72.662 1.00 17.22 354 THR B N 1
ATOM 5298 C CA . THR B 1 354 ? 10.820 23.750 73.044 1.00 15.48 354 THR B CA 1
ATOM 5299 C C . THR B 1 354 ? 9.481 23.099 73.108 1.00 14.61 354 THR B C 1
ATOM 5300 O O . THR B 1 354 ? 9.360 21.901 72.804 1.00 16.58 354 THR B O 1
ATOM 5304 N N . ALA B 1 355 ? 8.465 23.825 73.578 1.00 14.51 355 ALA B N 1
ATOM 5305 C CA . ALA B 1 355 ? 7.142 23.267 73.623 1.00 15.48 355 ALA B CA 1
ATOM 5306 C C . ALA B 1 355 ? 6.652 22.863 72.223 1.00 18.07 355 ALA B C 1
ATOM 5307 O O . ALA B 1 355 ? 5.947 21.874 72.026 1.00 15.67 355 ALA B O 1
ATOM 5309 N N . ASP B 1 356 ? 7.031 23.686 71.269 1.00 19.41 356 ASP B N 1
ATOM 5310 C CA . ASP B 1 356 ? 6.706 23.381 69.854 1.00 19.65 356 ASP B CA 1
ATOM 5311 C C . ASP B 1 356 ? 7.343 22.063 69.432 1.00 18.59 356 ASP B C 1
ATOM 5312 O O . ASP B 1 356 ? 6.696 21.222 68.808 1.00 19.94 356 ASP B O 1
ATOM 5317 N N . ARG B 1 357 ? 8.619 21.844 69.773 1.00 18.04 357 ARG B N 1
ATOM 5318 C CA . ARG B 1 357 ? 9.250 20.594 69.478 1.00 17.97 357 ARG B CA 1
ATOM 5319 C C . ARG B 1 357 ? 8.664 19.406 70.160 1.00 18.79 357 ARG B C 1
ATOM 5320 O O . ARG B 1 357 ? 8.546 18.325 69.575 1.00 15.67 357 ARG B O 1
ATOM 5328 N N . LEU B 1 358 ? 8.207 19.595 71.395 1.00 18.54 358 LEU B N 1
ATOM 5329 C CA . LEU B 1 358 ? 7.587 18.526 72.139 1.00 17.23 358 LEU B CA 1
ATOM 5330 C C . LEU B 1 358 ? 6.214 18.169 71.529 1.00 17.57 358 LEU B C 1
ATOM 5331 O O . LEU B 1 358 ? 5.878 17.007 71.372 1.00 14.94 358 LEU B O 1
ATOM 5336 N N . GLY B 1 359 ? 5.450 19.193 71.159 1.00 18.49 359 GLY B N 1
ATOM 5337 C CA . GLY B 1 359 ? 4.139 18.979 70.504 1.00 19.82 359 GLY B CA 1
ATOM 5338 C C . GLY B 1 359 ? 4.299 18.335 69.107 1.00 19.85 359 GLY B C 1
ATOM 5339 O O . GLY B 1 359 ? 3.616 17.374 68.783 1.00 17.69 359 GLY B O 1
ATOM 5340 N N . SER B 1 360 ? 5.313 18.754 68.370 1.00 21.77 360 SER B N 1
ATOM 5341 C CA . SER B 1 360 ? 5.539 18.136 67.060 1.00 24.10 360 SER B CA 1
ATOM 5342 C C . SER B 1 360 ? 6.007 16.680 67.151 1.00 24.69 360 SER B C 1
ATOM 5343 O O . SER B 1 360 ? 5.492 15.859 66.411 1.00 22.41 360 SER B O 1
ATOM 5346 N N . ALA B 1 361 ? 6.839 16.323 68.135 1.00 20.49 361 ALA B N 1
ATOM 5347 C CA . ALA B 1 361 ? 7.254 14.949 68.384 1.00 21.23 361 ALA B CA 1
ATOM 5348 C C . ALA B 1 361 ? 6.060 14.116 68.827 1.00 22.55 361 ALA B C 1
ATOM 5349 O O . ALA B 1 361 ? 5.914 12.987 68.399 1.00 19.75 361 ALA B O 1
ATOM 5351 N N . TRP B 1 362 ? 5.163 14.695 69.626 1.00 22.76 362 TRP B N 1
ATOM 5352 C CA . TRP B 1 362 ? 3.993 13.983 70.041 1.00 22.45 362 TRP B CA 1
ATOM 5353 C C . TRP B 1 362 ? 3.115 13.658 68.811 1.00 24.46 362 TRP B C 1
ATOM 5354 O O . TRP B 1 362 ? 2.561 12.540 68.700 1.00 28.13 362 TRP B O 1
ATOM 5365 N N . LEU B 1 363 ? 2.920 14.633 67.940 1.00 26.93 363 LEU B N 1
ATOM 5366 C CA . LEU B 1 363 ? 2.125 14.402 66.730 1.00 30.57 363 LEU B CA 1
ATOM 5367 C C . LEU B 1 363 ? 2.709 13.263 65.933 1.00 30.66 363 LEU B C 1
ATOM 5368 O O . LEU B 1 363 ? 1.983 12.346 65.566 1.00 30.08 363 LEU B O 1
ATOM 5373 N N . GLN B 1 364 ? 4.014 13.252 65.745 1.00 29.27 364 GLN B N 1
ATOM 5374 C CA . GLN B 1 364 ? 4.647 12.106 65.060 1.00 32.30 364 GLN B CA 1
ATOM 5375 C C . GLN B 1 364 ? 4.331 10.756 65.623 1.00 33.73 364 GLN B C 1
ATOM 5376 O O . GLN B 1 364 ? 4.264 9.819 64.879 1.00 35.86 364 GLN B O 1
ATOM 5382 N N . GLN B 1 365 ? 4.208 10.624 66.940 1.00 32.15 365 GLN B N 1
ATOM 5383 C CA . GLN B 1 365 ? 3.975 9.339 67.592 1.00 32.07 365 GLN B CA 1
ATOM 5384 C C . GLN B 1 365 ? 2.489 9.001 67.450 1.00 32.86 365 GLN B C 1
ATOM 5385 O O . GLN B 1 365 ? 2.089 7.921 67.812 1.00 31.86 365 GLN B O 1
ATOM 5391 N N . HIS B 1 366 ? 1.632 9.937 67.028 1.00 33.81 366 HIS B N 1
ATOM 5392 C CA . HIS B 1 366 ? 0.189 9.670 67.045 1.00 36.40 366 HIS B CA 1
ATOM 5393 C C . HIS B 1 366 ? -0.430 9.755 65.635 1.00 39.88 366 HIS B C 1
ATOM 5394 O O . HIS B 1 366 ? -1.348 10.532 65.448 1.00 50.01 366 HIS B O 1
#

Solvent-accessible surface area: 29484 Å² total; per-residue (Å²): 146,137,142,59,76,48,50,6,69,97,47,30,50,16,56,99,12,4,57,30,0,0,90,72,0,90,88,63,14,53,34,0,0,0,0,1,43,87,160,10,50,187,98,4,7,139,62,3,35,38,4,0,123,145,64,46,1,139,62,45,47,4,91,8,94,33,98,53,54,114,142,5,15,58,82,0,4,165,46,1,124,86,96,42,6,139,0,0,0,0,2,0,24,40,106,4,5,21,0,0,8,2,1,4,64,110,39,162,36,29,6,0,0,2,3,12,45,4,14,43,9,29,8,1,0,2,7,7,46,56,76,68,176,150,16,75,41,48,88,52,69,92,15,110,127,11,3,20,5,0,0,1,4,0,20,29,5,1,153,19,91,39,112,31,5,6,0,1,0,0,1,0,0,1,2,34,5,1,0,51,5,1,54,71,34,68,15,85,9,44,12,51,5,30,3,22,131,49,0,27,61,42,0,96,81,0,7,56,18,1,61,65,18,0,48,119,0,41,105,11,7,96,75,26,75,46,62,106,9,0,35,120,0,0,71,0,1,1,54,6,0,1,1,0,10,2,0,1,1,9,0,0,0,14,0,0,3,7,0,0,16,55,11,167,72,1,98,87,41,78,43,0,11,12,0,1,0,0,0,3,0,0,0,32,31,60,127,13,92,113,79,54,10,69,54,0,2,29,0,2,73,122,0,53,4,11,2,7,8,73,77,2,45,3,92,73,123,9,85,146,72,0,65,44,0,0,102,34,0,17,50,104,80,19,19,0,93,35,6,37,51,162,12,55,34,62,28,0,25,54,2,0,55,61,0,27,173,37,0,44,57,9,52,145,128,130,144,187,145,60,76,52,51,6,68,95,47,32,50,16,62,91,10,3,42,41,1,0,102,67,0,86,85,62,14,62,23,0,0,0,0,3,45,100,163,19,54,169,105,2,3,133,53,2,29,26,2,0,125,139,65,53,4,118,52,38,46,5,153,13,121,83,116,90,146,36,24,42,86,0,6,163,43,0,111,85,99,40,2,132,0,0,0,0,2,0,25,43,152,8,10,46,16,0,11,3,1,4,56,108,40,145,20,31,10,0,0,2,3,14,40,3,14,42,9,35,7,0,0,1,9,5,40,73,86,69,175,141,27,69,44,49,88,45,57,86,16,110,169,17,4,26,4,0,1,1,3,0,30,28,4,0,147,18,89,40,107,22,5,6,0,0,0,0,1,0,0,1,2,33,8,1,0,53,5,1,52,72,32,73,14,87,8,49,11,48,6,48,3,20,135,50,0,26,65,44,0,94,87,0,7,58,16,0,61,64,19,0,55,119,0,36,107,10,7,95,75,27,75,50,62,109,8,0,36,121,0,0,70,0,0,0,52,6,0,0,2,0,9,3,0,1,2,8,0,0,0,11,0,0,3,7,0,0,5,50,12,149,50,0,76,113,20,86,41,0,10,14,0,1,0,0,0,3,0,0,0,33,32,60,126,15,95,113,78,42,11,66,56,0,2,26,1,2,78,137,0,51,6,11,1,7,6,66,77,0,34,4,81,73,126,10,76,126,80,0,56,40,0,0,101,32,0,16,51,105,80,18,16,0,91,37,8,37,48,126,8,43,35,63,28,0,22,54,3,0,46,61,0,31,182,37,0,47,53,15,52,152,136,127

B-factor: mean 30.02, std 14.81, range [11.41, 101.78]

Foldseek 3Di:
DDADFAWAQEEAEEALLLLQVQVVVVVFFQFEEEEDAPVQCVVRVCSNVNSNVVNNRHYDYDHQPPAQDVVSLVVVLVVCVVVVGQEYEFEEDQRSQNSRLSNCQVVVHAYEYEYLELQAQPQIFQWDFDADPLLATDDIDGHPHTHNYYYYNLLSHLQPDLLSLLLLLLNLQLLQVFLVQLQLQLHAFLSGGAHDPVLNVLSVVLNVLCLVQVLVLSVSSVVSHDDVSSRSSSCSSYVSSNRSPRSRHGAQLVLLLNLLSVDPQQSPPDSSLSSNCSSQLSCQLVVPDVVVSVSSLCSCLSSPRDQAVVVSRDDDPCLVVLLSSLPSSPPPPHRNCSGNDDDHSVSSSVSNVVSNVVSVVCVVVPD/DADFAWAQEEAEEALLLLQVLVVVVVFFQEEEEEDEPVQCVVRVVSNVVSVVVNNHHYDYDHDDQDVVSLVVVLVVCVVVVGQEYEFEEDDSSLVSRLSNCQVVVHAYEYEYLELQAQPQTAQWDFDADPLQATDDIDGGPHGHNYYYYNLLSHLQPDLLRLLNLLLNLQQLLVFLVQLQLQQHAFLSGHAADPVLNVLSVVLNVLCLVQVLVLSVSSVVSHDDVSSRSSSCSSYVSSNSRPRSRHGAQLVLLLSLCSVDPQQSPDGSSLSSNCSSLLVCQLVVPDVVVNVSSLCSCVSSPRDQAVVSRRQDDPCQVVLLSSLQRSPPPPHRNCSGNDDDHSVSSSVSNVVSNVVSVVVVVVD